Protein AF-A0A967GRT3-F1 (afdb_monomer_lite)

Sequence (386 aa):
FMWHQGENDMFNESYMANYGANLANFLARWRRDLKSPDLKFYIGELCTKTIWGMDLRPRMYAISKGQKAVTEADPLAEYIPTAHVGVEIGGGVGLHYHYGTLGQLEHGVNYADAYLRTIGKLPESPRPLVKWPYQKGGKVKLFIIAGHRNMEGERAFVQELERLDADLLADDGNIAYKYSLGGGYKVSDGWEPLGPAGYYDSFGPELSFGRALEASLGGGIALAKFTHSGSQIIDWTPEGSMARSRHLYPQFIAFIKEAMADLQGRGQEVELAGIFYHVGENDMSFSPYRKAAPERLQSIIAQSRIDLGRPALEWYVSQQPPTDDKRVNAIDVTAELVKVAAADENLIHLKAFDLPKQEKELVIDTAGIIRLGELLARGYLQHAAA

pLDDT: mean 94.65, std 7.14, range [41.5, 98.94]

Foldseek 3Di:
DEDEDDVVLLVDPVSLQCVLVVVLVVVVCCCVVVVPVLQAYEYEQFALQFVCVVVSVVSSLSNVVSLVVNQVVDVRYHYQYLNQADADFDDPPPSDRHRDPRRVVVVVVSVVQVVCVVVVNRDDDAQDLPDQQDDFQAAAAEEEQEEACQSLFVFAALVVCCVVPVVLQDFASLEWEWEQEQLNNDGHPGTGTDHADHPHNGHFLSSLLVVLQCVVVVGRYYYYYYYHHSAALLLCAPVRDPSVSSNCNVVSLVSVVVNQVSCVVSRYNYDHLAYEYEHAQNLLVAAVSLQCVLVSVVRNVCVSCVSVVNNLHAYEYEYEPRDDDPNHVVRPSVVSNVVSQVVRVRYHYQYLHPFPDDPGGSYDHNRRRSVVSNSSNVSSVVSVVD

Secondary structure (DSSP, 8-state):
-EE---TTGGGSHHHHHHHHHHHHHHHHHHHHHTT-TT--EEEEPPP-SSHHHHHSHHHHHHHHHHHHHHHHH-TTEEEE--TTS-----SSS--SS---HHHHHHHHHHHHHHHHHHTT-PPP------S--SPTT-EEEEEEEEESHHHHTTB-BHHHHHHH-GGGGS-EEEEEEEEEETTTTEE-SS-EEES---SSSB--THHHHHHHHHHHH-S-EEEEEEE-TT--GGGGSTT--S-GGG--HHHHHHHHHHHHHHHHHTT-EEEEEEEEEEPPHHHHHSHHHHHHHHHHHHHHHHHHHHHTT-TT--EEEEEPPPP--TTTTT--HHHHHHHHHHT-TTEEEEE--S----SSSS--BHHHHHHHHHHHHHHHHHHTT-

Radius of gyration: 21.25 Å; chains: 1; bounding box: 57×44×68 Å

Structure (mmCIF, N/CA/C/O backbone):
data_AF-A0A967GRT3-F1
#
_entry.id   AF-A0A967GRT3-F1
#
loop_
_atom_site.group_PDB
_atom_site.id
_atom_site.type_symbol
_atom_site.label_atom_id
_atom_site.label_alt_id
_atom_site.label_comp_id
_atom_site.label_asym_id
_atom_site.label_entity_id
_atom_site.label_seq_id
_atom_site.pdbx_PDB_ins_code
_atom_site.Cartn_x
_atom_site.Cartn_y
_atom_site.Cartn_z
_atom_site.occupancy
_atom_site.B_iso_or_equiv
_atom_site.auth_seq_id
_atom_site.auth_comp_id
_atom_site.auth_asym_id
_atom_site.auth_atom_id
_atom_site.pdbx_PDB_model_num
ATOM 1 N N . PHE A 1 1 ? 5.706 -9.639 -26.451 1.00 93.94 1 PHE A N 1
ATOM 2 C CA . PHE A 1 1 ? 7.044 -9.934 -25.910 1.00 93.94 1 PHE A CA 1
ATOM 3 C C . PHE A 1 1 ? 7.113 -9.410 -24.486 1.00 93.94 1 PHE A C 1
ATOM 5 O O . PHE A 1 1 ? 6.572 -8.342 -24.232 1.00 93.94 1 PHE A O 1
ATOM 12 N N . MET A 1 2 ? 7.704 -10.165 -23.565 1.00 95.56 2 MET A N 1
ATOM 13 C CA . MET A 1 2 ? 7.755 -9.839 -22.136 1.00 95.56 2 MET A CA 1
ATOM 14 C C . MET A 1 2 ? 9.218 -9.596 -21.771 1.00 95.56 2 MET A C 1
ATOM 16 O O . MET A 1 2 ? 10.066 -10.420 -22.112 1.00 95.56 2 MET A O 1
ATOM 20 N N . TRP A 1 3 ? 9.525 -8.459 -21.150 1.00 95.06 3 TRP A N 1
ATOM 21 C CA . TRP A 1 3 ? 10.896 -8.055 -20.853 1.00 95.06 3 TRP A CA 1
ATOM 22 C C . TRP A 1 3 ? 11.030 -7.534 -19.426 1.00 95.06 3 TRP A C 1
ATOM 24 O O . TRP A 1 3 ? 10.436 -6.518 -19.068 1.00 95.06 3 TRP A O 1
ATOM 34 N N . HIS A 1 4 ? 11.886 -8.193 -18.647 1.00 92.06 4 HIS A N 1
ATOM 35 C CA . HIS A 1 4 ? 12.286 -7.763 -17.311 1.00 92.06 4 HIS A CA 1
ATOM 36 C C . HIS A 1 4 ? 13.808 -7.733 -17.227 1.00 92.06 4 HIS A C 1
ATOM 38 O O . HIS A 1 4 ? 14.448 -8.783 -17.220 1.00 92.06 4 HIS A O 1
ATOM 44 N N . GLN A 1 5 ? 14.391 -6.537 -17.194 1.00 87.06 5 GLN A N 1
ATOM 45 C CA . GLN A 1 5 ? 15.830 -6.345 -17.026 1.00 87.06 5 GLN A CA 1
ATOM 46 C C . GLN A 1 5 ? 16.119 -4.890 -16.654 1.00 87.06 5 GLN A C 1
ATOM 48 O O . GLN A 1 5 ? 15.386 -3.989 -17.055 1.00 87.06 5 GLN A O 1
ATOM 53 N N . GLY A 1 6 ? 17.216 -4.652 -15.946 1.00 86.81 6 GLY A N 1
ATOM 54 C CA . GLY A 1 6 ? 17.810 -3.323 -15.755 1.00 86.81 6 GLY A CA 1
ATOM 55 C C . GLY A 1 6 ? 18.701 -3.230 -14.519 1.00 86.81 6 GLY A C 1
ATOM 56 O O . GLY A 1 6 ? 19.408 -2.243 -14.323 1.00 86.81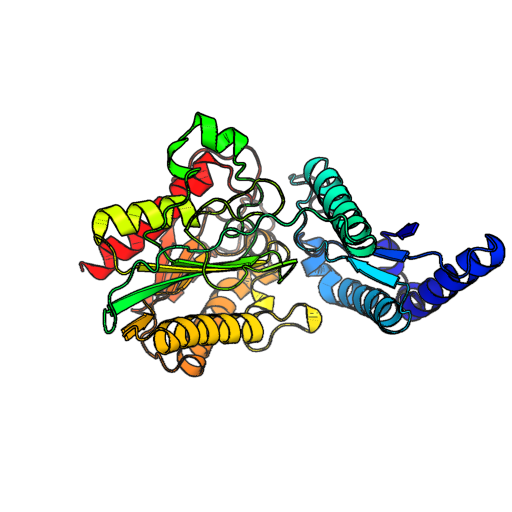 6 GLY A O 1
ATOM 57 N N . GLU A 1 7 ? 18.698 -4.279 -13.697 1.00 87.62 7 GLU A N 1
ATOM 58 C CA . GLU A 1 7 ? 19.418 -4.361 -12.435 1.00 87.62 7 GLU A CA 1
ATOM 59 C C . GLU A 1 7 ? 20.935 -4.200 -12.604 1.00 87.62 7 GLU A C 1
ATOM 61 O O . GLU A 1 7 ? 21.565 -3.432 -11.884 1.00 87.62 7 GLU A O 1
ATOM 66 N N . ASN A 1 8 ? 21.539 -4.864 -13.589 1.00 88.56 8 ASN A N 1
ATOM 67 C CA . ASN A 1 8 ? 22.988 -4.762 -13.791 1.00 88.56 8 ASN A CA 1
ATOM 68 C C . ASN A 1 8 ? 23.408 -3.452 -14.473 1.00 88.56 8 ASN A C 1
ATOM 70 O O . ASN A 1 8 ? 24.468 -2.905 -14.160 1.00 88.56 8 ASN A O 1
ATOM 74 N N . ASP A 1 9 ? 22.568 -2.912 -15.357 1.00 92.88 9 ASP A N 1
ATOM 75 C CA . ASP A 1 9 ? 22.852 -1.675 -16.094 1.00 92.88 9 ASP A CA 1
ATOM 76 C C . ASP A 1 9 ? 23.024 -0.483 -15.149 1.00 92.88 9 ASP A C 1
ATOM 78 O O . ASP A 1 9 ? 23.799 0.429 -15.427 1.00 92.88 9 ASP A O 1
ATOM 82 N N . MET A 1 10 ? 22.376 -0.517 -13.982 1.00 92.12 10 MET A N 1
ATOM 83 C CA . MET A 1 10 ? 22.461 0.550 -12.987 1.00 92.12 10 MET A CA 1
ATOM 84 C C . MET A 1 10 ? 23.863 0.719 -12.371 1.00 92.12 10 MET A C 1
ATOM 86 O O . MET A 1 10 ? 24.153 1.749 -11.752 1.00 92.12 10 MET A O 1
ATOM 90 N N . PHE A 1 11 ? 24.740 -0.283 -12.496 1.00 92.75 11 PHE A N 1
ATOM 91 C CA . PHE A 1 11 ? 26.100 -0.221 -11.955 1.00 92.75 11 PHE A CA 1
ATOM 92 C C . PHE A 1 11 ? 27.092 0.481 -12.878 1.00 92.75 11 PHE A C 1
ATOM 94 O O . PHE A 1 11 ? 28.114 0.968 -12.394 1.00 92.75 11 PHE A O 1
ATOM 101 N N . ASN A 1 12 ? 26.780 0.596 -14.168 1.00 96.31 12 ASN A N 1
ATOM 102 C CA . ASN A 1 12 ? 27.598 1.317 -15.131 1.00 96.31 12 ASN A CA 1
ATOM 103 C C . ASN A 1 12 ? 26.918 2.641 -15.497 1.00 96.31 12 ASN A C 1
ATOM 105 O O . ASN A 1 12 ? 25.797 2.653 -15.995 1.00 96.31 12 ASN A O 1
ATOM 109 N N . GLU A 1 13 ? 27.603 3.765 -15.280 1.00 95.00 13 GLU A N 1
ATOM 110 C CA . GLU A 1 13 ? 27.031 5.098 -15.517 1.00 95.00 13 GLU A CA 1
ATOM 111 C C . GLU A 1 13 ? 26.559 5.294 -16.961 1.00 95.00 13 GLU A C 1
ATOM 113 O O . GLU A 1 13 ? 25.485 5.849 -17.190 1.00 95.00 13 GLU A O 1
ATOM 118 N N . SER A 1 14 ? 27.322 4.785 -17.933 1.00 96.75 14 SER A N 1
ATOM 119 C CA . SER A 1 14 ? 26.956 4.857 -19.346 1.00 96.75 14 SER A CA 1
ATOM 120 C C . SER A 1 14 ? 25.735 3.991 -19.652 1.00 96.75 14 SER A C 1
ATOM 122 O O . SER A 1 14 ? 24.840 4.438 -20.366 1.00 96.75 14 SER A O 1
ATOM 124 N N . TYR A 1 15 ? 25.653 2.776 -19.102 1.00 96.69 15 TYR A N 1
ATOM 125 C CA . TYR A 1 15 ? 24.511 1.888 -19.352 1.00 96.69 15 TYR A CA 1
ATOM 126 C C . TYR A 1 15 ? 23.239 2.444 -18.714 1.00 96.69 15 TYR A C 1
ATOM 128 O O . TYR A 1 15 ? 22.224 2.568 -19.392 1.00 96.69 15 TYR A O 1
ATOM 136 N N . MET A 1 16 ? 23.317 2.897 -17.461 1.00 96.56 16 MET A N 1
ATOM 137 C CA . MET A 1 16 ? 22.204 3.535 -16.760 1.00 96.56 16 MET A CA 1
ATOM 138 C C . MET A 1 16 ? 21.703 4.792 -17.484 1.00 96.56 16 MET A C 1
ATOM 140 O O . MET A 1 16 ? 20.495 4.961 -17.648 1.00 96.56 16 MET A O 1
ATOM 144 N N . ALA A 1 17 ? 22.609 5.664 -17.942 1.00 96.25 17 ALA A N 1
ATOM 145 C CA . ALA A 1 17 ? 22.241 6.882 -18.667 1.00 96.25 17 ALA A CA 1
ATOM 146 C C . ALA A 1 17 ? 21.581 6.585 -20.025 1.00 96.25 17 ALA A C 1
ATOM 148 O O . ALA A 1 17 ? 20.686 7.316 -20.445 1.00 96.25 17 ALA A O 1
ATOM 149 N N . ASN A 1 18 ? 21.994 5.505 -20.695 1.00 97.31 18 ASN A N 1
ATOM 150 C CA . ASN A 1 18 ? 21.492 5.123 -22.016 1.00 97.31 18 ASN A CA 1
ATOM 151 C C . ASN A 1 18 ? 20.366 4.078 -21.984 1.00 97.31 18 ASN A C 1
ATOM 153 O O . ASN A 1 18 ? 19.855 3.723 -23.046 1.00 97.31 18 ASN A O 1
ATOM 157 N N . TYR A 1 19 ? 19.954 3.592 -20.808 1.00 97.81 19 TYR A N 1
ATOM 158 C CA . TYR A 1 19 ? 19.035 2.456 -20.677 1.00 97.81 19 TYR A CA 1
ATOM 159 C C . TYR A 1 19 ? 17.743 2.640 -21.492 1.00 97.81 19 TYR A C 1
ATOM 161 O O . TYR A 1 19 ? 17.404 1.789 -22.310 1.00 97.81 19 TYR A O 1
ATOM 169 N N . GLY A 1 20 ? 17.056 3.781 -21.346 1.00 97.62 20 GLY A N 1
ATOM 170 C CA . GLY A 1 20 ? 15.812 4.049 -22.082 1.00 97.62 20 GLY A CA 1
ATOM 171 C C . GLY A 1 20 ? 16.010 4.100 -23.602 1.00 97.62 20 GLY A C 1
ATOM 172 O O . GLY A 1 20 ? 15.247 3.496 -24.351 1.00 97.62 20 GLY A O 1
ATOM 173 N N . ALA A 1 21 ? 17.079 4.749 -24.074 1.00 98.12 21 ALA A N 1
ATOM 174 C CA . ALA A 1 21 ? 17.396 4.808 -25.503 1.00 98.12 21 ALA A CA 1
ATOM 175 C C . ALA A 1 21 ? 17.721 3.415 -26.073 1.00 98.12 21 ALA A C 1
ATOM 177 O O . ALA A 1 21 ? 17.278 3.060 -27.168 1.00 98.12 21 ALA A O 1
ATOM 178 N N . ASN A 1 22 ? 18.457 2.598 -25.317 1.00 98.00 22 ASN A N 1
ATOM 179 C CA . ASN A 1 22 ? 18.777 1.225 -25.695 1.00 98.00 22 ASN A CA 1
ATOM 180 C C . ASN A 1 22 ? 17.529 0.336 -25.718 1.00 98.00 22 ASN A C 1
ATOM 182 O O . ASN A 1 22 ? 17.357 -0.435 -26.662 1.00 98.00 22 ASN A O 1
ATOM 186 N N . LEU A 1 23 ? 16.631 0.486 -24.742 1.00 98.31 23 LEU A N 1
ATOM 187 C CA . LEU A 1 23 ? 15.368 -0.244 -24.692 1.00 98.31 23 LEU A CA 1
ATOM 188 C C . LEU A 1 23 ? 14.447 0.129 -25.869 1.00 98.31 23 LEU A C 1
ATOM 190 O O . LEU A 1 23 ? 13.923 -0.763 -26.533 1.00 98.31 23 LEU A O 1
ATOM 194 N N . ALA A 1 24 ? 14.319 1.414 -26.217 1.00 98.50 24 ALA A N 1
ATOM 195 C CA . ALA A 1 24 ? 13.567 1.839 -27.404 1.00 98.50 24 ALA A CA 1
ATOM 196 C C . ALA A 1 24 ? 14.135 1.231 -28.701 1.00 98.50 24 ALA A C 1
ATOM 198 O O . ALA A 1 24 ? 13.399 0.702 -29.538 1.00 98.50 24 ALA A O 1
ATOM 199 N N . ASN A 1 25 ? 15.465 1.253 -28.850 1.00 98.31 25 ASN A N 1
ATOM 200 C CA . ASN A 1 25 ? 16.146 0.632 -29.985 1.00 98.31 25 ASN A CA 1
ATOM 201 C C . ASN A 1 25 ? 15.910 -0.882 -30.040 1.00 98.31 25 ASN A C 1
ATOM 203 O O . ASN A 1 25 ? 15.751 -1.439 -31.127 1.00 98.31 25 ASN A O 1
ATOM 207 N N . PHE A 1 26 ? 15.888 -1.549 -28.886 1.00 97.81 26 PHE A N 1
ATOM 208 C CA . PHE A 1 26 ? 15.601 -2.974 -28.774 1.00 97.81 26 PHE A CA 1
ATOM 209 C C . PHE A 1 26 ? 14.186 -3.299 -29.280 1.00 97.81 26 PHE A C 1
ATOM 211 O O . PHE A 1 26 ? 14.055 -4.121 -30.189 1.00 97.81 26 PHE A O 1
ATOM 218 N N . LEU A 1 27 ? 13.157 -2.587 -28.806 1.00 98.31 27 LEU A N 1
ATOM 219 C CA . LEU A 1 27 ? 11.767 -2.726 -29.272 1.00 98.31 27 LEU A CA 1
ATOM 220 C C . LEU A 1 27 ? 11.649 -2.566 -30.796 1.00 98.31 27 LEU A C 1
ATOM 222 O O . LEU A 1 27 ? 11.112 -3.438 -31.489 1.00 98.31 27 LEU A O 1
ATOM 226 N N . ALA A 1 28 ? 12.206 -1.479 -31.336 1.00 98.44 28 ALA A N 1
ATOM 227 C CA . ALA A 1 28 ? 12.153 -1.179 -32.765 1.00 98.44 28 ALA A CA 1
ATOM 228 C C . ALA A 1 28 ? 12.866 -2.241 -33.619 1.00 98.44 28 ALA A C 1
ATOM 230 O O . ALA A 1 28 ? 12.351 -2.660 -34.661 1.00 98.44 28 ALA A O 1
ATOM 231 N N . ARG A 1 29 ? 14.043 -2.709 -33.178 1.00 98.25 29 ARG A N 1
ATOM 232 C CA . ARG A 1 29 ? 14.808 -3.745 -33.888 1.00 98.25 29 ARG A CA 1
ATOM 233 C C . ARG A 1 29 ? 14.074 -5.073 -33.911 1.00 98.25 29 ARG A C 1
ATOM 235 O O . ARG A 1 29 ? 14.011 -5.684 -34.969 1.00 98.25 29 ARG A O 1
ATOM 242 N N . TRP A 1 30 ? 13.465 -5.482 -32.803 1.00 98.12 30 TRP A N 1
ATOM 243 C CA . TRP A 1 30 ? 12.685 -6.718 -32.753 1.00 98.12 30 TRP A CA 1
ATOM 244 C C . TRP A 1 30 ? 11.511 -6.699 -33.728 1.00 98.12 30 TRP A C 1
ATOM 246 O O . TRP A 1 30 ? 11.347 -7.641 -34.498 1.00 98.12 30 TRP A O 1
ATOM 256 N N . ARG A 1 31 ? 10.738 -5.608 -33.770 1.00 98.50 31 ARG A N 1
ATOM 257 C CA . ARG A 1 31 ? 9.636 -5.461 -34.736 1.00 98.50 31 ARG A CA 1
ATOM 258 C C . ARG A 1 31 ? 10.121 -5.541 -36.180 1.00 98.50 31 ARG A C 1
ATOM 260 O O . ARG A 1 31 ? 9.520 -6.246 -36.989 1.00 98.50 31 ARG A O 1
ATOM 267 N N . ARG A 1 32 ? 11.218 -4.849 -36.500 1.00 98.44 32 ARG A N 1
ATOM 268 C CA . ARG A 1 32 ? 11.815 -4.847 -37.843 1.00 98.44 32 ARG A CA 1
ATOM 269 C C . ARG A 1 32 ? 12.341 -6.230 -38.231 1.00 98.44 32 ARG A C 1
ATOM 271 O O . ARG A 1 32 ? 11.976 -6.746 -39.284 1.00 98.44 32 ARG A O 1
ATOM 278 N N . ASP A 1 33 ? 13.192 -6.816 -37.394 1.00 98.38 33 ASP A N 1
ATOM 279 C CA . ASP A 1 33 ? 13.949 -8.029 -37.716 1.00 98.38 33 ASP A CA 1
ATOM 280 C C . ASP A 1 33 ? 13.041 -9.271 -37.716 1.00 98.38 33 ASP A C 1
ATOM 282 O O . ASP A 1 33 ? 13.203 -10.149 -38.562 1.00 98.38 33 ASP A O 1
ATOM 286 N N . LEU A 1 34 ? 12.018 -9.300 -36.851 1.00 98.12 34 LEU A N 1
ATOM 287 C CA . LEU A 1 34 ? 10.978 -10.339 -36.835 1.00 98.12 34 LEU A CA 1
ATOM 288 C C . LEU A 1 34 ? 9.810 -10.050 -37.793 1.00 98.12 34 LEU A C 1
ATOM 290 O O . LEU A 1 34 ? 8.830 -10.794 -37.791 1.00 98.12 34 LEU A O 1
ATOM 294 N N . LYS A 1 35 ? 9.868 -8.966 -38.584 1.00 98.19 35 LYS A N 1
ATOM 295 C CA . LYS A 1 35 ? 8.789 -8.522 -39.493 1.00 98.19 35 LYS A CA 1
ATOM 296 C C . LYS A 1 35 ? 7.410 -8.471 -38.816 1.00 98.19 35 LYS A C 1
ATOM 298 O O . LYS A 1 35 ? 6.401 -8.842 -39.409 1.00 98.19 35 LYS A O 1
ATOM 303 N N . SER A 1 36 ? 7.382 -8.033 -37.561 1.00 98.12 36 SER A N 1
ATOM 304 C CA . SER A 1 36 ? 6.204 -8.015 -36.693 1.00 98.12 36 SER A CA 1
ATOM 305 C C . SER A 1 36 ? 5.950 -6.583 -36.200 1.00 98.12 36 SER A C 1
ATOM 307 O O . SER A 1 36 ? 6.271 -6.281 -35.051 1.00 98.12 36 SER A O 1
ATOM 309 N N . PRO A 1 37 ? 5.434 -5.674 -37.054 1.00 97.56 37 PRO A N 1
ATOM 310 C CA . PRO A 1 37 ? 5.284 -4.254 -36.715 1.00 97.56 37 PRO A CA 1
ATOM 311 C C . PRO A 1 37 ? 4.349 -4.016 -35.523 1.00 97.56 37 PRO A C 1
ATOM 313 O O . PRO A 1 37 ? 4.594 -3.105 -34.740 1.00 97.56 37 PRO A O 1
ATOM 316 N N . ASP A 1 38 ? 3.358 -4.887 -35.329 1.00 97.38 38 ASP A N 1
ATOM 317 C CA . ASP A 1 38 ? 2.375 -4.783 -34.247 1.00 97.38 38 ASP A CA 1
ATOM 318 C C . ASP A 1 38 ? 2.773 -5.577 -32.988 1.00 97.38 38 ASP A C 1
ATOM 320 O O . ASP A 1 38 ? 1.956 -5.786 -32.088 1.00 97.38 38 ASP A O 1
ATOM 324 N N . LEU A 1 39 ? 4.025 -6.060 -32.906 1.00 97.56 39 LEU A N 1
ATOM 325 C CA . LEU A 1 39 ? 4.496 -6.798 -31.734 1.00 97.56 39 LEU A CA 1
ATOM 326 C C . LEU A 1 39 ? 4.425 -5.901 -30.496 1.00 97.56 39 LEU A C 1
ATOM 328 O O . LEU A 1 39 ? 5.151 -4.906 -30.381 1.00 97.56 39 LEU A O 1
ATOM 332 N N . LYS A 1 40 ? 3.576 -6.306 -29.552 1.00 97.62 40 LYS A N 1
ATOM 333 C CA . LYS A 1 40 ? 3.446 -5.651 -28.256 1.00 97.62 40 LYS A CA 1
ATOM 334 C C . LYS A 1 40 ? 4.574 -6.023 -27.308 1.00 97.62 40 LYS A C 1
ATOM 336 O O . LYS A 1 40 ? 5.051 -7.164 -27.319 1.00 97.62 40 LYS A O 1
ATOM 341 N N . PHE A 1 41 ? 4.963 -5.075 -26.469 1.00 98.31 41 PHE A N 1
ATOM 342 C CA . PHE A 1 41 ? 5.973 -5.238 -25.432 1.00 98.31 41 PHE A CA 1
ATOM 343 C C . PHE A 1 41 ? 5.374 -4.961 -24.060 1.00 98.31 41 PHE A C 1
ATOM 345 O O . PHE A 1 41 ? 4.645 -3.999 -23.878 1.00 98.31 41 PHE A O 1
ATOM 352 N N . TYR A 1 42 ? 5.716 -5.803 -23.098 1.00 98.06 42 TYR A N 1
ATOM 353 C CA . TYR A 1 42 ? 5.355 -5.641 -21.698 1.00 98.06 42 TYR A CA 1
ATOM 354 C C . TYR A 1 42 ? 6.666 -5.515 -20.924 1.00 98.06 42 TYR A C 1
ATOM 356 O O . TYR A 1 42 ? 7.511 -6.409 -21.026 1.00 98.06 42 TYR A O 1
ATOM 364 N N . ILE A 1 43 ? 6.878 -4.383 -20.251 1.00 97.88 43 ILE A N 1
ATOM 365 C CA . ILE A 1 43 ? 8.144 -4.009 -19.611 1.00 97.88 43 ILE A CA 1
ATOM 366 C C . ILE A 1 43 ? 7.958 -3.992 -18.096 1.00 97.88 43 ILE A C 1
ATOM 368 O O . ILE A 1 43 ? 7.277 -3.116 -17.571 1.00 97.88 43 ILE A O 1
ATOM 372 N N . GLY A 1 44 ? 8.573 -4.942 -17.398 1.00 95.31 44 GLY A N 1
ATOM 373 C CA . GLY A 1 44 ? 8.459 -5.078 -15.946 1.00 95.31 44 GLY A CA 1
ATOM 374 C C . GLY A 1 44 ? 9.259 -4.042 -15.174 1.00 95.31 44 GLY A C 1
ATOM 375 O O . GLY A 1 44 ? 10.422 -3.767 -15.478 1.00 95.31 44 GLY A O 1
ATOM 376 N N . GLU A 1 45 ? 8.641 -3.503 -14.133 1.00 93.62 45 GLU A N 1
ATOM 377 C CA . GLU A 1 45 ? 9.287 -2.656 -13.143 1.00 93.62 45 GLU A CA 1
ATOM 378 C C . GLU A 1 45 ? 10.335 -3.421 -12.321 1.00 93.62 45 GLU A C 1
ATOM 380 O O . GLU A 1 45 ? 10.107 -4.533 -11.842 1.00 93.62 45 GLU A O 1
ATOM 385 N N . LEU A 1 46 ? 11.484 -2.796 -12.067 1.00 90.38 46 LEU A N 1
ATOM 386 C CA . LEU A 1 46 ? 12.489 -3.395 -11.189 1.00 90.38 46 LEU A CA 1
ATOM 387 C C . LEU A 1 46 ? 12.010 -3.484 -9.732 1.00 90.38 46 LEU A C 1
ATOM 389 O O . LEU A 1 46 ? 11.431 -2.539 -9.197 1.00 90.38 46 LEU A O 1
ATOM 393 N N . CYS A 1 47 ? 12.356 -4.575 -9.050 1.00 87.62 47 CYS A N 1
ATOM 394 C CA . CYS A 1 47 ? 11.983 -4.803 -7.656 1.00 87.62 47 CYS A CA 1
ATOM 395 C C . CYS A 1 47 ? 12.536 -3.730 -6.699 1.00 87.62 47 CYS A C 1
ATOM 397 O O . CYS A 1 47 ? 13.745 -3.582 -6.541 1.00 87.62 47 CYS A O 1
ATOM 399 N N . THR A 1 48 ? 11.658 -3.025 -5.982 1.00 86.69 48 THR A N 1
ATOM 400 C CA . THR A 1 48 ? 12.039 -1.947 -5.046 1.00 86.69 48 THR A CA 1
ATOM 401 C C . THR A 1 48 ? 11.952 -2.345 -3.576 1.00 86.69 48 THR A C 1
ATOM 403 O O . THR A 1 48 ? 12.244 -1.531 -2.700 1.00 86.69 48 THR A O 1
ATOM 406 N N . LYS A 1 49 ? 11.512 -3.576 -3.313 1.00 86.25 49 LYS A N 1
ATOM 407 C CA . LYS A 1 49 ? 11.023 -4.032 -2.013 1.00 86.25 49 LYS A CA 1
ATOM 408 C C . LYS A 1 49 ? 12.130 -4.396 -1.023 1.00 86.25 49 LYS A C 1
ATOM 410 O O . LYS A 1 49 ? 11.855 -4.430 0.163 1.00 86.25 49 LYS A O 1
ATOM 415 N N . THR A 1 50 ? 13.357 -4.678 -1.453 1.00 86.06 50 THR A N 1
ATOM 416 C CA . THR A 1 50 ? 14.440 -5.123 -0.551 1.00 86.06 50 THR A CA 1
ATOM 417 C C . THR A 1 50 ? 15.324 -3.969 -0.077 1.00 86.06 50 THR A C 1
ATOM 419 O O . THR A 1 50 ? 15.247 -2.859 -0.607 1.00 86.06 50 THR A O 1
ATOM 422 N N . ILE A 1 51 ? 16.248 -4.239 0.857 1.00 86.81 51 ILE A N 1
ATOM 423 C CA . ILE A 1 51 ? 17.312 -3.285 1.232 1.00 86.81 51 ILE A CA 1
ATOM 424 C C . ILE A 1 51 ? 18.064 -2.784 0.000 1.00 86.81 51 ILE A C 1
ATOM 426 O O . ILE A 1 51 ? 18.416 -1.612 -0.074 1.00 86.81 51 ILE A O 1
ATOM 430 N N . TRP A 1 52 ? 18.251 -3.632 -1.008 1.00 86.19 52 TRP A N 1
ATOM 431 C CA . TRP A 1 52 ? 18.869 -3.222 -2.262 1.00 86.19 52 TRP A CA 1
ATOM 432 C C . TRP A 1 52 ? 18.079 -2.114 -2.977 1.00 86.19 52 TRP A C 1
ATOM 434 O O . TRP A 1 52 ? 18.666 -1.154 -3.470 1.00 86.19 52 TRP A O 1
ATOM 444 N N . GLY A 1 53 ? 16.744 -2.177 -2.936 1.00 87.94 53 GLY A N 1
ATOM 445 C CA . GLY A 1 53 ? 15.864 -1.116 -3.427 1.00 87.94 53 GLY A CA 1
ATOM 446 C C . GLY A 1 53 ? 15.913 0.183 -2.621 1.00 87.94 53 GLY A C 1
ATOM 447 O O . GLY A 1 53 ? 15.567 1.246 -3.152 1.00 87.94 53 GLY A O 1
ATOM 448 N N . MET A 1 54 ? 16.375 0.111 -1.370 1.00 90.81 54 MET A N 1
ATOM 449 C CA . MET A 1 54 ? 16.591 1.249 -0.475 1.00 90.81 54 MET A CA 1
ATOM 450 C C . MET A 1 54 ? 17.977 1.878 -0.668 1.00 90.81 54 MET A C 1
ATOM 452 O O . MET A 1 54 ? 18.079 3.105 -0.709 1.00 90.81 54 MET A O 1
ATOM 456 N N . ASP A 1 55 ? 19.013 1.046 -0.787 1.00 90.56 55 ASP A N 1
ATOM 457 C CA . ASP A 1 55 ? 20.425 1.426 -0.920 1.00 90.56 55 ASP A CA 1
ATOM 458 C C . ASP A 1 55 ? 20.734 1.955 -2.330 1.00 90.56 55 ASP A C 1
ATOM 460 O O . ASP A 1 55 ? 21.322 3.020 -2.507 1.00 90.56 55 ASP A O 1
ATOM 464 N N . LEU A 1 56 ? 20.208 1.291 -3.364 1.00 92.31 56 LEU A N 1
ATOM 465 C CA . LEU A 1 56 ? 20.352 1.713 -4.761 1.00 92.31 56 LEU A CA 1
ATOM 466 C C . LEU A 1 56 ? 19.171 2.540 -5.270 1.00 92.31 56 LEU A C 1
ATOM 468 O O . LEU A 1 56 ? 19.007 2.706 -6.483 1.00 92.31 56 LEU A O 1
ATOM 472 N N . ARG A 1 57 ? 18.360 3.102 -4.364 1.00 93.69 57 ARG A N 1
ATOM 473 C CA . ARG A 1 57 ? 17.146 3.869 -4.693 1.00 93.69 57 ARG A CA 1
ATOM 474 C C . ARG A 1 57 ? 17.350 4.871 -5.846 1.00 93.69 57 ARG A C 1
ATOM 476 O O . ARG A 1 57 ? 16.533 4.840 -6.768 1.00 93.69 57 ARG A O 1
ATOM 483 N N . PRO A 1 58 ? 18.422 5.697 -5.890 1.00 95.00 58 PRO A N 1
ATOM 484 C CA . PRO A 1 58 ? 18.634 6.630 -7.000 1.00 95.00 58 PRO A CA 1
ATOM 485 C C . PRO A 1 58 ? 18.896 5.965 -8.351 1.00 95.00 58 PRO A C 1
ATOM 487 O O . PRO A 1 58 ? 18.401 6.429 -9.379 1.00 95.00 58 PRO A O 1
ATOM 490 N N . ARG A 1 59 ? 19.657 4.868 -8.352 1.00 95.12 59 ARG A N 1
ATOM 491 C CA . ARG A 1 59 ? 20.039 4.140 -9.566 1.00 95.12 59 ARG A CA 1
ATOM 492 C C . ARG A 1 59 ? 18.854 3.362 -10.130 1.00 95.12 59 ARG A C 1
ATOM 494 O O . ARG A 1 59 ? 18.545 3.482 -11.311 1.00 95.12 59 ARG A O 1
ATOM 501 N N . MET A 1 60 ? 18.111 2.668 -9.268 1.00 93.38 60 MET A N 1
ATOM 502 C CA . MET A 1 60 ? 16.859 2.013 -9.651 1.00 93.38 60 MET A CA 1
ATOM 503 C C . MET A 1 60 ? 15.834 3.005 -10.195 1.00 93.38 60 MET A C 1
ATOM 505 O O . MET A 1 60 ? 15.150 2.721 -11.176 1.00 93.38 60 MET A O 1
ATOM 509 N N . TYR A 1 61 ? 15.742 4.191 -9.586 1.00 95.50 61 TYR A N 1
ATOM 510 C CA . TYR A 1 61 ? 14.867 5.239 -10.090 1.00 95.50 61 TYR A CA 1
ATOM 511 C C . TYR A 1 61 ? 15.290 5.710 -11.487 1.00 95.50 61 TYR A C 1
ATOM 513 O O . TYR A 1 61 ? 14.433 5.857 -12.358 1.00 95.50 61 TYR A O 1
ATOM 521 N N . ALA A 1 62 ? 16.591 5.883 -11.740 1.00 96.19 62 ALA A N 1
ATOM 522 C CA . ALA A 1 62 ? 17.095 6.233 -13.066 1.00 96.19 62 ALA A CA 1
ATOM 523 C C . ALA A 1 62 ? 16.694 5.204 -14.137 1.00 96.19 62 ALA A C 1
ATOM 525 O O . ALA A 1 62 ? 16.195 5.607 -15.188 1.00 96.19 62 ALA A O 1
ATOM 526 N N . ILE A 1 63 ? 16.811 3.904 -13.843 1.00 96.50 63 ILE A N 1
ATOM 527 C CA . ILE A 1 63 ? 16.348 2.843 -14.751 1.00 96.50 63 ILE A CA 1
ATOM 528 C C . ILE A 1 63 ? 14.829 2.908 -14.955 1.00 96.50 63 ILE A C 1
ATOM 530 O O . ILE A 1 63 ? 14.367 2.893 -16.096 1.00 96.50 63 ILE A O 1
ATOM 534 N N . SER A 1 64 ? 14.049 3.076 -13.879 1.00 95.81 64 SER A N 1
ATOM 535 C CA . SER A 1 64 ? 12.583 3.162 -13.974 1.00 95.81 64 SER A CA 1
ATOM 536 C C . SER A 1 64 ? 12.115 4.312 -14.871 1.00 95.81 64 SER A C 1
ATOM 538 O O . SER A 1 64 ? 11.153 4.152 -15.617 1.00 95.81 64 SER A O 1
ATOM 540 N N . LYS A 1 65 ?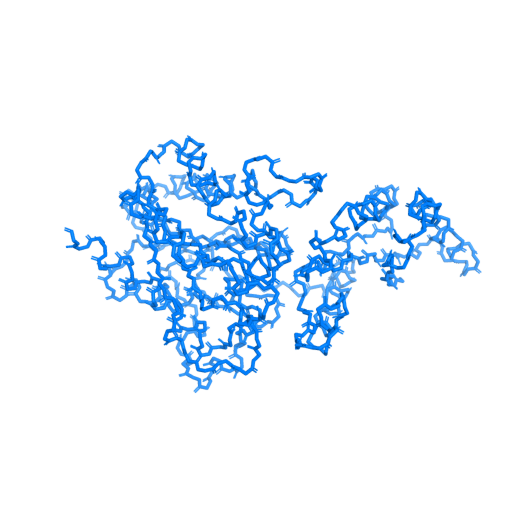 12.827 5.451 -14.874 1.00 97.06 65 LYS A N 1
ATOM 541 C CA . LYS A 1 65 ? 12.536 6.564 -15.790 1.00 97.06 65 LYS A CA 1
ATOM 542 C C . LYS A 1 65 ? 12.735 6.159 -17.247 1.00 97.06 65 LYS A C 1
ATOM 544 O O . LYS A 1 65 ? 11.941 6.556 -18.086 1.00 97.06 65 LYS A O 1
ATOM 549 N N . GLY A 1 66 ? 13.768 5.370 -17.5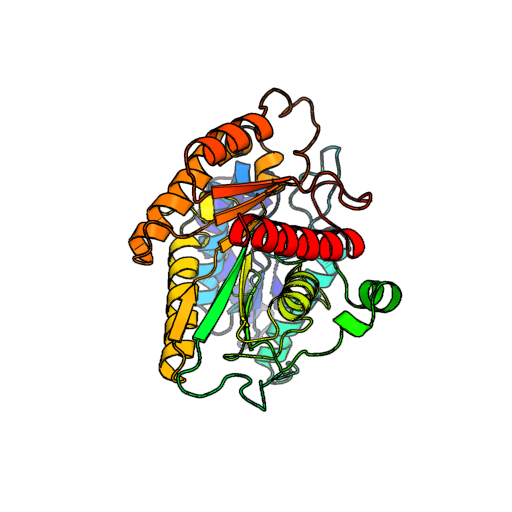47 1.00 97.31 66 GLY A N 1
ATOM 550 C CA . GLY A 1 66 ? 13.989 4.832 -18.887 1.00 97.31 66 GLY A CA 1
ATOM 551 C C . GLY A 1 66 ? 12.886 3.860 -19.312 1.00 97.31 66 GLY A C 1
ATOM 552 O O . GLY A 1 66 ? 12.370 3.987 -20.416 1.00 97.31 66 GLY A O 1
ATOM 553 N N . GLN A 1 67 ? 12.476 2.942 -18.429 1.00 97.81 67 GLN A N 1
ATOM 554 C CA . GLN A 1 67 ? 11.367 2.011 -18.689 1.00 97.81 67 GLN A CA 1
ATOM 555 C C . GLN A 1 67 ? 10.048 2.754 -18.968 1.00 97.81 67 GLN A C 1
ATOM 557 O O . GLN A 1 67 ? 9.360 2.461 -19.947 1.00 97.81 67 GLN A O 1
ATOM 562 N N . LYS A 1 68 ? 9.723 3.754 -18.138 1.00 97.25 68 LYS A N 1
ATOM 563 C CA . LYS A 1 68 ? 8.517 4.582 -18.286 1.00 97.25 68 LYS A CA 1
ATOM 564 C C . LYS A 1 68 ? 8.561 5.440 -19.544 1.00 97.25 68 LYS A C 1
ATOM 566 O O . LYS A 1 68 ? 7.644 5.366 -20.342 1.00 97.25 68 LYS A O 1
ATOM 571 N N . ALA A 1 69 ? 9.667 6.136 -19.809 1.00 97.88 69 ALA A N 1
ATOM 572 C CA . ALA A 1 69 ? 9.793 6.964 -21.009 1.00 97.88 69 ALA A CA 1
ATOM 573 C C . ALA A 1 69 ? 9.584 6.168 -22.310 1.00 97.88 69 ALA A C 1
ATOM 575 O O . ALA A 1 69 ? 8.974 6.672 -23.249 1.00 97.88 69 ALA A O 1
ATOM 576 N N . VAL A 1 70 ? 10.066 4.921 -22.377 1.00 98.19 70 VAL A N 1
ATOM 577 C CA . VAL A 1 70 ? 9.850 4.059 -23.551 1.00 98.19 70 VAL A CA 1
ATOM 578 C C . VAL A 1 70 ? 8.390 3.631 -23.680 1.00 98.19 70 VAL A C 1
ATOM 580 O O . VAL A 1 70 ? 7.843 3.676 -24.776 1.00 98.19 70 VAL A O 1
ATOM 583 N N . THR A 1 71 ? 7.762 3.224 -22.578 1.00 98.06 71 THR A N 1
ATOM 584 C CA . THR A 1 71 ? 6.368 2.743 -22.571 1.00 98.06 71 THR A CA 1
ATOM 585 C C . THR A 1 71 ? 5.344 3.869 -22.729 1.00 98.06 71 THR A C 1
ATOM 587 O O . THR A 1 71 ? 4.283 3.653 -23.295 1.00 98.06 71 THR A O 1
ATOM 590 N N . GLU A 1 72 ? 5.674 5.093 -22.319 1.00 97.81 72 GLU A N 1
ATOM 591 C CA . GLU A 1 72 ? 4.872 6.293 -22.579 1.00 97.81 72 GLU A CA 1
ATOM 592 C C . GLU A 1 72 ? 4.955 6.737 -24.050 1.00 97.81 72 GLU A C 1
ATOM 594 O O . GLU A 1 72 ? 3.981 7.247 -24.601 1.00 97.81 72 GLU A O 1
ATOM 599 N N . ALA A 1 73 ? 6.113 6.557 -24.696 1.00 98.31 73 ALA A N 1
ATOM 600 C CA . ALA A 1 73 ? 6.333 6.980 -26.079 1.00 98.31 73 ALA A CA 1
ATOM 601 C C . ALA A 1 73 ? 5.839 5.967 -27.129 1.00 98.31 73 ALA A C 1
ATOM 603 O O . ALA A 1 73 ? 5.545 6.354 -28.261 1.00 98.31 73 ALA A O 1
ATOM 604 N N . ASP A 1 74 ? 5.781 4.679 -26.788 1.00 98.19 74 ASP A N 1
ATOM 605 C CA . ASP A 1 74 ? 5.402 3.599 -27.698 1.00 98.19 74 ASP A CA 1
ATOM 606 C C . ASP A 1 74 ? 4.012 3.034 -27.345 1.00 98.19 74 ASP A C 1
ATOM 608 O O . ASP A 1 74 ? 3.885 2.320 -26.352 1.00 98.19 74 ASP A O 1
ATOM 612 N N . PRO A 1 75 ? 2.971 3.254 -28.174 1.00 97.06 75 PRO A N 1
ATOM 613 C CA . PRO A 1 75 ? 1.603 2.809 -27.881 1.00 97.06 75 PRO A CA 1
ATOM 614 C C . PRO A 1 75 ? 1.424 1.281 -27.897 1.00 97.06 75 PRO A C 1
ATOM 616 O O . PRO A 1 75 ? 0.362 0.769 -27.539 1.00 97.06 75 PRO A O 1
ATOM 619 N N . LEU A 1 76 ? 2.432 0.537 -28.354 1.00 97.75 76 LEU A N 1
ATOM 620 C CA . LEU A 1 76 ? 2.468 -0.921 -28.327 1.00 97.75 76 LEU A CA 1
ATOM 621 C C . LEU A 1 76 ? 3.371 -1.449 -27.200 1.00 97.75 76 LEU A C 1
ATOM 623 O O . LEU A 1 76 ? 3.662 -2.647 -27.179 1.00 97.75 76 LEU A O 1
ATOM 627 N N . ALA A 1 77 ? 3.825 -0.595 -26.282 1.00 98.12 77 ALA A N 1
ATOM 628 C CA . ALA A 1 77 ? 4.566 -0.979 -25.090 1.00 98.12 77 ALA A CA 1
ATOM 629 C C . ALA A 1 77 ? 3.787 -0.610 -23.816 1.00 98.12 77 ALA A C 1
ATOM 631 O O . ALA A 1 77 ? 3.239 0.478 -23.705 1.00 98.12 77 ALA A O 1
ATOM 632 N N . GLU A 1 78 ? 3.751 -1.512 -22.840 1.00 97.56 78 GLU A N 1
ATOM 633 C CA . GLU A 1 78 ? 3.070 -1.311 -21.557 1.00 97.56 78 GLU A CA 1
ATOM 634 C C . GLU A 1 78 ? 4.065 -1.475 -20.405 1.00 97.56 78 GLU A C 1
ATOM 636 O O . GLU A 1 78 ? 4.878 -2.404 -20.402 1.00 97.56 78 GLU A O 1
ATOM 641 N N . TYR A 1 79 ? 4.006 -0.573 -19.424 1.00 97.06 79 TYR A N 1
ATOM 642 C CA . TYR A 1 79 ? 4.757 -0.688 -18.177 1.00 97.06 79 TYR A CA 1
ATOM 643 C C . TYR A 1 79 ? 4.003 -1.582 -17.196 1.00 97.06 79 TYR A C 1
ATOM 645 O O . TYR A 1 79 ? 2.866 -1.278 -16.839 1.00 97.06 79 TYR A O 1
ATOM 653 N N . ILE A 1 80 ? 4.633 -2.663 -16.744 1.00 96.38 80 ILE A N 1
ATOM 654 C CA . ILE A 1 80 ? 4.021 -3.619 -15.822 1.00 96.38 80 ILE A CA 1
ATOM 655 C C . ILE A 1 80 ? 4.526 -3.333 -14.408 1.00 96.38 80 ILE A C 1
ATOM 657 O O . ILE A 1 80 ? 5.700 -3.600 -14.129 1.00 96.38 80 ILE A O 1
ATOM 661 N N . PRO A 1 81 ? 3.681 -2.801 -13.506 1.00 93.81 81 PRO A N 1
ATOM 662 C CA . PRO A 1 81 ? 4.068 -2.601 -12.119 1.00 93.81 81 PRO A CA 1
ATOM 663 C C . PRO A 1 81 ? 4.310 -3.957 -11.448 1.00 93.81 81 PRO A C 1
ATOM 665 O O . PRO A 1 81 ? 3.461 -4.849 -11.442 1.00 93.81 81 PRO A O 1
ATOM 668 N N . THR A 1 82 ? 5.493 -4.101 -10.867 1.00 92.88 82 THR A N 1
ATOM 669 C CA . THR A 1 82 ? 5.968 -5.333 -10.215 1.00 92.88 82 THR A CA 1
ATOM 670 C C . THR A 1 82 ? 6.731 -5.030 -8.928 1.00 92.88 82 THR A C 1
ATOM 672 O O . THR A 1 82 ? 7.250 -5.942 -8.288 1.00 92.88 82 THR A O 1
ATOM 675 N N . ALA A 1 83 ? 6.771 -3.769 -8.476 1.00 91.19 83 ALA A N 1
ATOM 676 C CA . ALA A 1 83 ? 7.356 -3.408 -7.184 1.00 91.19 83 ALA A CA 1
ATOM 677 C C . ALA A 1 83 ? 6.623 -4.033 -5.981 1.00 91.19 83 ALA A C 1
ATOM 679 O O . ALA A 1 83 ? 7.220 -4.220 -4.921 1.00 91.19 83 ALA A O 1
ATOM 680 N N . HIS A 1 84 ? 5.336 -4.359 -6.124 1.00 91.31 84 HIS A N 1
ATOM 681 C CA . HIS A 1 84 ? 4.531 -4.976 -5.068 1.00 91.31 84 HIS A CA 1
ATOM 682 C C . HIS A 1 84 ? 4.704 -6.504 -4.970 1.00 91.31 84 HIS A C 1
ATOM 684 O O . HIS A 1 84 ? 4.297 -7.083 -3.966 1.00 91.31 84 HIS A O 1
ATOM 690 N N . VAL A 1 85 ? 5.336 -7.144 -5.960 1.00 92.56 85 VAL A N 1
ATOM 691 C CA . VAL A 1 85 ? 5.582 -8.595 -6.013 1.00 92.56 85 VAL A CA 1
ATOM 692 C C . VAL A 1 85 ? 6.477 -9.042 -4.851 1.00 92.56 85 VAL A C 1
ATOM 694 O O . VAL A 1 85 ? 7.375 -8.318 -4.407 1.00 92.56 85 VAL A O 1
ATOM 697 N N . GLY A 1 86 ? 6.193 -10.209 -4.285 1.00 89.88 86 GLY A N 1
ATOM 698 C CA . GLY A 1 86 ? 6.947 -10.866 -3.230 1.00 89.88 86 GLY A CA 1
ATOM 699 C C . GLY A 1 86 ? 8.382 -11.160 -3.654 1.00 89.88 86 GLY A C 1
ATOM 700 O O . GLY A 1 86 ? 8.692 -11.381 -4.818 1.00 89.88 86 GLY A O 1
ATOM 701 N N . VAL A 1 87 ? 9.296 -11.163 -2.695 1.00 87.12 87 VAL A N 1
ATOM 702 C CA . VAL A 1 87 ? 10.725 -11.413 -2.939 1.00 87.12 87 VAL A CA 1
ATOM 703 C C . VAL A 1 87 ? 11.185 -12.640 -2.178 1.00 87.12 87 VAL A C 1
ATOM 705 O O . VAL A 1 87 ? 10.489 -13.133 -1.284 1.00 87.12 87 VAL A O 1
ATOM 708 N N . GLU A 1 88 ? 12.362 -13.145 -2.534 1.00 84.12 88 GLU A N 1
ATOM 709 C CA . GLU A 1 88 ? 13.041 -14.091 -1.661 1.00 84.12 88 GLU A CA 1
ATOM 710 C C . GLU A 1 88 ? 13.383 -13.417 -0.322 1.00 84.12 88 GLU A C 1
ATOM 712 O O . GLU A 1 88 ? 13.751 -12.244 -0.270 1.00 84.12 88 GLU A O 1
ATOM 717 N N . ILE A 1 89 ? 13.197 -14.154 0.772 1.00 78.38 89 ILE A N 1
ATOM 718 C CA . ILE A 1 89 ? 13.402 -13.671 2.138 1.00 78.38 89 ILE A CA 1
ATOM 719 C C . ILE A 1 89 ? 14.389 -14.624 2.812 1.00 78.38 89 ILE A C 1
ATOM 721 O O . ILE A 1 89 ? 14.085 -15.812 2.941 1.00 78.38 89 ILE A O 1
ATOM 725 N N . GLY A 1 90 ? 15.549 -14.122 3.247 1.00 65.56 90 GLY A N 1
ATOM 726 C CA . GLY A 1 90 ? 16.551 -14.926 3.951 1.00 65.56 90 GLY A CA 1
ATOM 727 C C . GLY A 1 90 ? 17.745 -14.131 4.499 1.00 65.56 90 GLY A C 1
ATOM 728 O O . GLY A 1 90 ? 18.009 -13.001 4.091 1.00 65.56 90 GLY A O 1
ATOM 729 N N . GLY A 1 91 ? 18.481 -14.748 5.433 1.00 56.78 91 GLY A N 1
ATOM 730 C CA . GLY A 1 91 ? 19.463 -14.081 6.307 1.00 56.78 91 GLY A CA 1
ATOM 731 C C . GLY A 1 91 ? 20.942 -14.100 5.880 1.00 56.78 91 GLY A C 1
ATOM 732 O O . GLY A 1 91 ? 21.795 -13.636 6.634 1.00 56.78 91 GLY A O 1
ATOM 733 N N . GLY A 1 92 ? 21.307 -14.612 4.701 1.00 50.19 92 GLY A N 1
ATOM 734 C CA . GLY A 1 92 ? 22.714 -14.699 4.273 1.00 50.19 92 GLY A CA 1
ATOM 735 C C . GLY A 1 92 ? 22.889 -14.243 2.837 1.00 50.19 92 GLY A C 1
ATOM 736 O O . GLY A 1 92 ? 22.414 -14.938 1.952 1.00 50.19 92 GLY A O 1
ATOM 737 N N . VAL A 1 93 ? 23.531 -13.082 2.621 1.00 45.09 93 VAL A N 1
ATOM 738 C CA . VAL A 1 93 ? 23.669 -12.329 1.346 1.00 45.09 93 VAL A CA 1
ATOM 739 C C . VAL A 1 93 ? 22.345 -12.007 0.612 1.00 45.09 93 VAL A C 1
ATOM 741 O O . VAL A 1 93 ? 22.199 -10.906 0.103 1.00 45.09 93 VAL A O 1
ATOM 744 N N . GLY A 1 94 ? 21.317 -12.851 0.700 1.00 41.50 94 GLY A N 1
ATOM 745 C CA . GLY A 1 94 ? 19.961 -12.773 0.152 1.00 41.50 94 GLY A CA 1
ATOM 746 C C . GLY A 1 94 ? 18.997 -11.764 0.785 1.00 41.50 94 GLY A C 1
ATOM 747 O O . GLY A 1 94 ? 17.815 -12.049 0.922 1.00 41.50 94 GLY A O 1
ATOM 748 N N . LEU A 1 95 ? 19.464 -10.542 1.041 1.00 53.38 95 LEU A N 1
ATOM 749 C CA . LEU A 1 95 ? 18.613 -9.341 0.935 1.00 53.38 95 LEU A CA 1
ATOM 750 C C . LEU A 1 95 ? 18.668 -8.792 -0.507 1.00 53.38 95 LEU A C 1
ATOM 752 O O . LEU A 1 95 ? 18.580 -7.587 -0.755 1.00 53.38 95 LEU A O 1
ATOM 756 N N . HIS A 1 96 ? 18.911 -9.696 -1.457 1.00 61.12 96 HIS A N 1
ATOM 757 C CA . HIS A 1 96 ? 19.105 -9.421 -2.868 1.00 61.12 96 HIS A CA 1
ATOM 758 C C . HIS A 1 96 ? 17.756 -9.284 -3.580 1.00 61.12 96 HIS A C 1
ATOM 760 O O . HIS A 1 96 ? 16.742 -9.834 -3.175 1.00 61.12 96 HIS A O 1
ATOM 766 N N . TYR A 1 97 ? 17.760 -8.512 -4.656 1.00 65.12 97 TYR A N 1
ATOM 767 C CA . TYR A 1 97 ? 16.621 -8.084 -5.475 1.00 65.12 97 TYR A CA 1
ATOM 768 C C . TYR A 1 97 ? 15.935 -9.202 -6.279 1.00 65.12 97 TYR A C 1
ATOM 770 O O . TYR A 1 97 ? 15.080 -8.911 -7.114 1.00 65.12 97 TYR A O 1
ATOM 778 N N . HIS A 1 98 ? 16.316 -10.463 -6.070 1.00 77.62 98 HIS A N 1
ATOM 779 C CA . HIS A 1 98 ? 15.777 -11.582 -6.827 1.00 77.62 98 HIS A CA 1
ATOM 780 C C . HIS A 1 98 ? 14.407 -12.015 -6.303 1.00 77.62 98 HIS A C 1
ATOM 782 O O . HIS A 1 98 ? 14.139 -12.078 -5.100 1.00 77.62 98 HIS A O 1
ATOM 788 N N . TYR A 1 99 ? 13.539 -12.356 -7.248 1.00 83.38 99 TYR A N 1
ATOM 789 C CA . TYR A 1 99 ? 12.278 -13.013 -6.960 1.00 83.38 99 TYR A CA 1
ATOM 790 C C . TYR A 1 99 ? 12.541 -14.491 -6.650 1.00 83.38 99 TYR A C 1
ATOM 792 O O . TYR A 1 99 ? 13.062 -15.218 -7.501 1.00 83.38 99 TYR A O 1
ATOM 800 N N . GLY A 1 100 ? 12.170 -14.931 -5.444 1.00 85.69 100 GLY A N 1
ATOM 801 C CA . GLY A 1 100 ? 12.046 -16.356 -5.117 1.00 85.69 100 GLY A CA 1
ATOM 802 C C . GLY A 1 100 ? 10.796 -16.962 -5.765 1.00 85.69 100 GLY A C 1
ATOM 803 O O . GLY A 1 100 ? 10.080 -16.271 -6.485 1.00 85.69 100 GLY A O 1
ATOM 804 N N . THR A 1 101 ? 10.483 -18.232 -5.484 1.00 90.19 101 THR A N 1
ATOM 805 C CA . THR A 1 101 ? 9.363 -18.950 -6.133 1.00 90.19 101 THR A CA 1
ATOM 806 C C . THR A 1 101 ? 8.045 -18.178 -6.115 1.00 90.19 101 THR A C 1
ATOM 808 O O . THR A 1 101 ? 7.422 -18.039 -7.160 1.00 90.19 101 THR A O 1
ATOM 811 N N . LEU A 1 102 ? 7.646 -17.638 -4.956 1.00 90.50 102 LEU A N 1
ATOM 812 C CA . LEU A 1 102 ? 6.422 -16.840 -4.838 1.00 90.50 102 LEU A CA 1
ATOM 813 C C . LEU A 1 102 ? 6.455 -15.638 -5.791 1.00 90.50 102 LEU A C 1
ATOM 815 O O . LEU A 1 102 ? 5.579 -15.495 -6.634 1.00 90.50 102 LEU A O 1
ATOM 819 N N . GLY A 1 103 ? 7.522 -14.839 -5.721 1.00 91.81 103 GLY A N 1
ATOM 820 C CA . GLY A 1 103 ? 7.685 -13.667 -6.573 1.00 91.81 103 GLY A CA 1
ATOM 821 C C . GLY A 1 103 ? 7.705 -13.989 -8.065 1.00 91.81 103 GLY A C 1
ATOM 822 O O . GLY A 1 103 ? 7.154 -13.237 -8.852 1.00 91.81 103 GLY A O 1
ATOM 823 N N . GLN A 1 104 ? 8.303 -15.111 -8.475 1.00 91.81 104 GLN A N 1
ATOM 824 C CA . GLN A 1 104 ? 8.319 -15.532 -9.882 1.00 91.81 104 GLN A CA 1
ATOM 825 C C . GLN A 1 104 ? 6.915 -15.889 -10.390 1.00 91.81 104 GLN A C 1
ATOM 827 O O . GLN A 1 104 ? 6.571 -15.560 -11.524 1.00 91.81 104 GLN A O 1
ATOM 832 N N . LEU A 1 105 ? 6.100 -16.548 -9.557 1.00 94.94 105 LEU A N 1
ATOM 833 C CA . LEU A 1 105 ? 4.715 -16.885 -9.899 1.00 94.94 105 LEU A CA 1
ATOM 834 C C . LEU A 1 105 ? 3.861 -15.622 -10.032 1.00 94.94 105 LEU A C 1
ATOM 836 O O . LEU A 1 105 ? 3.190 -15.440 -11.044 1.00 94.94 105 LEU A O 1
ATOM 840 N N . GLU A 1 106 ? 3.946 -14.732 -9.049 1.00 95.12 106 GLU A N 1
ATOM 841 C CA . GLU A 1 106 ? 3.261 -13.437 -9.035 1.00 95.12 106 GLU A CA 1
ATOM 842 C C . GLU A 1 106 ? 3.682 -12.548 -10.213 1.00 95.12 106 GLU A C 1
ATOM 844 O O . GLU A 1 106 ? 2.847 -11.977 -10.909 1.00 95.12 106 GLU A O 1
ATOM 849 N N . HIS A 1 107 ? 4.982 -12.495 -10.514 1.00 93.12 107 HIS A N 1
ATOM 850 C CA . HIS A 1 107 ? 5.501 -11.801 -11.691 1.00 93.12 107 HIS A CA 1
ATOM 851 C C . HIS A 1 107 ? 4.869 -12.357 -12.972 1.00 93.12 107 HIS A C 1
ATOM 853 O O . HIS A 1 107 ? 4.345 -11.591 -13.776 1.00 93.12 107 HIS A O 1
ATOM 859 N N . GLY A 1 108 ? 4.804 -13.684 -13.122 1.00 95.19 108 GLY A N 1
ATOM 860 C CA . GLY A 1 108 ? 4.102 -14.335 -14.230 1.00 95.19 108 GLY A CA 1
ATOM 861 C C . GLY A 1 108 ? 2.624 -13.940 -14.340 1.00 95.19 108 GLY A C 1
ATOM 862 O O . GLY A 1 108 ? 2.163 -13.656 -15.448 1.00 95.19 108 GLY A O 1
ATOM 863 N N . VAL A 1 109 ? 1.905 -13.866 -13.213 1.00 95.56 109 VAL A N 1
ATOM 864 C CA . VAL A 1 109 ? 0.507 -13.398 -13.154 1.00 95.56 109 VAL A CA 1
ATOM 865 C C . VAL A 1 109 ? 0.393 -11.963 -13.671 1.00 95.56 109 VAL A C 1
ATOM 867 O O . VAL A 1 109 ? -0.412 -11.717 -14.562 1.00 95.56 109 VAL A O 1
ATOM 870 N N . ASN A 1 110 ? 1.252 -11.035 -13.240 1.00 95.69 110 ASN A N 1
ATOM 871 C CA . ASN A 1 110 ? 1.165 -9.630 -13.665 1.00 95.69 110 ASN A CA 1
ATOM 872 C C . ASN A 1 110 ? 1.324 -9.453 -15.179 1.00 95.69 110 ASN A C 1
ATOM 874 O O . ASN A 1 110 ? 0.613 -8.659 -15.802 1.00 95.69 110 ASN A O 1
ATOM 878 N N . TYR A 1 111 ? 2.249 -10.200 -15.786 1.00 96.62 111 TYR A N 1
ATOM 879 C CA . TYR A 1 111 ? 2.425 -10.198 -17.238 1.00 96.62 111 TYR A CA 1
ATOM 880 C C . TYR A 1 111 ? 1.266 -10.874 -17.968 1.00 96.62 111 TYR A C 1
ATOM 882 O O . TYR A 1 111 ? 0.862 -10.402 -19.036 1.00 96.62 111 TYR A O 1
ATOM 890 N N . ALA A 1 112 ? 0.740 -11.971 -17.417 1.00 95.81 112 ALA A N 1
ATOM 891 C CA . ALA A 1 112 ? -0.431 -12.636 -17.966 1.00 95.81 112 ALA A CA 1
ATOM 892 C C . ALA A 1 112 ? -1.640 -11.695 -17.942 1.00 95.81 112 ALA A C 1
ATOM 894 O O . ALA A 1 112 ? -2.292 -11.539 -18.970 1.00 95.81 112 ALA A O 1
ATOM 895 N N . ASP A 1 113 ? -1.872 -10.993 -16.836 1.00 94.62 113 ASP A N 1
ATOM 896 C CA . ASP A 1 113 ? -2.975 -10.052 -16.681 1.00 94.62 113 ASP A CA 1
ATOM 897 C C . ASP A 1 113 ? -2.886 -8.890 -17.667 1.00 94.62 113 ASP A C 1
ATOM 899 O O . ASP A 1 113 ? -3.870 -8.560 -18.330 1.00 94.62 113 ASP A O 1
ATOM 903 N N . ALA A 1 114 ? -1.700 -8.297 -17.830 1.00 95.06 114 ALA A N 1
ATOM 904 C CA . ALA A 1 114 ? -1.486 -7.234 -18.810 1.00 95.06 114 ALA A CA 1
ATOM 905 C C . ALA A 1 114 ? -1.761 -7.709 -20.247 1.00 95.06 114 ALA A C 1
ATOM 907 O O . ALA A 1 114 ? -2.438 -7.036 -21.037 1.00 95.06 114 ALA A O 1
ATOM 908 N N . TYR A 1 115 ? -1.300 -8.916 -20.585 1.00 96.31 115 TYR A N 1
ATOM 909 C CA . TYR A 1 115 ? -1.571 -9.520 -21.885 1.00 96.31 115 TYR A CA 1
ATOM 910 C C . TYR A 1 115 ? -3.058 -9.847 -22.081 1.00 96.31 115 TYR A C 1
ATOM 912 O O . TYR A 1 115 ? -3.631 -9.518 -23.120 1.00 96.31 115 TYR A O 1
ATOM 920 N N . LEU A 1 116 ? -3.708 -10.452 -21.087 1.00 96.25 116 LEU A N 1
ATOM 921 C CA . LEU A 1 116 ? -5.127 -10.798 -21.131 1.00 96.25 116 LEU A CA 1
ATOM 922 C C . LEU A 1 116 ? -6.000 -9.545 -21.237 1.00 96.25 116 LEU A C 1
ATOM 924 O O . LEU A 1 116 ? -6.923 -9.522 -22.052 1.00 96.25 116 LEU A O 1
ATOM 928 N N . ARG A 1 117 ? -5.670 -8.474 -20.504 1.00 94.38 117 ARG A N 1
ATOM 929 C CA . ARG A 1 117 ? -6.346 -7.170 -20.597 1.00 94.38 117 ARG A CA 1
ATOM 930 C C . ARG A 1 117 ? -6.245 -6.617 -22.006 1.00 94.38 117 ARG A C 1
ATOM 932 O O . ARG A 1 117 ? -7.244 -6.216 -22.596 1.00 94.38 117 ARG A O 1
ATOM 939 N N . THR A 1 118 ? -5.044 -6.676 -22.574 1.00 94.00 118 THR A N 1
ATOM 940 C CA . THR A 1 118 ? -4.771 -6.211 -23.932 1.00 94.00 118 THR A CA 1
ATOM 941 C C . THR A 1 118 ? -5.663 -6.878 -24.985 1.00 94.00 118 THR A C 1
ATOM 943 O O . THR A 1 118 ? -6.046 -6.230 -25.960 1.00 94.00 118 THR A O 1
ATOM 946 N N . ILE A 1 119 ? -5.971 -8.166 -24.823 1.00 95.25 119 ILE A N 1
ATOM 947 C CA . ILE A 1 119 ? -6.791 -8.925 -25.777 1.00 95.25 119 ILE A CA 1
ATOM 948 C C . ILE A 1 119 ? -8.266 -9.026 -25.359 1.00 95.25 119 ILE A C 1
ATOM 950 O O . ILE A 1 119 ? -9.008 -9.802 -25.961 1.00 95.25 119 ILE A O 1
ATOM 954 N N . GLY A 1 120 ? -8.689 -8.280 -24.331 1.00 95.75 120 GLY A N 1
ATOM 955 C CA . GLY A 1 120 ? -10.066 -8.281 -23.830 1.00 95.75 120 GLY A CA 1
ATOM 956 C C . GLY A 1 120 ? -10.498 -9.610 -23.202 1.00 95.75 120 GLY A C 1
ATOM 957 O O . GLY A 1 120 ? -11.659 -9.992 -23.318 1.00 95.75 120 GLY A O 1
ATOM 958 N N . LYS A 1 121 ? -9.561 -10.352 -22.598 1.00 96.69 121 LYS A N 1
ATOM 959 C CA . LYS A 1 121 ? -9.801 -11.654 -21.949 1.00 96.69 121 LYS A CA 1
ATOM 960 C C . LYS A 1 121 ? -9.392 -11.700 -20.478 1.00 96.69 121 LYS A C 1
ATOM 962 O O . LYS A 1 121 ? -9.364 -12.788 -19.909 1.00 96.69 121 LYS A O 1
ATOM 967 N N . LEU A 1 122 ? -9.037 -10.565 -19.874 1.00 94.06 122 LEU A N 1
ATOM 968 C CA . LEU A 1 122 ? -8.812 -10.519 -18.431 1.00 94.06 122 LEU A CA 1
ATOM 969 C C . LEU A 1 122 ? -10.155 -10.769 -17.730 1.00 94.06 122 LEU A C 1
ATOM 971 O O . LEU A 1 122 ? -11.108 -10.050 -18.033 1.00 94.06 122 LEU A O 1
ATOM 975 N N . PRO A 1 123 ? -10.268 -11.776 -16.849 1.00 87.31 123 PRO A N 1
ATOM 976 C CA . PRO A 1 123 ? -11.491 -11.988 -16.093 1.00 87.31 123 PRO A CA 1
ATOM 977 C C . PRO A 1 123 ? -11.758 -10.796 -15.171 1.00 87.31 123 PRO A C 1
ATOM 979 O O . PRO A 1 123 ? -10.908 -10.430 -14.362 1.00 87.31 123 PRO A O 1
ATOM 982 N N . GLU A 1 124 ? -12.948 -10.215 -15.269 1.00 83.44 124 GLU A N 1
ATOM 983 C CA . GLU A 1 124 ? -13.449 -9.268 -14.276 1.00 83.44 124 GLU A CA 1
ATOM 984 C C . GLU A 1 124 ? -14.311 -10.032 -13.270 1.00 83.44 124 GLU A C 1
ATOM 986 O O . GLU A 1 124 ? -15.196 -10.799 -13.652 1.00 83.44 124 GLU A O 1
ATOM 991 N N . SER A 1 125 ? -14.050 -9.827 -11.981 1.00 82.75 125 SER A N 1
ATOM 992 C CA . SER A 1 125 ? -14.871 -10.366 -10.894 1.00 82.75 125 SER A CA 1
ATOM 993 C C . SER A 1 125 ? -15.371 -9.200 -10.044 1.00 82.75 125 SER A C 1
ATOM 995 O O . SER A 1 125 ? -14.788 -8.908 -8.996 1.00 82.75 125 SER A O 1
ATOM 997 N N . PRO A 1 126 ? -16.380 -8.451 -10.528 1.00 85.62 126 PRO A N 1
ATOM 998 C CA . PRO A 1 126 ? -16.915 -7.324 -9.784 1.00 85.62 126 PRO A CA 1
ATOM 999 C C . PRO A 1 126 ? -17.549 -7.827 -8.485 1.00 85.62 126 PRO A C 1
ATOM 1001 O O . PRO A 1 126 ? -18.320 -8.789 -8.487 1.00 85.62 126 PRO A O 1
ATOM 1004 N N . ARG A 1 127 ? -17.260 -7.142 -7.378 1.00 92.31 127 ARG A N 1
ATOM 1005 C CA . ARG A 1 127 ? -17.840 -7.414 -6.055 1.00 92.31 127 ARG A CA 1
ATOM 1006 C C . ARG A 1 127 ? -18.670 -6.214 -5.598 1.00 92.31 127 ARG A C 1
ATOM 1008 O O . ARG A 1 127 ? -18.307 -5.539 -4.642 1.00 92.31 127 ARG A O 1
ATOM 1015 N N . PRO A 1 128 ? -19.765 -5.869 -6.300 1.00 91.00 128 PRO A N 1
ATOM 1016 C CA . PRO A 1 128 ? -20.509 -4.663 -5.980 1.00 91.00 128 PRO A CA 1
ATOM 1017 C C . PRO A 1 128 ? -21.177 -4.796 -4.612 1.00 91.00 128 PRO A C 1
ATOM 1019 O O . PR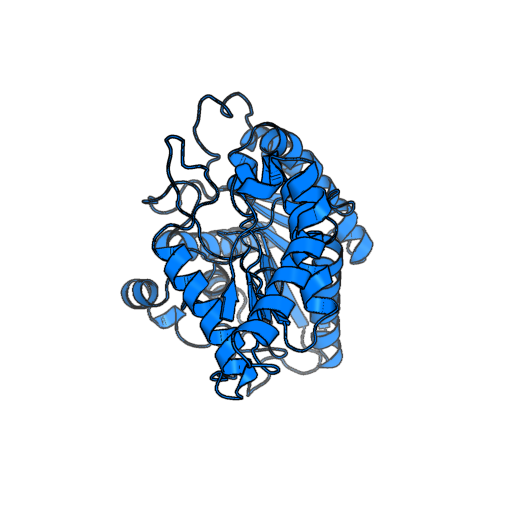O A 1 128 ? -21.794 -5.817 -4.297 1.00 91.00 128 PRO A O 1
ATOM 1022 N N . LEU A 1 129 ? -21.148 -3.724 -3.823 1.00 94.50 129 LEU A N 1
ATOM 1023 C CA . LEU A 1 129 ? -21.956 -3.634 -2.613 1.00 94.50 129 LEU A CA 1
ATOM 1024 C C . LEU A 1 129 ? -23.434 -3.419 -2.985 1.00 94.50 129 LEU A C 1
ATOM 1026 O O . LEU A 1 129 ? -23.915 -2.290 -3.084 1.00 94.50 129 LEU A O 1
ATOM 1030 N N . VAL A 1 130 ? -24.152 -4.522 -3.233 1.00 90.75 130 VAL A N 1
ATOM 1031 C CA . VAL A 1 130 ? -25.524 -4.524 -3.785 1.00 90.75 130 VAL A CA 1
ATOM 1032 C C . VAL A 1 130 ? -26.512 -3.762 -2.900 1.00 90.75 130 VAL A C 1
ATOM 1034 O O . VAL A 1 130 ? -27.361 -3.021 -3.396 1.00 90.75 130 VAL A O 1
ATOM 1037 N N . LYS A 1 131 ? -26.413 -3.941 -1.581 1.00 94.00 131 LYS A N 1
ATOM 1038 C CA . LYS A 1 131 ? -27.243 -3.246 -0.599 1.00 94.00 131 LYS A CA 1
ATOM 1039 C C . LYS A 1 131 ? -26.361 -2.296 0.192 1.00 94.00 131 LYS A C 1
ATOM 1041 O O . LYS A 1 131 ? -25.463 -2.741 0.894 1.00 94.00 131 LYS A O 1
ATOM 1046 N N . TRP A 1 132 ? -26.656 -1.000 0.118 1.00 96.19 132 TRP A N 1
ATOM 1047 C CA . TRP A 1 132 ? -25.984 -0.017 0.961 1.00 96.19 132 TRP A CA 1
ATOM 1048 C C . TRP A 1 132 ? -26.337 -0.268 2.440 1.00 96.19 132 TRP A C 1
ATOM 1050 O O . TRP A 1 132 ? -27.530 -0.270 2.767 1.00 96.19 132 TRP A O 1
ATOM 1060 N N . PRO A 1 133 ? -25.351 -0.500 3.326 1.00 96.19 133 PRO A N 1
ATOM 1061 C CA . PRO A 1 133 ? -25.625 -0.952 4.691 1.00 96.19 133 PRO A CA 1
ATOM 1062 C C . PRO A 1 133 ? -26.032 0.175 5.646 1.00 96.19 133 PRO A C 1
ATOM 1064 O O . PRO A 1 133 ? -26.565 -0.092 6.721 1.00 96.19 133 PRO A O 1
ATOM 1067 N N . TYR A 1 134 ? -25.829 1.439 5.264 1.00 97.38 134 TYR A N 1
ATOM 1068 C CA . TYR A 1 134 ? -26.041 2.574 6.160 1.00 97.38 134 TYR A CA 1
ATOM 1069 C C . TYR A 1 134 ? -27.351 3.310 5.884 1.00 97.38 134 TYR A C 1
ATOM 1071 O O . TYR A 1 134 ? -27.746 3.539 4.737 1.00 97.38 134 TYR A O 1
ATOM 1079 N N . GLN A 1 135 ? -28.009 3.745 6.957 1.00 94.69 135 GLN A N 1
ATOM 1080 C CA . GLN A 1 135 ? -29.189 4.601 6.867 1.00 94.69 135 GLN A CA 1
ATOM 1081 C C . GLN A 1 135 ? -28.811 5.986 6.330 1.00 94.69 135 GLN A C 1
ATOM 1083 O O . GLN A 1 135 ? -27.723 6.499 6.584 1.00 94.69 135 GLN A O 1
ATOM 1088 N N . LYS A 1 136 ? -29.710 6.629 5.582 1.00 94.50 136 LYS A N 1
ATOM 1089 C CA . LYS A 1 136 ? -29.482 8.000 5.105 1.00 94.50 136 LYS A CA 1
ATOM 1090 C C . LYS A 1 136 ? -29.410 8.962 6.297 1.00 94.50 136 LYS A C 1
ATOM 1092 O O . LYS A 1 136 ? -30.299 8.947 7.142 1.00 94.50 136 LYS A O 1
ATOM 1097 N N . GLY A 1 137 ? -28.383 9.807 6.340 1.00 94.94 137 GLY A N 1
ATOM 1098 C CA . GLY A 1 137 ? -28.087 10.682 7.477 1.00 94.94 137 GLY A CA 1
ATOM 1099 C C . GLY A 1 137 ? -27.490 9.949 8.682 1.00 94.94 137 GLY A C 1
ATOM 1100 O O . GLY A 1 137 ? -27.301 10.570 9.721 1.00 94.94 137 GLY A O 1
ATOM 1101 N N . GLY A 1 138 ? -27.219 8.645 8.566 1.00 96.44 138 GLY A N 1
ATOM 1102 C CA . GLY A 1 138 ? -26.559 7.868 9.604 1.00 96.44 138 GLY A CA 1
ATOM 1103 C C . GLY A 1 138 ? -25.095 8.266 9.761 1.00 96.44 138 GLY A C 1
ATOM 1104 O O . GLY A 1 138 ? -24.447 8.720 8.814 1.00 96.44 138 GLY A O 1
ATOM 1105 N N . LYS A 1 139 ? -24.576 8.078 10.973 1.00 97.88 139 LYS A N 1
ATOM 1106 C CA . LYS A 1 139 ? -23.158 8.257 11.263 1.00 97.88 139 LYS A CA 1
ATOM 1107 C C . LYS A 1 139 ? -22.378 7.014 10.839 1.00 97.88 139 LYS A C 1
ATOM 1109 O O . LYS A 1 139 ? -22.775 5.900 11.174 1.00 97.88 139 LYS A O 1
ATOM 1114 N N . VAL A 1 140 ? -21.268 7.216 10.135 1.00 98.56 140 VAL A N 1
ATOM 1115 C CA . VAL A 1 140 ? -20.343 6.162 9.705 1.00 98.56 140 VAL A CA 1
ATOM 1116 C C . VAL A 1 140 ? -18.940 6.474 10.210 1.00 98.56 140 VAL A C 1
ATOM 1118 O O . VAL A 1 140 ? -18.399 7.548 9.941 1.00 98.56 140 VAL A O 1
ATOM 1121 N N . LYS A 1 141 ? -18.341 5.514 10.915 1.00 98.75 141 LYS A N 1
ATOM 1122 C CA . LYS A 1 141 ? -16.930 5.515 11.297 1.00 98.75 141 LYS A CA 1
ATOM 1123 C C . LYS A 1 141 ? -16.095 4.934 10.162 1.00 98.75 141 LYS A C 1
ATOM 1125 O O . LYS A 1 141 ? -16.196 3.749 9.856 1.00 98.75 141 LYS A O 1
ATOM 1130 N N . LEU A 1 142 ? -15.277 5.771 9.537 1.00 98.88 142 LEU A N 1
ATOM 1131 C CA . LEU A 1 142 ? -14.316 5.378 8.516 1.00 98.88 142 LEU A CA 1
ATOM 1132 C C . LEU A 1 142 ? -12.966 5.069 9.167 1.00 98.88 142 LEU A C 1
ATOM 1134 O O . LEU A 1 142 ? -12.351 5.950 9.769 1.00 98.88 142 LEU A O 1
ATOM 1138 N N . PHE A 1 143 ? -12.487 3.841 8.992 1.00 98.94 143 PHE A N 1
ATOM 1139 C CA . PHE A 1 143 ? -11.169 3.400 9.438 1.00 98.94 143 PHE A CA 1
ATOM 1140 C C . PHE A 1 143 ? -10.242 3.248 8.234 1.00 98.94 143 PHE A C 1
ATOM 1142 O O . PHE A 1 143 ? -10.591 2.592 7.248 1.00 98.94 143 PHE A O 1
ATOM 1149 N N . ILE A 1 144 ? -9.053 3.843 8.316 1.00 98.94 144 ILE A N 1
ATOM 1150 C CA . ILE A 1 144 ? -8.050 3.754 7.252 1.00 98.94 144 ILE A CA 1
ATOM 1151 C C . ILE A 1 144 ? -7.021 2.694 7.617 1.00 98.94 144 ILE A C 1
ATOM 1153 O O . ILE A 1 144 ? -6.438 2.751 8.693 1.00 98.94 144 ILE A O 1
ATOM 1157 N N . ILE A 1 145 ? -6.760 1.761 6.710 1.00 98.69 145 ILE A N 1
ATOM 1158 C CA . ILE A 1 145 ? -5.765 0.700 6.873 1.00 98.69 145 ILE A CA 1
ATOM 1159 C C . ILE A 1 145 ? -4.633 0.967 5.882 1.00 98.69 145 ILE A C 1
ATOM 1161 O O . ILE A 1 145 ? -4.864 0.976 4.677 1.00 98.69 145 ILE A O 1
ATOM 1165 N N . ALA A 1 146 ? -3.414 1.210 6.357 1.00 98.31 146 ALA A N 1
ATOM 1166 C CA . ALA A 1 146 ? -2.315 1.636 5.500 1.00 98.31 146 ALA A CA 1
ATOM 1167 C C . ALA A 1 146 ? -0.969 0.995 5.840 1.00 98.31 146 ALA A C 1
ATOM 1169 O O . ALA A 1 146 ? -0.697 0.607 6.976 1.00 98.31 146 ALA A O 1
ATOM 1170 N N . GLY A 1 147 ? -0.102 0.884 4.837 1.00 95.56 147 GLY A N 1
ATOM 1171 C CA . GLY A 1 147 ? 1.277 0.450 5.036 1.00 95.56 147 GLY A CA 1
ATOM 1172 C C . GLY A 1 147 ? 1.814 -0.455 3.936 1.00 95.56 147 GLY A C 1
ATOM 1173 O O . GLY A 1 147 ? 1.473 -0.330 2.758 1.00 95.56 147 GLY A O 1
ATOM 1174 N N . HIS A 1 148 ? 2.714 -1.341 4.354 1.00 93.69 148 HIS A N 1
ATOM 1175 C CA . HIS A 1 148 ? 3.637 -2.060 3.483 1.00 93.69 148 HIS A CA 1
ATOM 1176 C C . HIS A 1 148 ? 3.208 -3.518 3.271 1.00 93.69 148 HIS A C 1
ATOM 1178 O O . HIS A 1 148 ? 2.059 -3.786 2.928 1.00 93.69 148 HIS A O 1
ATOM 1184 N N . ARG A 1 149 ? 4.134 -4.468 3.453 1.00 93.12 149 ARG A N 1
ATOM 1185 C CA . ARG A 1 149 ? 3.982 -5.877 3.079 1.00 93.12 149 ARG A CA 1
ATOM 1186 C C . ARG A 1 149 ? 2.981 -6.601 3.962 1.00 93.12 149 ARG A C 1
ATOM 1188 O O . ARG A 1 149 ? 2.082 -7.260 3.443 1.00 93.12 149 ARG A O 1
ATOM 1195 N N . ASN A 1 150 ? 3.109 -6.442 5.277 1.00 95.56 150 ASN A N 1
ATOM 1196 C CA . ASN A 1 150 ? 2.218 -7.093 6.230 1.00 95.56 150 ASN A CA 1
ATOM 1197 C C . ASN A 1 150 ? 0.823 -6.473 6.229 1.00 95.56 150 ASN A C 1
ATOM 1199 O O . ASN A 1 150 ? -0.160 -7.186 6.388 1.00 95.56 150 ASN A O 1
ATOM 1203 N N . MET A 1 151 ? 0.713 -5.161 5.994 1.00 97.25 151 MET A N 1
ATOM 1204 C CA . MET A 1 151 ? -0.604 -4.539 5.867 1.00 97.25 151 MET A CA 1
ATOM 1205 C C . MET A 1 151 ? -1.304 -4.949 4.569 1.00 97.25 151 MET A C 1
ATOM 1207 O O . MET A 1 151 ? -2.518 -5.117 4.542 1.00 97.25 151 MET A O 1
ATOM 1211 N N . GLU A 1 152 ? -0.552 -5.124 3.482 1.00 96.12 152 GLU A N 1
ATOM 1212 C CA . GLU A 1 152 ? -1.110 -5.630 2.231 1.00 96.12 152 GLU A CA 1
ATOM 1213 C C . GLU A 1 152 ? -1.551 -7.089 2.359 1.00 96.12 152 GLU A C 1
ATOM 1215 O O . GLU A 1 152 ? -2.621 -7.427 1.854 1.00 96.12 152 GLU A O 1
ATOM 1220 N N . GLY A 1 153 ? -0.783 -7.895 3.101 1.00 95.88 153 GLY A N 1
ATOM 1221 C CA . GLY A 1 153 ? -1.050 -9.315 3.309 1.00 95.88 153 GLY A CA 1
ATOM 1222 C C . GLY A 1 153 ? -0.221 -10.231 2.415 1.00 95.88 153 GLY A C 1
ATOM 1223 O O . GLY A 1 153 ? -0.728 -11.235 1.931 1.00 95.88 153 GLY A O 1
ATOM 1224 N N . GLU A 1 154 ? 1.048 -9.889 2.154 1.00 93.50 154 GLU A N 1
ATOM 1225 C CA . GLU A 1 154 ? 1.884 -10.604 1.170 1.00 93.50 154 GLU A CA 1
ATOM 1226 C C . GLU A 1 154 ? 1.939 -12.129 1.385 1.00 93.50 154 GLU A C 1
ATOM 1228 O O . GLU A 1 154 ? 2.047 -12.878 0.419 1.00 93.50 154 GLU A O 1
ATOM 1233 N N . ARG A 1 155 ? 1.896 -12.595 2.640 1.00 93.88 155 ARG A N 1
ATOM 1234 C CA . ARG A 1 155 ? 1.989 -14.024 2.993 1.00 93.88 155 ARG A CA 1
ATOM 1235 C C . ARG A 1 155 ? 0.748 -14.567 3.698 1.00 93.88 155 ARG A C 1
ATOM 1237 O O . ARG A 1 155 ? 0.837 -15.588 4.373 1.00 93.88 155 ARG A O 1
ATOM 1244 N N . ALA A 1 156 ? -0.384 -13.892 3.549 1.00 96.81 156 ALA A N 1
ATOM 1245 C CA . ALA A 1 156 ? -1.656 -14.360 4.072 1.00 96.81 156 ALA A CA 1
ATOM 1246 C C . ALA A 1 156 ? -2.546 -14.799 2.911 1.00 96.81 156 ALA A C 1
ATOM 1248 O O . ALA A 1 156 ? -2.990 -13.974 2.114 1.00 96.81 156 ALA A O 1
ATOM 1249 N N . PHE A 1 157 ? -2.758 -16.111 2.803 1.00 97.62 157 PHE A N 1
ATOM 1250 C CA . PHE A 1 157 ? -3.365 -16.760 1.641 1.00 97.62 157 PHE A CA 1
ATOM 1251 C C . PHE A 1 157 ? -4.744 -17.328 1.976 1.00 97.62 157 PHE A C 1
ATOM 1253 O O . PHE A 1 157 ? -4.930 -17.962 3.019 1.00 97.62 157 PHE A O 1
ATOM 1260 N N . VAL A 1 158 ? -5.717 -17.157 1.080 1.00 97.88 158 VAL A N 1
ATOM 1261 C CA . VAL A 1 158 ? -7.100 -17.624 1.301 1.00 97.88 158 VAL A CA 1
ATOM 1262 C C . VAL A 1 158 ? -7.191 -19.142 1.499 1.00 97.88 158 VAL A C 1
ATOM 1264 O O . VAL A 1 158 ? -8.043 -19.612 2.245 1.00 97.88 158 VAL A O 1
ATOM 1267 N N . GLN A 1 159 ? -6.283 -19.919 0.899 1.00 97.25 159 GLN A N 1
ATOM 1268 C CA . GLN A 1 159 ? -6.245 -21.382 1.025 1.00 97.25 159 GLN A CA 1
ATOM 1269 C C . GLN A 1 159 ? -5.821 -21.837 2.431 1.00 97.25 159 GLN A C 1
ATOM 1271 O O . GLN A 1 159 ? -6.174 -22.930 2.877 1.00 97.25 159 GLN A O 1
ATOM 1276 N N . GLU A 1 160 ? -5.033 -21.021 3.132 1.00 97.69 160 GLU A N 1
ATOM 1277 C CA . GLU A 1 160 ? -4.703 -21.246 4.539 1.00 97.69 160 GLU A CA 1
ATOM 1278 C C . GLU A 1 160 ? -5.817 -20.718 5.443 1.00 97.69 160 GLU A C 1
ATOM 1280 O O . GLU A 1 160 ? -6.174 -21.381 6.419 1.00 97.69 160 GLU A O 1
ATOM 1285 N N . LEU A 1 161 ? -6.409 -19.573 5.083 1.00 97.75 161 LEU A N 1
ATOM 1286 C CA . LEU A 1 161 ? -7.547 -18.991 5.792 1.00 97.75 161 LEU A CA 1
ATOM 1287 C C . LEU A 1 161 ? -8.730 -19.960 5.853 1.00 97.75 161 LEU A C 1
ATOM 1289 O O . LEU A 1 161 ? -9.293 -20.134 6.924 1.00 97.75 161 LEU A O 1
ATOM 1293 N N . GLU A 1 162 ? -9.037 -20.672 4.764 1.00 97.44 162 GLU A N 1
ATOM 1294 C CA . GLU A 1 162 ? -10.097 -21.693 4.715 1.00 97.44 162 GLU A CA 1
ATOM 1295 C C . GLU A 1 162 ? -9.972 -22.743 5.832 1.00 97.44 162 GLU A C 1
ATOM 1297 O O . GLU A 1 162 ? -10.968 -23.228 6.365 1.00 97.44 162 GLU A O 1
ATOM 1302 N N . ARG A 1 163 ? -8.740 -23.089 6.218 1.00 97.50 163 ARG A N 1
ATOM 1303 C CA . ARG A 1 163 ? -8.466 -24.100 7.250 1.00 97.50 163 ARG A CA 1
ATOM 1304 C C . ARG A 1 163 ? -8.455 -23.520 8.659 1.00 97.50 163 ARG A C 1
ATOM 1306 O O . ARG A 1 163 ? -8.688 -24.259 9.612 1.00 97.50 163 ARG A O 1
ATOM 1313 N N . LEU A 1 164 ? -8.107 -22.242 8.788 1.00 97.12 164 LEU A N 1
ATOM 1314 C CA . LEU A 1 164 ? -7.977 -21.554 10.070 1.00 97.12 164 LEU A CA 1
ATOM 1315 C C . LEU A 1 164 ? -9.309 -20.952 10.525 1.00 97.12 164 LEU A C 1
ATOM 1317 O O . LEU A 1 164 ? -9.662 -21.079 11.694 1.00 97.12 164 LEU A O 1
ATOM 1321 N N . ASP A 1 165 ? -10.017 -20.291 9.611 1.00 97.06 165 ASP A N 1
ATOM 1322 C CA . ASP A 1 165 ? -11.232 -19.524 9.872 1.00 97.06 165 ASP A CA 1
ATOM 1323 C C . ASP A 1 165 ? -11.981 -19.239 8.554 1.00 97.06 165 ASP A C 1
ATOM 1325 O O . ASP A 1 165 ? -11.841 -18.177 7.941 1.00 97.06 165 ASP A O 1
ATOM 1329 N N . ALA A 1 166 ? -12.760 -20.219 8.087 1.00 96.81 166 ALA A N 1
ATOM 1330 C CA . ALA A 1 166 ? -13.469 -20.136 6.809 1.00 96.81 166 ALA A CA 1
ATOM 1331 C C . ALA A 1 166 ? -14.516 -19.009 6.754 1.00 96.81 166 ALA A C 1
ATOM 1333 O O . ALA A 1 166 ? -14.832 -18.530 5.667 1.00 96.81 166 ALA A O 1
ATOM 1334 N N . ASP A 1 167 ? -15.027 -18.552 7.900 1.00 96.88 167 ASP A N 1
ATOM 1335 C CA . ASP A 1 167 ? -16.040 -17.493 7.951 1.00 96.88 167 ASP A CA 1
ATOM 1336 C C . ASP A 1 167 ? -15.481 -16.150 7.457 1.00 96.88 167 ASP A C 1
ATOM 1338 O O . ASP A 1 167 ? -16.214 -15.346 6.887 1.00 96.88 167 ASP A O 1
ATOM 1342 N N . LEU A 1 168 ? -14.169 -15.918 7.604 1.00 97.38 168 LEU A N 1
ATOM 1343 C CA . LEU A 1 168 ? -13.497 -14.722 7.082 1.00 97.38 168 LEU A CA 1
ATOM 1344 C C . LEU A 1 168 ? -13.379 -14.697 5.549 1.00 97.38 168 LEU A C 1
ATOM 1346 O O . LEU A 1 168 ? -13.014 -13.661 4.995 1.00 97.38 168 LEU A O 1
ATOM 1350 N N . LEU A 1 169 ? -13.663 -15.802 4.852 1.00 96.94 169 LEU A N 1
ATOM 1351 C CA . LEU A 1 169 ? -13.698 -15.827 3.384 1.00 96.94 169 LEU A CA 1
ATOM 1352 C C . LEU A 1 169 ? -14.989 -15.235 2.816 1.00 96.94 169 LEU A C 1
ATOM 1354 O O . LEU A 1 169 ? -15.018 -14.869 1.641 1.00 96.94 169 LEU A O 1
ATOM 1358 N N . ALA A 1 170 ? -16.055 -15.184 3.616 1.00 95.94 170 ALA A N 1
ATOM 1359 C CA . ALA A 1 170 ? -17.344 -14.689 3.172 1.00 95.94 170 ALA A CA 1
ATOM 1360 C C . ALA A 1 170 ? -17.359 -13.156 3.113 1.00 95.94 170 ALA A C 1
ATOM 1362 O O . ALA A 1 170 ? -16.861 -12.478 4.010 1.00 95.94 170 ALA A O 1
ATOM 1363 N N . ASP A 1 171 ? -17.990 -12.622 2.068 1.00 96.44 171 ASP A N 1
ATOM 1364 C CA . ASP A 1 171 ? -18.241 -11.189 1.946 1.00 96.44 171 ASP A CA 1
ATOM 1365 C C . ASP A 1 171 ? -19.193 -10.708 3.054 1.00 96.44 171 ASP A C 1
ATOM 1367 O O . ASP A 1 171 ? -20.328 -11.180 3.167 1.00 96.44 171 ASP A O 1
ATOM 1371 N N . ASP A 1 172 ? -18.761 -9.713 3.826 1.00 96.81 172 ASP A N 1
ATOM 1372 C CA . ASP A 1 172 ? -19.592 -8.994 4.787 1.00 96.81 172 ASP A CA 1
ATOM 1373 C C . ASP A 1 172 ? -20.162 -7.721 4.151 1.00 96.81 172 ASP A C 1
ATOM 1375 O O . ASP A 1 172 ? -19.515 -6.674 4.042 1.00 96.81 172 ASP A O 1
ATOM 1379 N N . GLY A 1 173 ? -21.423 -7.816 3.730 1.00 97.00 173 GLY A N 1
ATOM 1380 C CA . GLY A 1 173 ? -22.173 -6.705 3.148 1.00 97.00 173 GLY A CA 1
ATOM 1381 C C . GLY A 1 173 ? -22.565 -5.597 4.131 1.00 97.00 173 GLY A C 1
ATOM 1382 O O . GLY A 1 173 ? -23.139 -4.603 3.690 1.00 97.00 173 GLY A O 1
ATOM 1383 N N . ASN A 1 174 ? -22.293 -5.734 5.434 1.00 97.19 174 ASN A N 1
ATOM 1384 C CA . ASN A 1 174 ? -22.555 -4.676 6.418 1.00 97.19 174 ASN A CA 1
ATOM 1385 C C . ASN A 1 174 ? -21.436 -3.627 6.468 1.00 97.19 174 ASN A C 1
ATOM 1387 O O . ASN A 1 174 ? -21.651 -2.515 6.957 1.00 97.19 174 ASN A O 1
ATOM 1391 N N . ILE A 1 175 ? -20.266 -3.953 5.914 1.00 98.44 175 ILE A N 1
ATOM 1392 C CA . ILE A 1 175 ? -19.077 -3.105 5.933 1.00 98.44 175 ILE A CA 1
ATOM 1393 C C . ILE A 1 175 ? -18.743 -2.696 4.500 1.00 98.44 175 ILE A C 1
ATOM 1395 O O . ILE A 1 175 ? -18.307 -3.514 3.691 1.00 98.44 175 ILE A O 1
ATOM 1399 N N . ALA A 1 176 ? -18.910 -1.411 4.183 1.00 98.50 176 ALA A N 1
ATOM 1400 C CA . ALA A 1 176 ? -18.409 -0.861 2.933 1.00 98.50 176 ALA A CA 1
ATOM 1401 C C . ALA A 1 176 ? -16.876 -0.820 2.967 1.00 98.50 176 ALA A C 1
ATOM 1403 O O . ALA A 1 176 ? -16.274 -0.225 3.866 1.00 98.50 176 ALA A O 1
ATOM 1404 N N . TYR A 1 177 ? -16.258 -1.428 1.962 1.00 98.69 177 TYR A N 1
ATOM 1405 C CA . TYR A 1 177 ? -14.820 -1.566 1.824 1.00 98.69 177 TYR A CA 1
ATOM 1406 C C . TYR A 1 177 ? -14.331 -0.951 0.509 1.00 98.69 177 TYR A C 1
ATOM 1408 O O . TYR A 1 177 ? -14.842 -1.254 -0.566 1.00 98.69 177 TYR A O 1
ATOM 1416 N N . LYS A 1 178 ? -13.342 -0.062 0.597 1.00 98.38 178 LYS A N 1
ATOM 1417 C CA . LYS A 1 178 ? -12.676 0.570 -0.551 1.00 98.38 178 LYS A CA 1
ATOM 1418 C C . LYS A 1 178 ? -11.177 0.324 -0.451 1.00 98.38 178 LYS A C 1
ATOM 1420 O O . LYS A 1 178 ? -10.632 0.364 0.651 1.00 98.38 178 LYS A O 1
ATOM 1425 N N . TYR A 1 179 ? -10.480 0.092 -1.558 1.00 98.50 179 TYR A N 1
ATOM 1426 C CA . TYR A 1 179 ? -9.044 -0.177 -1.487 1.00 98.50 179 TYR A CA 1
ATOM 1427 C C . TYR A 1 179 ? -8.236 0.301 -2.692 1.00 98.50 179 TYR A C 1
ATOM 1429 O O . TYR A 1 179 ? -8.727 0.372 -3.814 1.00 98.50 179 TYR A O 1
ATOM 1437 N N . SER A 1 180 ? -6.961 0.592 -2.437 1.00 98.25 180 SER A N 1
ATOM 1438 C CA . SER A 1 180 ? -5.891 0.748 -3.423 1.00 98.25 180 SER A CA 1
ATOM 1439 C C . SER A 1 180 ? -4.671 -0.037 -2.940 1.00 98.25 180 SER A C 1
ATOM 1441 O O . SER A 1 180 ? -4.082 0.285 -1.907 1.00 98.25 180 SER A O 1
ATOM 1443 N N . LEU A 1 181 ? -4.331 -1.110 -3.651 1.00 97.62 181 LEU A N 1
ATOM 1444 C CA . LEU A 1 181 ? -3.316 -2.091 -3.267 1.00 97.62 181 LEU A CA 1
ATOM 1445 C C . LEU A 1 181 ? -2.147 -2.074 -4.252 1.00 97.62 181 LEU A C 1
ATOM 1447 O O . LEU A 1 181 ? -2.310 -1.768 -5.436 1.00 97.62 181 LEU A O 1
ATOM 1451 N N . GLY A 1 182 ? -0.958 -2.437 -3.778 1.00 95.25 182 GLY A N 1
ATOM 1452 C CA . GLY A 1 182 ? 0.239 -2.572 -4.599 1.00 95.25 182 GLY A CA 1
ATOM 1453 C C . GLY A 1 182 ? 0.685 -1.268 -5.264 1.00 95.25 182 GLY A C 1
ATOM 1454 O O . GLY A 1 182 ? 1.275 -1.322 -6.341 1.00 95.25 182 GLY A O 1
ATOM 1455 N N . GLY A 1 183 ? 0.385 -0.110 -4.661 1.00 93.88 183 GLY A N 1
ATOM 1456 C CA . GLY A 1 183 ? 0.662 1.198 -5.266 1.00 93.88 183 GLY A CA 1
ATOM 1457 C C . GLY A 1 183 ? -0.269 1.539 -6.433 1.00 93.88 183 GLY A C 1
ATOM 1458 O O . GLY A 1 183 ? 0.164 2.166 -7.396 1.00 93.88 183 GLY A O 1
ATOM 1459 N N . GLY A 1 184 ? -1.528 1.093 -6.364 1.00 94.75 184 GLY A N 1
ATOM 1460 C CA . GLY A 1 184 ? -2.524 1.279 -7.423 1.00 94.75 184 GLY A CA 1
ATOM 1461 C C . GLY A 1 184 ? -2.545 0.161 -8.466 1.00 94.75 184 GLY A C 1
ATOM 1462 O O . GLY A 1 184 ? -3.186 0.312 -9.501 1.00 94.75 184 GLY A O 1
ATOM 1463 N N . TYR A 1 185 ? -1.869 -0.964 -8.209 1.00 94.19 185 TYR A N 1
ATOM 1464 C CA . TYR A 1 185 ? -1.921 -2.139 -9.081 1.00 94.19 185 TYR A CA 1
ATOM 1465 C C . TYR A 1 185 ? -3.329 -2.745 -9.144 1.00 94.19 185 TYR A C 1
ATOM 1467 O O . TYR A 1 185 ? -3.802 -3.101 -10.222 1.00 94.19 185 TYR A O 1
ATOM 1475 N N . LYS A 1 186 ? -4.013 -2.810 -7.997 1.00 94.25 186 LYS A N 1
ATOM 1476 C CA . LYS A 1 186 ? -5.424 -3.194 -7.906 1.00 94.25 186 LYS A CA 1
ATOM 1477 C C . LYS A 1 186 ? -6.167 -2.164 -7.067 1.00 94.25 186 LYS A C 1
ATOM 1479 O O . LYS A 1 186 ? -5.781 -1.894 -5.932 1.00 94.25 186 LYS A O 1
ATOM 1484 N N . VAL A 1 187 ? -7.226 -1.597 -7.628 1.00 95.62 187 VAL A N 1
ATOM 1485 C CA . VAL A 1 187 ? -8.071 -0.583 -6.990 1.00 95.62 187 VAL A CA 1
ATOM 1486 C C . VAL A 1 187 ? -9.511 -1.077 -7.044 1.00 95.62 187 VAL A C 1
ATOM 1488 O O . VAL A 1 187 ? -9.907 -1.656 -8.055 1.00 95.62 187 VAL A O 1
ATOM 1491 N N . SER A 1 188 ? -10.265 -0.894 -5.962 1.00 95.81 188 SER A N 1
ATOM 1492 C CA . SER A 1 188 ? -11.678 -1.272 -5.916 1.00 95.81 188 SER A CA 1
ATOM 1493 C C . SER A 1 188 ? -12.519 -0.407 -6.852 1.00 95.81 188 SER A C 1
ATOM 1495 O O . SER A 1 188 ? -12.251 0.788 -7.020 1.00 95.81 188 SER A O 1
ATOM 1497 N N . ASP A 1 189 ? -13.584 -0.982 -7.409 1.00 92.31 189 ASP A N 1
ATOM 1498 C CA . ASP A 1 189 ? -14.580 -0.205 -8.149 1.00 92.31 189 ASP A CA 1
ATOM 1499 C C . ASP A 1 189 ? -15.611 0.382 -7.174 1.00 92.31 189 ASP A C 1
ATOM 1501 O O . ASP A 1 189 ? -16.632 -0.219 -6.834 1.00 92.31 189 ASP A O 1
ATOM 1505 N N . GLY A 1 190 ? -15.298 1.566 -6.643 1.00 95.00 190 GLY A N 1
ATOM 1506 C CA . GLY A 1 190 ? -16.112 2.204 -5.613 1.00 95.00 190 GLY A CA 1
ATOM 1507 C C . GLY A 1 190 ? -16.049 1.457 -4.276 1.00 95.00 190 GLY A C 1
ATOM 1508 O O . GLY A 1 190 ? -14.960 1.173 -3.774 1.00 95.00 190 GLY A O 1
ATOM 1509 N N . TRP A 1 191 ? -17.223 1.214 -3.681 1.00 97.62 191 TRP A N 1
ATOM 1510 C CA . TRP A 1 191 ? -17.382 0.501 -2.409 1.00 97.62 191 TRP A CA 1
ATOM 1511 C C . TRP A 1 191 ? -17.863 -0.931 -2.664 1.00 97.62 191 TRP A C 1
ATOM 1513 O O . TRP A 1 191 ? -18.933 -1.135 -3.242 1.00 97.62 191 TRP A O 1
ATOM 1523 N N . GLU A 1 192 ? -17.090 -1.895 -2.179 1.00 97.50 192 GLU A N 1
ATOM 1524 C CA . GLU A 1 192 ? -17.333 -3.341 -2.223 1.00 97.50 192 GLU A CA 1
ATOM 1525 C C . GLU A 1 192 ? -17.732 -3.838 -0.814 1.00 97.50 192 GLU A C 1
ATOM 1527 O O . GLU A 1 192 ? -17.539 -3.102 0.159 1.00 97.50 192 GLU A O 1
ATOM 1532 N N . PRO A 1 193 ? -18.321 -5.036 -0.640 1.00 97.81 193 PRO A N 1
ATOM 1533 C CA . PRO A 1 193 ? -18.417 -5.645 0.684 1.00 97.81 193 PRO A CA 1
ATOM 1534 C C . PRO A 1 193 ? -17.020 -6.011 1.204 1.00 97.81 193 PRO A C 1
ATOM 1536 O O . PRO A 1 193 ? -16.109 -6.330 0.430 1.00 97.81 193 PRO A O 1
ATOM 1539 N N . LEU A 1 194 ? -16.833 -5.986 2.524 1.00 98.44 194 LEU A N 1
ATOM 1540 C CA . LEU A 1 194 ? -15.578 -6.446 3.112 1.00 98.44 194 LEU A CA 1
ATOM 1541 C C . LEU A 1 194 ? -15.391 -7.939 2.823 1.00 98.44 194 LEU A C 1
ATOM 1543 O O . LEU A 1 194 ? -16.248 -8.747 3.144 1.00 98.44 194 LEU A O 1
ATOM 1547 N N . GLY A 1 195 ? -14.253 -8.302 2.245 1.00 97.44 195 GLY A N 1
ATOM 1548 C CA . GLY A 1 195 ? -13.874 -9.684 1.951 1.00 97.44 195 GLY A CA 1
ATOM 1549 C C . GLY A 1 195 ? -12.516 -9.722 1.242 1.00 97.44 195 GLY A C 1
ATOM 1550 O O . GLY A 1 195 ? -11.974 -8.650 0.932 1.00 97.44 195 GLY A O 1
ATOM 1551 N N . PRO A 1 196 ? -11.936 -10.909 0.984 1.00 96.62 196 PRO A N 1
ATOM 1552 C CA . PRO A 1 196 ? -10.591 -11.042 0.420 1.00 96.62 196 PRO A CA 1
ATOM 1553 C C . PRO A 1 196 ? -10.401 -10.235 -0.874 1.00 96.62 196 PRO A C 1
ATOM 1555 O O . PRO A 1 196 ? -11.103 -10.442 -1.862 1.00 96.62 196 PRO A O 1
ATOM 1558 N N . ALA A 1 197 ? -9.460 -9.287 -0.874 1.00 94.00 197 ALA A N 1
ATOM 1559 C CA . ALA A 1 197 ? -9.280 -8.331 -1.975 1.00 94.00 197 ALA A CA 1
ATOM 1560 C C . ALA A 1 197 ? -7.889 -8.352 -2.626 1.00 94.00 197 ALA A C 1
ATOM 1562 O O . ALA A 1 197 ? -7.675 -7.646 -3.616 1.00 94.00 197 ALA A O 1
ATOM 1563 N N . GLY A 1 198 ? -6.951 -9.166 -2.132 1.00 92.81 198 GLY A N 1
ATOM 1564 C CA . GLY A 1 198 ? -5.626 -9.301 -2.734 1.00 92.81 198 GLY A CA 1
ATOM 1565 C C . GLY A 1 198 ? -5.682 -9.759 -4.193 1.00 92.81 198 GLY A C 1
ATOM 1566 O O . GLY A 1 198 ? -6.689 -10.271 -4.685 1.00 92.81 198 GLY A O 1
ATOM 1567 N N . TYR A 1 199 ? -4.603 -9.512 -4.926 1.00 90.06 199 TYR A N 1
ATOM 1568 C CA . TYR A 1 199 ? -4.469 -9.878 -6.343 1.00 90.06 199 TYR A CA 1
ATOM 1569 C C . TYR A 1 199 ? -3.863 -11.275 -6.558 1.00 90.06 199 TYR A C 1
ATOM 1571 O O . TYR A 1 199 ? -3.882 -11.763 -7.681 1.00 90.06 199 TYR A O 1
ATOM 1579 N N . TYR A 1 200 ? -3.374 -11.936 -5.502 1.00 94.19 200 TYR A N 1
ATOM 1580 C CA . TYR A 1 200 ? -2.799 -13.290 -5.562 1.00 94.19 200 TYR A CA 1
ATOM 1581 C C . TYR A 1 200 ? -3.502 -14.250 -4.600 1.00 94.19 200 TYR A C 1
ATOM 1583 O O . TYR A 1 200 ? -2.840 -14.992 -3.877 1.00 94.19 200 TYR A O 1
ATOM 1591 N N . ASP A 1 201 ? -4.835 -14.179 -4.525 1.00 94.50 201 ASP A N 1
ATOM 1592 C CA . ASP A 1 201 ? -5.612 -14.932 -3.532 1.00 94.50 201 ASP A CA 1
ATOM 1593 C C . ASP A 1 201 ? -5.102 -14.689 -2.099 1.00 94.50 201 ASP A C 1
ATOM 1595 O O . ASP A 1 201 ? -5.001 -15.589 -1.262 1.00 94.50 201 ASP A O 1
ATOM 1599 N N . SER A 1 202 ? -4.743 -13.433 -1.839 1.00 96.81 202 SER A N 1
ATOM 1600 C CA . SER A 1 202 ? -4.204 -12.962 -0.572 1.00 96.81 202 SER A CA 1
ATOM 1601 C C . SER A 1 202 ? -5.140 -11.972 0.115 1.00 96.81 202 SER A C 1
ATOM 1603 O O . SER A 1 202 ? -6.092 -11.451 -0.478 1.00 96.81 202 SER A O 1
ATOM 1605 N N . PHE A 1 203 ? -4.886 -11.712 1.391 1.00 98.12 203 PHE A N 1
ATOM 1606 C CA . PHE A 1 203 ? -5.665 -10.778 2.198 1.00 98.12 203 PHE A CA 1
ATOM 1607 C C . PHE A 1 203 ? -4.797 -10.174 3.298 1.00 98.12 203 PHE A C 1
ATOM 1609 O O . PHE A 1 203 ? -3.843 -10.798 3.748 1.00 98.12 203 PHE A O 1
ATOM 1616 N N . GLY A 1 204 ? -5.118 -8.964 3.749 1.00 98.25 204 GLY A N 1
ATOM 1617 C CA . GLY A 1 204 ? -4.434 -8.352 4.888 1.00 98.25 204 GLY A CA 1
ATOM 1618 C C . GLY A 1 204 ? -5.255 -8.423 6.180 1.00 98.25 204 GLY A C 1
ATOM 1619 O O . GLY A 1 204 ? -6.257 -9.137 6.268 1.00 98.25 204 GLY A O 1
ATOM 1620 N N . PRO A 1 205 ? -4.870 -7.651 7.207 1.00 98.62 205 PRO A N 1
ATOM 1621 C CA . PRO A 1 205 ? -5.553 -7.670 8.495 1.00 98.62 205 PRO A CA 1
ATOM 1622 C C . PRO A 1 205 ? -6.967 -7.068 8.444 1.00 98.62 205 PRO A C 1
ATOM 1624 O O . PRO A 1 205 ? -7.667 -7.124 9.450 1.00 98.62 205 PRO A O 1
ATOM 1627 N N . GLU A 1 206 ? -7.411 -6.509 7.310 1.00 98.69 206 GLU A N 1
ATOM 1628 C CA . GLU A 1 206 ? -8.738 -5.905 7.148 1.00 98.69 206 GLU A CA 1
ATOM 1629 C C . GLU A 1 206 ? -9.885 -6.844 7.523 1.00 98.69 206 GLU A C 1
ATOM 1631 O O . GLU A 1 206 ? -10.876 -6.376 8.078 1.00 98.69 206 GLU A O 1
ATOM 1636 N N . LEU A 1 207 ? -9.749 -8.151 7.268 1.00 98.75 207 LEU A N 1
ATOM 1637 C CA . LEU A 1 207 ? -10.838 -9.109 7.466 1.00 98.75 207 LEU A CA 1
ATOM 1638 C C . LEU A 1 207 ? -11.114 -9.320 8.957 1.00 98.75 207 LEU A C 1
ATOM 1640 O O . LEU A 1 207 ? -12.224 -9.087 9.437 1.00 98.75 207 LEU A O 1
ATOM 1644 N N . SER A 1 208 ? -10.087 -9.701 9.721 1.00 98.81 208 SER A N 1
ATOM 1645 C CA . SER A 1 208 ? -10.231 -9.906 11.164 1.00 98.81 208 SER A CA 1
ATOM 1646 C C . SER A 1 208 ? -10.406 -8.589 11.923 1.00 98.81 208 SER A C 1
ATOM 1648 O O . SER A 1 208 ? -11.115 -8.569 12.930 1.00 98.81 208 SER A O 1
ATOM 1650 N N . PHE A 1 209 ? -9.832 -7.486 11.426 1.00 98.88 209 PHE A N 1
ATOM 1651 C CA . PHE A 1 209 ? -10.067 -6.143 11.956 1.00 98.88 209 PHE A CA 1
ATOM 1652 C C . PHE A 1 209 ? -11.538 -5.735 11.824 1.00 98.88 209 PHE A C 1
ATOM 1654 O O . PHE A 1 209 ? -12.169 -5.400 12.826 1.00 98.88 209 PHE A O 1
ATOM 1661 N N . GLY A 1 210 ? -12.099 -5.818 10.613 1.00 98.56 210 GLY A N 1
ATOM 1662 C CA . GLY A 1 210 ? -13.494 -5.475 10.343 1.00 98.56 210 GLY A CA 1
ATOM 1663 C C . GLY A 1 210 ? -14.467 -6.332 11.142 1.00 98.56 210 GLY A C 1
ATOM 1664 O O . GLY A 1 210 ? -15.329 -5.785 11.823 1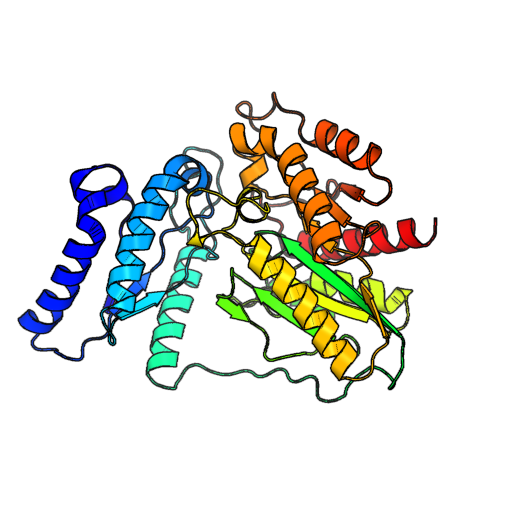.00 98.56 210 GLY A O 1
ATOM 1665 N N . ARG A 1 211 ? -14.261 -7.657 11.171 1.00 98.38 211 ARG A N 1
ATOM 1666 C CA . ARG A 1 211 ? -15.088 -8.575 11.972 1.00 98.38 211 ARG A CA 1
ATOM 1667 C C . ARG A 1 211 ? -15.072 -8.226 13.463 1.00 98.38 211 ARG A C 1
ATOM 1669 O O . ARG A 1 211 ? -16.118 -8.225 14.107 1.00 98.38 211 ARG A O 1
ATOM 1676 N N . ALA A 1 212 ? -13.895 -7.943 14.026 1.00 98.44 212 ALA A N 1
ATOM 1677 C CA . ALA A 1 212 ? -13.769 -7.608 15.444 1.00 98.44 212 ALA A CA 1
ATOM 1678 C C . ALA A 1 212 ? -14.433 -6.262 15.790 1.00 98.44 212 ALA A C 1
ATOM 1680 O O . ALA A 1 212 ? -15.052 -6.137 16.853 1.00 98.44 212 ALA A O 1
ATOM 1681 N N . LEU A 1 213 ? -14.336 -5.269 14.898 1.00 98.50 213 LEU A N 1
ATOM 1682 C CA . LEU A 1 213 ? -15.037 -3.996 15.053 1.00 98.50 213 LEU A CA 1
ATOM 1683 C C . LEU A 1 213 ? -16.551 -4.165 14.944 1.00 98.50 213 LEU A C 1
ATOM 1685 O O . LEU A 1 213 ? -17.260 -3.660 15.808 1.00 98.50 213 LEU A O 1
ATOM 1689 N N . GLU A 1 214 ? -17.044 -4.897 13.946 1.00 97.25 214 GLU A N 1
ATOM 1690 C CA . GLU A 1 214 ? -18.481 -5.108 13.745 1.00 97.25 214 GLU A CA 1
ATOM 1691 C C . GLU A 1 214 ? -19.116 -5.808 14.946 1.00 97.25 214 GLU A C 1
ATOM 1693 O O . GLU A 1 214 ? -20.124 -5.343 15.477 1.00 97.25 214 GLU A O 1
ATOM 1698 N N . ALA A 1 215 ? -18.462 -6.854 15.461 1.00 97.19 215 ALA A N 1
ATOM 1699 C CA . ALA A 1 215 ? -18.910 -7.563 16.657 1.00 97.19 215 ALA A CA 1
ATOM 1700 C C . ALA A 1 215 ? -18.994 -6.665 17.907 1.00 97.19 215 ALA A C 1
ATOM 1702 O O . ALA A 1 215 ? -19.787 -6.941 18.806 1.00 97.19 215 ALA A O 1
ATOM 1703 N N . SER A 1 216 ? -18.181 -5.605 17.977 1.00 97.12 216 SER A N 1
ATOM 1704 C CA . SER A 1 216 ? -18.100 -4.723 19.150 1.00 97.12 216 SER A CA 1
ATOM 1705 C C . SER A 1 216 ? -18.936 -3.447 19.014 1.00 97.12 216 SER A C 1
ATOM 1707 O O . SER A 1 216 ? -19.441 -2.939 20.013 1.00 97.12 216 SER A O 1
ATOM 1709 N N . LEU A 1 217 ? -19.062 -2.907 17.799 1.00 96.00 217 LEU A N 1
ATOM 1710 C CA . LEU A 1 217 ? -19.722 -1.628 17.517 1.00 96.00 217 LEU A CA 1
ATOM 1711 C C . LEU A 1 217 ? -21.148 -1.793 16.972 1.00 96.00 217 LEU A C 1
ATOM 1713 O O . LEU A 1 217 ? -21.943 -0.864 17.098 1.00 96.00 217 LEU A O 1
ATOM 1717 N N . GLY A 1 218 ? -21.487 -2.959 16.411 1.00 91.38 218 GLY A N 1
ATOM 1718 C CA . GLY A 1 218 ? -22.832 -3.272 15.919 1.00 91.38 218 GLY A CA 1
ATOM 1719 C C . GLY A 1 218 ? -23.244 -2.512 14.654 1.00 91.38 218 GLY A C 1
ATOM 1720 O O . GLY A 1 218 ? -24.430 -2.216 14.491 1.00 91.38 218 GLY A O 1
ATOM 1721 N N . GLY A 1 219 ? -22.285 -2.164 13.792 1.00 92.56 219 GLY A N 1
ATOM 1722 C CA . GLY A 1 219 ? -22.527 -1.508 12.508 1.00 92.56 219 GLY A CA 1
ATOM 1723 C C . GLY A 1 219 ? -22.042 -0.061 12.418 1.00 92.56 219 GLY A C 1
ATOM 1724 O O . GLY A 1 219 ? -21.426 0.500 13.325 1.00 92.56 219 GLY A O 1
ATOM 1725 N N . GLY A 1 220 ? -22.328 0.561 11.269 1.00 96.12 220 GLY A N 1
ATOM 1726 C CA . GLY A 1 220 ? -21.930 1.945 10.990 1.00 96.12 220 GLY A CA 1
ATOM 1727 C C . GLY A 1 220 ? -20.422 2.111 10.800 1.00 96.12 220 GLY A C 1
ATOM 1728 O O . GLY A 1 220 ? -19.886 3.183 11.071 1.00 96.12 220 GLY A O 1
ATOM 1729 N N . ILE A 1 221 ? -19.732 1.062 10.348 1.00 98.19 221 ILE A N 1
ATOM 1730 C CA . ILE A 1 221 ? -18.295 1.079 10.071 1.00 98.19 221 ILE A CA 1
ATOM 1731 C C . ILE A 1 221 ? -18.031 0.956 8.574 1.00 98.19 221 ILE A C 1
ATOM 1733 O O . ILE A 1 221 ? -18.704 0.193 7.884 1.00 98.19 221 ILE A O 1
ATOM 1737 N N . ALA A 1 222 ? -17.040 1.689 8.078 1.00 98.81 222 ALA A N 1
ATOM 1738 C CA . ALA A 1 222 ? -16.494 1.567 6.731 1.00 98.81 222 ALA A CA 1
ATOM 1739 C C . ALA A 1 222 ? -14.973 1.415 6.813 1.00 98.81 222 ALA A C 1
ATOM 1741 O O . ALA A 1 222 ? -14.329 2.043 7.658 1.00 98.81 222 ALA A O 1
ATOM 1742 N N . LEU A 1 223 ? -14.391 0.614 5.922 1.00 98.88 223 LEU A N 1
ATOM 1743 C CA . LEU A 1 223 ? -12.946 0.408 5.842 1.00 98.88 223 LEU A CA 1
ATOM 1744 C C . LEU A 1 223 ? -12.409 0.955 4.521 1.00 98.88 223 LEU A C 1
ATOM 1746 O O . LEU A 1 223 ? -12.972 0.697 3.458 1.00 98.88 223 LEU A O 1
ATOM 1750 N N . ALA A 1 224 ? -11.288 1.669 4.572 1.00 98.88 224 ALA A N 1
ATOM 1751 C CA . ALA A 1 224 ? -10.557 2.057 3.374 1.00 98.88 224 ALA A CA 1
ATOM 1752 C C . ALA A 1 224 ? -9.081 1.655 3.487 1.00 98.88 224 ALA A C 1
ATOM 1754 O O . ALA A 1 224 ? -8.369 2.143 4.364 1.00 98.88 224 ALA A O 1
ATOM 1755 N N . LYS A 1 225 ? -8.612 0.759 2.611 1.00 98.88 225 LYS A N 1
ATOM 1756 C CA . LYS A 1 225 ? -7.244 0.220 2.642 1.00 98.88 225 LYS A CA 1
ATOM 1757 C C . LYS A 1 225 ? -6.366 0.833 1.554 1.00 98.88 225 LYS A C 1
ATOM 1759 O O . LYS A 1 225 ? -6.699 0.763 0.379 1.00 98.88 225 LYS A O 1
ATOM 1764 N N . PHE A 1 226 ? -5.221 1.389 1.927 1.00 98.75 226 PHE A N 1
ATOM 1765 C CA . PHE A 1 226 ? -4.242 1.947 0.997 1.00 98.75 226 PHE A CA 1
ATOM 1766 C C . PHE A 1 226 ? -2.863 1.354 1.284 1.00 98.75 226 PHE A C 1
ATOM 1768 O O . PHE A 1 226 ? -2.229 1.700 2.282 1.00 98.75 226 PHE A O 1
ATOM 1775 N N . THR A 1 227 ? -2.384 0.450 0.433 1.00 97.75 227 THR A N 1
ATOM 1776 C CA . THR A 1 227 ? -1.115 -0.254 0.658 1.00 97.75 227 THR A CA 1
ATOM 1777 C C . THR A 1 227 ? -0.214 -0.247 -0.561 1.00 97.75 227 THR A C 1
ATOM 1779 O O . THR A 1 227 ? -0.644 -0.181 -1.715 1.00 97.75 227 THR A O 1
ATOM 1782 N N . HIS A 1 228 ? 1.084 -0.341 -0.289 1.00 95.81 228 HIS A N 1
ATOM 1783 C CA . HIS A 1 228 ? 2.056 -0.693 -1.304 1.00 95.81 228 HIS A CA 1
ATOM 1784 C C . HIS A 1 228 ? 3.190 -1.496 -0.672 1.00 95.81 228 HIS A C 1
ATOM 1786 O O . HIS A 1 228 ? 4.088 -0.946 -0.032 1.00 95.81 228 HIS A O 1
ATOM 1792 N N . SER A 1 229 ? 3.201 -2.804 -0.915 1.00 92.19 229 SER A N 1
ATOM 1793 C CA . SER A 1 229 ? 4.189 -3.720 -0.329 1.00 92.19 229 SER A CA 1
ATOM 1794 C C . SER A 1 229 ? 5.649 -3.446 -0.741 1.00 92.19 229 SER A C 1
ATOM 1796 O O . SER A 1 229 ? 6.572 -3.756 0.004 1.00 92.19 229 SER A O 1
ATOM 1798 N N . GLY A 1 230 ? 5.897 -2.801 -1.887 1.00 90.50 230 GLY A N 1
ATOM 1799 C CA . GLY A 1 230 ? 7.240 -2.384 -2.325 1.00 90.50 230 GLY A CA 1
ATOM 1800 C C . GLY A 1 230 ? 7.729 -1.032 -1.791 1.00 90.50 230 GLY A C 1
ATOM 1801 O O . GLY A 1 230 ? 8.866 -0.644 -2.085 1.00 90.50 230 GLY A O 1
ATOM 1802 N N . SER A 1 231 ? 6.885 -0.310 -1.050 1.00 94.06 231 SER A N 1
ATOM 1803 C CA . SER A 1 231 ? 7.205 1.014 -0.508 1.00 94.06 231 SER A CA 1
ATOM 1804 C C . SER A 1 231 ? 8.046 0.938 0.767 1.00 94.06 231 SER A C 1
ATOM 1806 O O . SER A 1 231 ? 8.239 -0.131 1.342 1.00 94.06 231 SER A O 1
ATOM 1808 N N . GLN A 1 232 ? 8.578 2.082 1.186 1.00 94.50 232 GLN A N 1
ATOM 1809 C CA . GLN A 1 232 ? 9.352 2.271 2.418 1.00 94.50 232 GLN A CA 1
ATOM 1810 C C . GLN A 1 232 ? 8.835 3.519 3.129 1.00 94.50 232 GLN A C 1
ATOM 1812 O O . GLN A 1 232 ? 8.321 4.407 2.454 1.00 94.50 232 GLN A O 1
ATOM 1817 N N . ILE A 1 233 ? 9.055 3.688 4.435 1.00 96.19 233 ILE A N 1
ATOM 1818 C CA . ILE A 1 233 ? 8.472 4.816 5.191 1.00 96.19 233 ILE A CA 1
ATOM 1819 C C . ILE A 1 233 ? 8.755 6.209 4.586 1.00 96.19 233 ILE A C 1
ATOM 1821 O O . ILE A 1 233 ? 7.934 7.109 4.704 1.00 96.19 233 ILE A O 1
ATOM 1825 N N . ILE A 1 234 ? 9.884 6.398 3.888 1.00 96.56 234 ILE A N 1
ATOM 1826 C CA . ILE A 1 234 ? 10.207 7.660 3.189 1.00 96.56 234 ILE A CA 1
ATOM 1827 C C . ILE A 1 234 ? 9.244 7.990 2.035 1.00 96.56 234 ILE A C 1
ATOM 1829 O O . ILE A 1 234 ? 9.066 9.150 1.689 1.00 96.56 234 ILE A O 1
ATOM 1833 N N . ASP A 1 235 ? 8.629 6.986 1.418 1.00 96.88 235 ASP A N 1
ATOM 1834 C CA . ASP A 1 235 ? 7.651 7.166 0.341 1.00 96.88 235 ASP A CA 1
ATOM 1835 C C . ASP A 1 235 ? 6.336 7.750 0.867 1.00 96.88 235 ASP A C 1
ATOM 1837 O O . ASP A 1 235 ? 5.592 8.396 0.127 1.00 96.88 235 ASP A O 1
ATOM 1841 N N . TRP A 1 236 ? 6.083 7.548 2.159 1.00 97.75 236 TRP A N 1
ATOM 1842 C CA . TRP A 1 236 ? 4.909 8.020 2.870 1.00 97.75 236 TRP A CA 1
ATOM 1843 C C . TRP A 1 236 ? 5.107 9.395 3.492 1.00 97.75 236 TRP A C 1
ATOM 1845 O O . TRP A 1 236 ? 4.126 9.942 3.974 1.00 97.75 236 TRP A O 1
ATOM 1855 N N . THR A 1 237 ? 6.313 9.978 3.485 1.00 98.50 237 THR A N 1
ATOM 1856 C CA . THR A 1 237 ? 6.515 11.330 4.031 1.00 98.50 237 THR A CA 1
ATOM 1857 C C . THR A 1 237 ? 6.009 12.411 3.070 1.00 98.50 237 THR A C 1
ATOM 1859 O O . THR A 1 237 ? 6.004 12.203 1.849 1.00 98.50 237 THR A O 1
ATOM 1862 N N . PRO A 1 238 ? 5.633 13.596 3.581 1.00 98.50 238 PRO A N 1
ATOM 1863 C CA . PRO A 1 238 ? 5.208 14.724 2.753 1.00 98.50 238 PRO A CA 1
ATOM 1864 C C . PRO A 1 238 ? 6.213 15.103 1.665 1.00 98.50 238 PRO A C 1
ATOM 1866 O O . PRO A 1 238 ? 5.832 15.371 0.528 1.00 98.50 238 PRO A O 1
ATOM 1869 N N . GLU A 1 239 ? 7.507 15.060 1.977 1.00 97.69 239 GLU A N 1
ATOM 1870 C CA . GLU A 1 239 ? 8.587 15.424 1.055 1.00 97.69 239 GLU A CA 1
ATOM 1871 C C . GLU A 1 239 ? 8.888 14.326 0.021 1.00 97.69 239 GLU A C 1
ATOM 1873 O O . GLU A 1 239 ? 9.421 14.604 -1.065 1.00 97.69 239 GLU A O 1
ATOM 1878 N N . GLY A 1 240 ? 8.576 13.075 0.371 1.00 96.94 240 GLY A N 1
ATOM 1879 C CA . GLY A 1 240 ? 8.970 11.890 -0.371 1.00 96.94 240 GLY A CA 1
ATOM 1880 C C . GLY A 1 240 ? 10.490 11.721 -0.457 1.00 96.94 240 GLY A C 1
ATOM 1881 O O . GLY A 1 240 ? 11.270 12.194 0.370 1.00 96.94 240 GLY A O 1
ATOM 1882 N N . SER A 1 241 ? 10.936 11.047 -1.518 1.00 96.25 241 SER A N 1
ATOM 1883 C CA . SER A 1 241 ? 12.359 10.875 -1.830 1.00 96.25 241 SER A CA 1
ATOM 1884 C C . SER A 1 241 ? 12.709 11.453 -3.203 1.00 96.25 241 SER A C 1
ATOM 1886 O O . SER A 1 241 ? 11.851 11.949 -3.936 1.00 96.25 241 SER A O 1
ATOM 1888 N N . MET A 1 242 ? 13.982 11.344 -3.601 1.00 96.19 242 MET A N 1
ATOM 1889 C CA . MET A 1 242 ? 14.405 11.696 -4.964 1.00 96.19 242 MET A CA 1
ATOM 1890 C C . MET A 1 242 ? 13.685 10.865 -6.045 1.00 96.19 242 MET A C 1
ATOM 1892 O O . MET A 1 242 ? 13.541 11.322 -7.181 1.00 96.19 242 MET A O 1
ATOM 1896 N N . ALA A 1 243 ? 13.196 9.670 -5.689 1.00 95.75 243 ALA A N 1
ATOM 1897 C CA . ALA A 1 243 ? 12.428 8.798 -6.564 1.00 95.75 243 ALA A CA 1
ATOM 1898 C C . ALA A 1 243 ? 10.956 9.232 -6.584 1.00 95.75 243 ALA A C 1
ATOM 1900 O O . ALA A 1 243 ? 10.111 8.628 -5.928 1.00 95.75 243 ALA A O 1
ATOM 1901 N N . ARG A 1 244 ? 10.648 10.300 -7.330 1.00 94.88 244 ARG A N 1
ATOM 1902 C CA . ARG A 1 244 ? 9.322 10.951 -7.329 1.00 94.88 244 ARG A CA 1
ATOM 1903 C C . ARG A 1 244 ? 8.171 10.016 -7.685 1.00 94.88 244 ARG A C 1
ATOM 1905 O O . ARG A 1 244 ? 7.097 10.147 -7.116 1.00 94.88 244 ARG A O 1
ATOM 1912 N N . SER A 1 245 ? 8.402 9.029 -8.548 1.00 92.12 245 SER A N 1
ATOM 1913 C CA . SER A 1 245 ? 7.368 8.051 -8.898 1.00 92.12 245 SER A CA 1
ATOM 1914 C C . SER A 1 245 ? 7.027 7.059 -7.783 1.00 92.12 245 SER A C 1
ATOM 1916 O O . SER A 1 245 ? 6.136 6.245 -7.976 1.00 92.12 245 SER A O 1
ATOM 1918 N N . ARG A 1 246 ? 7.761 7.069 -6.663 1.00 93.31 246 ARG A N 1
ATOM 1919 C CA . ARG A 1 246 ? 7.470 6.265 -5.469 1.00 93.31 246 ARG A CA 1
ATOM 1920 C C . ARG A 1 246 ? 6.818 7.098 -4.365 1.00 93.31 246 ARG A C 1
ATOM 1922 O O . ARG A 1 246 ? 6.629 6.593 -3.274 1.00 93.31 246 ARG A O 1
ATOM 1929 N N . HIS A 1 247 ? 6.513 8.375 -4.604 1.00 97.06 247 HIS A N 1
ATOM 1930 C CA . HIS A 1 247 ? 5.925 9.247 -3.588 1.00 97.06 247 HIS A CA 1
ATOM 1931 C C . HIS A 1 247 ? 4.438 8.929 -3.398 1.00 97.06 247 HIS A C 1
ATOM 1933 O O . HIS A 1 247 ? 3.617 9.192 -4.278 1.00 97.06 247 HIS A O 1
ATOM 1939 N N . LEU A 1 248 ? 4.106 8.344 -2.248 1.00 97.69 248 LEU A N 1
ATOM 1940 C CA . LEU A 1 248 ? 2.768 7.851 -1.925 1.00 97.69 248 LEU A CA 1
ATOM 1941 C C . LEU A 1 248 ? 1.953 8.827 -1.091 1.00 97.69 248 LEU A C 1
ATOM 1943 O O . LEU A 1 248 ? 0.734 8.827 -1.218 1.00 97.69 248 LEU A O 1
ATOM 1947 N N . TYR A 1 249 ? 2.590 9.676 -0.282 1.00 98.69 249 TYR A N 1
ATOM 1948 C CA . TYR A 1 249 ? 1.875 10.571 0.631 1.00 98.69 249 TYR A CA 1
ATOM 1949 C C . TYR A 1 249 ? 0.729 11.371 -0.021 1.00 98.69 249 TYR A C 1
ATOM 1951 O O . TYR A 1 249 ? -0.391 11.303 0.488 1.00 98.69 249 TYR A O 1
ATOM 1959 N N . PRO A 1 250 ? 0.919 12.061 -1.167 1.00 98.62 250 PRO A N 1
ATOM 1960 C CA . PRO A 1 250 ? -0.163 12.844 -1.760 1.00 98.62 250 PRO A CA 1
ATOM 1961 C C . PRO A 1 250 ? -1.322 11.958 -2.231 1.00 98.62 250 PRO A C 1
ATOM 1963 O O . PRO A 1 250 ? -2.483 12.330 -2.089 1.00 98.62 250 PRO A O 1
ATOM 1966 N N . GLN A 1 251 ? -1.005 10.767 -2.750 1.00 98.56 251 GLN A N 1
ATOM 1967 C CA . GLN A 1 251 ? -1.990 9.786 -3.208 1.00 98.56 251 GLN A CA 1
ATOM 1968 C C . GLN A 1 251 ? -2.771 9.197 -2.028 1.00 98.56 251 GLN A C 1
ATOM 1970 O O . GLN A 1 251 ? -3.985 9.045 -2.107 1.00 98.56 251 GLN A O 1
ATOM 1975 N N . PHE A 1 252 ? -2.092 8.932 -0.911 1.00 98.81 252 PHE A N 1
ATOM 1976 C CA . PHE A 1 252 ? -2.708 8.459 0.323 1.00 98.81 252 PHE A CA 1
ATOM 1977 C C . PHE A 1 252 ? -3.703 9.481 0.890 1.00 98.81 252 PHE A C 1
ATOM 1979 O O . PHE A 1 252 ? -4.846 9.139 1.185 1.00 98.81 252 PHE A O 1
ATOM 1986 N N . ILE A 1 253 ? -3.308 10.756 0.981 1.00 98.88 253 ILE A N 1
ATOM 1987 C CA . ILE A 1 253 ? -4.198 11.830 1.441 1.00 98.88 253 ILE A CA 1
ATOM 1988 C C . ILE A 1 253 ? -5.387 12.018 0.490 1.00 98.88 253 ILE A C 1
ATOM 1990 O O . ILE A 1 253 ? -6.515 12.189 0.958 1.00 98.88 253 ILE A O 1
ATOM 1994 N N . ALA A 1 254 ? -5.159 11.972 -0.827 1.00 98.88 254 ALA A N 1
ATOM 1995 C CA . ALA A 1 254 ? -6.231 12.047 -1.818 1.00 98.88 254 ALA A CA 1
ATOM 1996 C C . ALA A 1 254 ? -7.231 10.895 -1.648 1.00 98.88 254 ALA A C 1
ATOM 1998 O O . ALA A 1 254 ? -8.426 11.145 -1.529 1.00 98.88 254 ALA A O 1
ATOM 1999 N N . PHE A 1 255 ? -6.741 9.661 -1.507 1.00 98.88 255 PHE A N 1
ATOM 2000 C CA . PHE A 1 255 ? -7.569 8.477 -1.288 1.00 98.88 255 PHE A CA 1
ATOM 2001 C C . PHE A 1 255 ? -8.466 8.602 -0.045 1.00 98.88 255 PHE A C 1
ATOM 2003 O O . PHE A 1 255 ? -9.658 8.301 -0.116 1.00 98.88 255 PHE A O 1
ATOM 2010 N N . ILE A 1 256 ? -7.936 9.097 1.082 1.00 98.88 256 ILE A N 1
ATOM 2011 C CA . ILE A 1 256 ? -8.742 9.326 2.296 1.00 98.88 256 ILE A CA 1
ATOM 2012 C C . ILE A 1 256 ? -9.827 10.376 2.033 1.00 98.88 256 ILE A C 1
ATOM 2014 O O . ILE A 1 256 ? -10.990 10.163 2.381 1.00 98.88 256 ILE A O 1
ATOM 2018 N N . LYS A 1 257 ? -9.467 11.506 1.408 1.00 98.88 257 LYS A N 1
ATOM 2019 C CA . LYS A 1 257 ? -10.419 12.582 1.089 1.00 98.88 257 LYS A CA 1
ATOM 2020 C C . LYS A 1 257 ? -11.529 12.096 0.164 1.00 98.88 257 LYS A C 1
ATOM 2022 O O . LYS A 1 257 ? -12.689 12.410 0.406 1.00 98.88 257 LYS A O 1
ATOM 2027 N N . GLU A 1 258 ? -11.185 11.309 -0.848 1.00 98.75 258 GLU A N 1
ATOM 2028 C CA . GLU A 1 258 ? -12.139 10.701 -1.774 1.00 98.75 258 GLU A CA 1
ATOM 2029 C C . GLU A 1 258 ? -13.061 9.709 -1.064 1.00 98.75 258 GLU A C 1
ATOM 2031 O O . GLU A 1 258 ? -14.271 9.768 -1.248 1.00 98.75 258 GLU A O 1
ATOM 2036 N N . ALA A 1 259 ? -12.532 8.837 -0.201 1.00 98.81 259 ALA A N 1
ATOM 2037 C CA . ALA A 1 259 ? -13.354 7.918 0.585 1.00 98.81 259 ALA A CA 1
ATOM 2038 C C . ALA A 1 259 ? -14.351 8.672 1.488 1.00 98.81 259 ALA A C 1
ATOM 2040 O O . ALA A 1 259 ? -15.537 8.341 1.532 1.00 98.81 259 ALA A O 1
ATOM 2041 N N . MET A 1 260 ? -13.899 9.729 2.169 1.00 98.81 260 MET A N 1
ATOM 2042 C CA . MET A 1 260 ? -14.778 10.578 2.976 1.00 98.81 260 MET A CA 1
ATOM 2043 C C . MET A 1 260 ? -15.840 11.280 2.118 1.00 98.81 260 MET A C 1
ATOM 2045 O O . MET A 1 260 ? -17.018 11.261 2.475 1.00 98.81 260 MET A O 1
ATOM 2049 N N . ALA A 1 261 ? -15.439 11.868 0.988 1.00 98.69 261 ALA A N 1
ATOM 2050 C CA . ALA A 1 261 ? -16.337 12.574 0.081 1.00 98.69 261 ALA A CA 1
ATOM 2051 C C . ALA A 1 261 ? -17.387 11.638 -0.535 1.00 98.69 261 ALA A C 1
ATOM 2053 O O . ALA A 1 261 ? -18.556 12.010 -0.616 1.00 98.69 261 ALA A O 1
ATOM 2054 N N . ASP A 1 262 ? -17.012 10.410 -0.901 1.00 98.19 262 ASP A N 1
ATOM 2055 C CA . ASP A 1 262 ? -17.938 9.415 -1.446 1.00 98.19 262 ASP A CA 1
ATOM 2056 C C . ASP A 1 262 ? -19.005 9.009 -0.420 1.00 98.19 262 ASP A C 1
ATOM 2058 O O . ASP A 1 262 ? -20.190 8.916 -0.753 1.00 98.19 262 ASP A O 1
ATOM 2062 N N . LEU A 1 263 ? -18.614 8.788 0.841 1.00 98.56 263 LEU A N 1
ATOM 2063 C CA . LEU A 1 263 ? -19.556 8.489 1.926 1.00 98.56 263 LEU A CA 1
ATOM 2064 C C . LEU A 1 263 ? -20.494 9.678 2.198 1.00 98.56 263 LEU A C 1
ATOM 2066 O O . LEU A 1 263 ? -21.709 9.495 2.314 1.00 98.56 263 LEU A O 1
ATOM 2070 N N . GLN A 1 264 ? -19.959 10.902 2.231 1.00 98.50 264 GLN A N 1
ATOM 2071 C CA . GLN A 1 264 ? -20.747 12.131 2.391 1.00 98.50 264 GLN A CA 1
ATOM 2072 C C . GLN A 1 264 ? -21.719 12.348 1.225 1.00 98.50 264 GLN A C 1
ATOM 2074 O O . GLN A 1 264 ? -22.888 12.665 1.444 1.00 98.50 264 GLN A O 1
ATOM 2079 N N . GLY A 1 265 ? -21.275 12.118 -0.013 1.00 97.94 265 GLY A N 1
ATOM 2080 C CA . GLY A 1 265 ? -22.104 12.191 -1.218 1.00 97.94 265 GLY A CA 1
ATOM 2081 C C . GLY A 1 265 ? -23.246 11.172 -1.217 1.00 97.94 265 GLY A C 1
ATOM 2082 O O . GLY A 1 265 ? -24.315 11.430 -1.770 1.00 97.94 265 GLY A O 1
ATOM 2083 N N . ARG A 1 266 ? -23.070 10.047 -0.511 1.00 96.75 266 ARG A N 1
ATOM 2084 C CA . ARG A 1 266 ? -24.111 9.041 -0.227 1.00 96.75 266 ARG A CA 1
ATOM 2085 C C . ARG A 1 266 ? -24.973 9.385 0.997 1.00 96.75 266 ARG A C 1
ATOM 2087 O O . ARG A 1 266 ? -25.784 8.569 1.440 1.00 96.75 266 ARG A O 1
ATOM 2094 N N . GLY A 1 267 ? -24.832 10.595 1.533 1.00 97.50 267 GLY A N 1
ATOM 2095 C CA . GLY A 1 267 ? -25.649 11.138 2.613 1.00 97.50 267 GLY A CA 1
ATOM 2096 C C . GLY A 1 267 ? -25.282 10.633 4.004 1.00 97.50 267 GLY A C 1
ATOM 2097 O O . GLY A 1 267 ? -26.168 10.601 4.853 1.00 97.50 267 GLY A O 1
ATOM 2098 N N . GLN A 1 268 ? -24.040 10.201 4.232 1.00 98.44 268 GLN A N 1
ATOM 2099 C CA . GLN A 1 268 ? -23.559 9.775 5.551 1.00 98.44 268 GLN A CA 1
ATOM 2100 C C . GLN A 1 268 ? -22.885 10.928 6.302 1.00 98.44 268 GLN A C 1
ATOM 2102 O O . GLN A 1 268 ? -22.186 11.749 5.703 1.00 98.44 268 GLN A O 1
ATOM 2107 N N . GLU A 1 269 ? -23.044 10.960 7.623 1.00 98.12 269 GLU A N 1
ATOM 2108 C CA . GLU A 1 269 ? -22.191 11.759 8.503 1.00 98.12 269 GLU A CA 1
ATOM 2109 C C . GLU A 1 269 ? -20.907 10.967 8.779 1.00 98.12 269 GLU A C 1
ATOM 2111 O O . GLU A 1 269 ? -20.945 9.910 9.403 1.00 98.12 269 GLU A O 1
ATOM 2116 N N . VAL A 1 270 ? -19.764 11.448 8.286 1.00 98.38 270 VAL A N 1
ATOM 2117 C CA . VAL A 1 270 ? -18.508 10.680 8.320 1.00 98.38 270 VAL A CA 1
ATOM 2118 C C . VAL A 1 270 ? -17.612 11.119 9.473 1.00 98.38 270 VAL A C 1
ATOM 2120 O O . VAL A 1 270 ? -17.126 12.252 9.502 1.00 98.38 270 VAL A O 1
ATOM 2123 N N . GLU A 1 271 ? -17.325 10.183 10.374 1.00 98.19 271 GLU A N 1
ATOM 2124 C CA . GLU A 1 271 ? -16.254 10.267 11.366 1.00 98.19 271 GLU A CA 1
ATOM 2125 C C . GLU A 1 271 ? -15.028 9.522 10.829 1.00 98.19 271 GLU A C 1
ATOM 2127 O O . GLU A 1 271 ? -15.084 8.316 10.613 1.00 98.19 271 GLU A O 1
ATOM 2132 N N . LEU A 1 272 ? -13.908 10.218 10.623 1.00 98.69 272 LEU A N 1
ATOM 2133 C CA . LEU A 1 272 ? -12.630 9.553 10.368 1.00 98.69 272 LEU A CA 1
ATOM 2134 C C . LEU A 1 272 ? -12.095 9.031 11.709 1.00 98.69 272 LEU A C 1
ATOM 2136 O O . LEU A 1 272 ? -11.538 9.807 12.480 1.00 98.69 272 LEU A O 1
ATOM 2140 N N . ALA A 1 273 ? -12.321 7.747 11.986 1.00 98.44 273 ALA A N 1
ATOM 2141 C CA . ALA A 1 273 ? -12.124 7.139 13.302 1.00 98.44 273 ALA A CA 1
ATOM 2142 C C . ALA A 1 273 ? -10.652 6.857 13.637 1.00 98.44 273 ALA A C 1
ATOM 2144 O O . ALA A 1 273 ? -10.304 6.729 14.803 1.00 98.44 273 ALA A O 1
ATOM 2145 N N . GLY A 1 274 ? -9.785 6.752 12.630 1.00 98.56 274 GLY A N 1
ATOM 2146 C CA . GLY A 1 274 ? -8.348 6.604 12.838 1.00 98.56 274 GLY A CA 1
ATOM 2147 C C . GLY A 1 274 ? -7.615 6.084 11.609 1.00 98.56 274 GLY A C 1
ATOM 2148 O O . GLY A 1 274 ? -8.218 5.516 10.691 1.00 98.56 274 GLY A O 1
ATOM 2149 N N . ILE A 1 275 ? -6.296 6.278 11.606 1.00 98.94 275 ILE A N 1
ATOM 2150 C CA . ILE A 1 275 ? -5.383 5.696 10.618 1.00 98.94 275 ILE A CA 1
ATOM 2151 C C . ILE A 1 275 ? -4.569 4.586 11.278 1.00 98.94 275 ILE A C 1
ATOM 2153 O O . ILE A 1 275 ? -3.839 4.825 12.235 1.00 98.94 275 ILE A O 1
ATOM 2157 N N . PHE A 1 276 ? -4.669 3.376 10.739 1.00 98.88 276 PHE A N 1
ATOM 2158 C CA . PHE A 1 276 ? -3.972 2.184 11.205 1.00 98.88 276 PHE A CA 1
ATOM 2159 C C . PHE A 1 276 ? -2.801 1.917 10.276 1.00 98.88 276 PHE A C 1
ATOM 2161 O O . PHE A 1 276 ? -2.994 1.640 9.094 1.00 98.88 276 PHE A O 1
ATOM 2168 N N . TYR A 1 277 ? -1.585 2.004 10.806 1.00 98.62 277 TYR A N 1
ATOM 2169 C CA . TYR A 1 277 ? -0.360 1.876 10.028 1.00 98.62 277 TYR A CA 1
ATOM 2170 C C . TYR A 1 277 ? 0.557 0.808 10.614 1.00 98.62 277 TYR A C 1
ATOM 2172 O O . TYR A 1 277 ? 0.813 0.802 11.815 1.00 98.62 277 TYR A O 1
ATOM 2180 N N . HIS A 1 278 ? 1.070 -0.101 9.786 1.00 97.00 278 HIS A N 1
ATOM 2181 C CA . HIS A 1 278 ? 2.084 -1.069 10.215 1.00 97.00 278 HIS A CA 1
ATOM 2182 C C . HIS A 1 278 ? 3.476 -0.609 9.775 1.00 97.00 278 HIS A C 1
ATOM 2184 O O . HIS A 1 278 ? 3.723 -0.400 8.581 1.00 97.00 278 HIS A O 1
ATOM 2190 N N . VAL A 1 279 ? 4.381 -0.436 10.743 1.00 88.44 279 VAL A N 1
ATOM 2191 C CA . VAL A 1 279 ? 5.756 0.025 10.497 1.00 88.44 279 VAL A CA 1
ATOM 2192 C C . VAL A 1 279 ? 6.485 -0.949 9.566 1.00 88.44 279 VAL A C 1
ATOM 2194 O O . VAL A 1 279 ? 6.415 -2.160 9.745 1.00 88.44 279 VAL A O 1
ATOM 2197 N N . GLY A 1 280 ? 7.187 -0.401 8.567 1.00 79.06 280 GLY A N 1
ATOM 2198 C CA . GLY A 1 280 ? 7.811 -1.161 7.484 1.00 79.06 280 GLY A CA 1
ATOM 2199 C C . GLY A 1 280 ? 8.925 -2.097 7.945 1.00 79.06 280 GLY A C 1
ATOM 2200 O O . GLY A 1 280 ? 9.860 -1.710 8.644 1.00 79.06 280 GLY A O 1
ATOM 2201 N N . GLU A 1 281 ? 8.857 -3.340 7.490 1.00 83.25 281 GLU A N 1
ATOM 2202 C CA . GLU A 1 281 ? 9.725 -4.450 7.885 1.00 83.25 281 GLU A CA 1
ATOM 2203 C C . GLU A 1 281 ? 11.153 -4.264 7.330 1.00 83.25 281 GLU A C 1
ATOM 2205 O O . GLU A 1 281 ? 12.167 -4.539 7.982 1.00 83.25 281 GLU A O 1
ATOM 2210 N N . ASN A 1 282 ? 11.242 -3.712 6.120 1.00 86.88 282 ASN A N 1
ATOM 2211 C CA . ASN A 1 282 ? 12.497 -3.360 5.460 1.00 86.88 282 ASN A CA 1
ATOM 2212 C C . ASN A 1 282 ? 13.166 -2.133 6.086 1.00 86.88 282 ASN A C 1
ATOM 2214 O O . ASN A 1 282 ? 14.388 -2.119 6.241 1.00 86.88 282 ASN A O 1
ATOM 2218 N N . ASP A 1 283 ? 12.377 -1.137 6.506 1.00 90.94 283 ASP A N 1
ATOM 2219 C CA . ASP A 1 283 ? 12.884 0.023 7.242 1.00 90.94 283 ASP A CA 1
ATOM 2220 C C . ASP A 1 283 ? 13.562 -0.420 8.534 1.00 90.94 283 ASP A C 1
ATOM 2222 O O . ASP A 1 283 ? 14.620 0.096 8.891 1.00 90.94 283 ASP A O 1
ATOM 2226 N N . MET A 1 284 ? 13.007 -1.438 9.199 1.00 93.25 284 MET A N 1
ATOM 2227 C CA . MET A 1 284 ? 13.662 -2.042 10.350 1.00 93.25 284 MET A CA 1
ATOM 2228 C C . MET A 1 284 ? 14.939 -2.776 9.936 1.00 93.25 284 MET A C 1
ATOM 2230 O O . MET A 1 284 ? 15.858 -2.864 10.726 1.00 93.25 284 MET A O 1
ATOM 2234 N N . SER A 1 285 ? 15.100 -3.265 8.719 1.00 89.81 285 SER A N 1
ATOM 2235 C CA . SER A 1 285 ? 16.262 -4.090 8.360 1.00 89.81 285 SER A CA 1
ATOM 2236 C C . SER A 1 285 ? 17.494 -3.299 7.897 1.00 89.81 285 SER A C 1
ATOM 2238 O O . SER A 1 285 ? 18.565 -3.885 7.748 1.00 89.81 285 SER A O 1
ATOM 2240 N N . PHE A 1 286 ? 17.390 -1.977 7.703 1.00 91.81 286 PHE A N 1
ATOM 2241 C CA . PHE A 1 286 ? 18.481 -1.143 7.184 1.00 91.81 286 PHE A CA 1
ATOM 2242 C C . PHE A 1 286 ? 18.771 0.075 8.072 1.00 91.81 286 PHE A C 1
ATOM 2244 O O . PHE A 1 286 ? 17.922 0.947 8.245 1.00 91.81 286 PHE A O 1
ATOM 2251 N N . SER A 1 287 ? 19.995 0.176 8.606 1.00 94.44 287 SER A N 1
ATOM 2252 C CA . SER A 1 287 ? 20.349 1.116 9.686 1.00 94.44 287 SER A CA 1
ATOM 2253 C C . SER A 1 287 ? 19.966 2.585 9.426 1.00 94.44 287 SER A C 1
ATOM 2255 O O . SER A 1 287 ? 19.383 3.191 10.328 1.00 94.44 287 SER A O 1
ATOM 2257 N N . PRO A 1 288 ? 20.214 3.183 8.237 1.00 95.06 288 PRO A N 1
ATOM 2258 C CA . PRO A 1 288 ? 19.809 4.565 7.970 1.00 95.06 288 PRO A CA 1
ATOM 2259 C C . PRO A 1 288 ? 18.291 4.776 8.019 1.00 95.06 288 PRO A C 1
ATOM 2261 O O . PRO A 1 288 ? 17.833 5.826 8.460 1.00 95.06 288 PRO A O 1
ATOM 2264 N N . TYR A 1 289 ? 17.505 3.784 7.592 1.00 95.31 289 TYR A N 1
ATOM 2265 C CA . TYR A 1 289 ? 16.045 3.867 7.603 1.00 95.31 289 TYR A CA 1
ATOM 2266 C C . TYR A 1 289 ? 15.481 3.546 8.986 1.00 95.31 289 TYR A C 1
ATOM 2268 O O . TYR A 1 289 ? 14.633 4.299 9.456 1.00 95.31 289 TYR A O 1
ATOM 2276 N N . ARG A 1 290 ? 16.026 2.542 9.690 1.00 96.56 290 ARG A N 1
ATOM 2277 C CA . ARG A 1 290 ? 15.659 2.232 11.081 1.00 96.56 290 ARG A CA 1
ATOM 2278 C C . ARG A 1 290 ? 15.851 3.453 11.980 1.00 96.56 290 ARG A C 1
ATOM 2280 O O . ARG A 1 290 ? 14.970 3.779 12.766 1.00 96.56 290 ARG A O 1
ATOM 2287 N N . LYS A 1 291 ? 16.979 4.156 11.829 1.00 97.44 291 LYS A N 1
ATOM 2288 C CA . LYS A 1 291 ? 17.283 5.375 12.593 1.00 97.44 291 LYS A CA 1
ATOM 2289 C C . LYS A 1 291 ? 16.327 6.531 12.277 1.00 97.44 291 LYS A C 1
ATOM 2291 O O . LYS A 1 291 ? 15.973 7.274 13.180 1.00 97.44 291 LYS A O 1
ATOM 2296 N N . ALA A 1 292 ? 15.930 6.689 11.015 1.00 97.62 292 ALA A N 1
ATOM 2297 C CA . ALA A 1 292 ? 15.064 7.784 10.573 1.00 97.62 292 ALA A CA 1
ATOM 2298 C C . ALA A 1 292 ? 13.560 7.496 10.740 1.00 97.62 292 ALA A C 1
ATOM 2300 O O . ALA A 1 292 ? 12.746 8.399 10.563 1.00 97.62 292 ALA A O 1
ATOM 2301 N N . ALA A 1 293 ? 13.168 6.253 11.040 1.00 97.62 293 ALA A N 1
ATOM 2302 C CA . ALA A 1 293 ? 11.765 5.854 11.103 1.00 97.62 293 ALA A CA 1
ATOM 2303 C C . ALA A 1 293 ? 10.924 6.667 12.112 1.00 97.62 293 ALA A C 1
ATOM 2305 O O . ALA A 1 293 ? 9.838 7.090 11.713 1.00 97.62 293 ALA A O 1
ATOM 2306 N N . PRO A 1 294 ? 11.388 6.958 13.349 1.00 97.75 294 PRO A N 1
ATOM 2307 C CA . PRO A 1 294 ? 10.606 7.751 14.302 1.00 97.75 294 PRO A CA 1
ATOM 2308 C C . PRO A 1 294 ? 10.298 9.166 13.790 1.00 97.75 294 PRO A C 1
ATOM 2310 O O . PRO A 1 294 ? 9.141 9.574 13.773 1.00 97.75 294 PRO A O 1
ATOM 2313 N N . GLU A 1 295 ? 11.309 9.878 13.282 1.00 98.31 295 GLU A N 1
ATOM 2314 C CA . GLU A 1 295 ? 11.156 11.237 12.738 1.00 98.31 295 GLU A CA 1
ATOM 2315 C C . GLU A 1 295 ? 10.237 11.258 11.509 1.00 98.31 295 GLU A C 1
ATOM 2317 O O . GLU A 1 295 ? 9.349 12.103 11.389 1.00 98.31 295 GLU A O 1
ATOM 2322 N N . ARG A 1 296 ? 10.408 10.294 10.596 1.00 98.19 296 ARG A N 1
ATOM 2323 C CA . ARG A 1 296 ? 9.555 10.186 9.407 1.00 98.19 296 ARG A CA 1
ATOM 2324 C C . ARG A 1 296 ? 8.110 9.913 9.792 1.00 98.19 296 ARG A C 1
ATOM 2326 O O . ARG A 1 296 ? 7.228 10.565 9.252 1.00 98.19 296 ARG A O 1
ATOM 2333 N N . LEU A 1 297 ? 7.869 9.013 10.745 1.00 98.25 297 LEU A N 1
ATOM 2334 C CA . LEU A 1 297 ? 6.527 8.748 11.254 1.00 98.25 297 LEU A CA 1
ATOM 2335 C C . LEU A 1 297 ? 5.883 10.021 11.822 1.00 98.25 297 LEU A C 1
ATOM 2337 O O . LEU A 1 297 ? 4.751 10.331 11.464 1.00 98.25 297 LEU A O 1
ATOM 2341 N N . GLN A 1 298 ? 6.615 10.795 12.629 1.00 98.44 298 GLN A N 1
ATOM 2342 C CA . GLN A 1 298 ? 6.124 12.076 13.150 1.00 98.44 298 GLN A CA 1
ATOM 2343 C C . GLN A 1 298 ? 5.745 13.052 12.030 1.00 98.44 298 GLN A C 1
ATOM 2345 O O . GLN A 1 298 ? 4.682 13.665 12.102 1.00 98.44 298 GLN A O 1
ATOM 2350 N N . SER A 1 299 ? 6.567 13.163 10.980 1.00 98.62 299 SER A N 1
ATOM 2351 C CA . SER A 1 299 ? 6.277 14.027 9.824 1.00 98.62 299 SER A CA 1
ATOM 2352 C C . SER A 1 299 ? 4.989 13.613 9.097 1.00 98.62 299 SER A C 1
ATOM 2354 O O . SER A 1 299 ? 4.131 14.454 8.822 1.00 98.62 299 SER A O 1
ATOM 2356 N N . ILE A 1 300 ? 4.798 12.309 8.864 1.00 98.50 300 ILE A N 1
ATOM 2357 C CA . ILE A 1 300 ? 3.587 11.764 8.226 1.00 98.50 300 ILE A CA 1
ATOM 2358 C C . ILE A 1 300 ? 2.344 12.128 9.042 1.00 98.50 300 ILE A C 1
ATOM 2360 O O . ILE A 1 300 ? 1.372 12.663 8.502 1.00 98.50 300 ILE A O 1
ATOM 2364 N N . ILE A 1 301 ? 2.386 11.856 10.349 1.00 98.81 301 ILE A N 1
ATOM 2365 C CA . ILE A 1 301 ? 1.272 12.099 11.269 1.00 98.81 301 ILE A CA 1
ATOM 2366 C C . ILE A 1 301 ? 0.943 13.591 11.308 1.00 98.81 301 ILE A C 1
ATOM 2368 O O . ILE A 1 301 ? -0.199 13.972 11.039 1.00 98.81 301 ILE A O 1
ATOM 2372 N N . ALA A 1 302 ? 1.941 14.436 11.574 1.00 98.75 302 ALA A N 1
ATOM 2373 C CA . ALA A 1 302 ? 1.763 15.877 11.702 1.00 98.75 302 ALA A CA 1
ATOM 2374 C C . ALA A 1 302 ? 1.169 16.492 10.430 1.00 98.75 302 ALA A C 1
ATOM 2376 O O . ALA A 1 302 ? 0.163 17.200 10.501 1.00 98.75 302 ALA A O 1
ATOM 2377 N N . GLN A 1 303 ? 1.730 16.176 9.260 1.00 98.88 303 GLN A N 1
ATOM 2378 C CA . GLN A 1 303 ? 1.223 16.734 8.012 1.00 98.88 303 GLN A CA 1
ATOM 2379 C C . GLN A 1 303 ? -0.149 16.157 7.648 1.00 98.88 303 GLN A C 1
ATOM 2381 O O . GLN A 1 303 ? -1.010 16.900 7.190 1.00 98.88 303 GLN A O 1
ATOM 2386 N N . SER A 1 304 ? -0.410 14.863 7.893 1.00 98.81 304 SER A N 1
ATOM 2387 C CA . SER A 1 304 ? -1.723 14.266 7.579 1.00 98.81 304 SER A CA 1
ATOM 2388 C C . SER A 1 304 ? -2.858 14.933 8.356 1.00 98.81 304 SER A C 1
ATOM 2390 O O . SER A 1 304 ? -3.921 15.189 7.794 1.00 98.81 304 SER A O 1
ATOM 2392 N N . ARG A 1 305 ? -2.620 15.299 9.621 1.00 98.88 305 ARG A N 1
ATOM 2393 C CA . ARG A 1 305 ? -3.570 16.050 10.451 1.00 98.88 305 ARG A CA 1
ATOM 2394 C C . ARG A 1 305 ? -3.885 17.424 9.864 1.00 98.88 305 ARG A C 1
ATOM 2396 O O . ARG A 1 305 ? -5.047 17.834 9.873 1.00 98.88 305 ARG A O 1
ATOM 2403 N N . ILE A 1 306 ? -2.876 18.115 9.331 1.00 98.81 306 ILE A N 1
ATOM 2404 C CA . ILE A 1 306 ? -3.039 19.406 8.648 1.00 98.81 306 ILE A CA 1
ATOM 2405 C C . ILE A 1 306 ? -3.839 19.213 7.359 1.00 98.81 306 ILE A C 1
ATOM 2407 O O . ILE A 1 306 ? -4.887 19.834 7.181 1.00 98.81 306 ILE A O 1
ATOM 2411 N N . ASP A 1 307 ? -3.391 18.309 6.491 1.00 98.81 307 ASP A N 1
ATOM 2412 C CA . ASP A 1 307 ? -3.947 18.137 5.150 1.00 98.81 307 ASP A CA 1
ATOM 2413 C C . ASP A 1 307 ? -5.377 17.586 5.164 1.00 98.81 307 ASP A C 1
ATOM 2415 O O . ASP A 1 307 ? -6.152 17.869 4.244 1.00 98.81 307 ASP A O 1
ATOM 2419 N N . LEU A 1 308 ? -5.741 16.821 6.197 1.00 98.75 308 LEU A N 1
ATOM 2420 C CA . LEU A 1 308 ? -7.093 16.307 6.426 1.00 98.75 308 LEU A CA 1
ATOM 2421 C C . LEU A 1 308 ? -7.958 17.253 7.279 1.00 98.75 308 LEU A C 1
ATOM 2423 O O . LEU A 1 308 ? -9.153 17.001 7.431 1.00 98.75 308 LEU A O 1
ATOM 2427 N N . GLY A 1 309 ? -7.397 18.334 7.835 1.00 98.31 309 GLY A N 1
ATOM 2428 C CA . GLY A 1 309 ? -8.125 19.258 8.713 1.00 98.31 309 GLY A CA 1
ATOM 2429 C C . GLY A 1 309 ? -8.630 18.581 9.993 1.00 98.31 309 GLY A C 1
ATOM 2430 O O . GLY A 1 309 ? -9.781 18.770 10.403 1.00 98.31 309 GLY A O 1
ATOM 2431 N N . ARG A 1 310 ? -7.795 17.724 10.589 1.00 98.31 310 ARG A N 1
ATOM 2432 C CA . ARG A 1 310 ? -8.099 16.898 11.765 1.00 98.31 310 ARG A CA 1
ATOM 2433 C C . ARG A 1 310 ? -6.914 16.936 12.742 1.00 98.31 310 ARG A C 1
ATOM 2435 O O . ARG A 1 310 ? -6.130 15.994 12.769 1.00 98.31 310 ARG A O 1
ATOM 2442 N N . PRO A 1 311 ? -6.752 18.004 13.547 1.00 97.88 311 PRO A N 1
ATOM 2443 C CA . PRO A 1 311 ? -5.592 18.166 14.434 1.00 97.88 311 PRO A CA 1
ATOM 2444 C C . PRO A 1 311 ? -5.467 17.077 15.511 1.00 97.88 311 PRO A C 1
ATOM 2446 O O . PRO A 1 311 ? -4.356 16.789 15.936 1.00 97.88 311 PRO A O 1
ATOM 2449 N N . ALA A 1 312 ? -6.579 16.450 15.904 1.00 97.69 312 ALA A N 1
ATOM 2450 C CA . ALA A 1 312 ? -6.623 15.332 16.850 1.00 97.69 312 ALA A CA 1
ATOM 2451 C C . ALA A 1 312 ? -6.862 13.978 16.152 1.00 97.69 312 ALA A C 1
ATOM 2453 O O . ALA A 1 312 ? -7.448 13.077 16.737 1.00 97.69 312 ALA A O 1
ATOM 2454 N N . LEU A 1 313 ? -6.493 13.832 14.868 1.00 98.62 313 LEU A N 1
ATOM 2455 C CA . LEU A 1 313 ? -6.634 12.539 14.194 1.00 98.62 313 LEU A CA 1
ATOM 2456 C C . LEU A 1 313 ? -5.756 11.494 14.880 1.00 98.62 313 LEU A C 1
ATOM 2458 O O . LEU A 1 313 ? -4.527 11.644 14.926 1.00 98.62 313 LEU A O 1
ATOM 2462 N N . GLU A 1 314 ? -6.405 10.434 15.343 1.00 98.75 314 GLU A N 1
ATOM 2463 C CA . GLU A 1 314 ? -5.751 9.295 15.964 1.00 98.75 314 GLU A CA 1
ATOM 2464 C C . GLU A 1 314 ? -4.998 8.454 14.930 1.00 98.75 314 GLU A C 1
ATOM 2466 O O . GLU A 1 314 ? -5.521 8.095 13.867 1.00 98.75 314 GLU A O 1
ATOM 2471 N N . TRP A 1 315 ? -3.756 8.123 15.268 1.00 98.88 315 TRP A N 1
ATOM 2472 C CA . TRP A 1 315 ? -2.924 7.183 14.534 1.00 98.88 315 TRP A CA 1
ATOM 2473 C C . TRP A 1 315 ? -2.637 5.965 15.403 1.00 98.88 315 TRP A C 1
ATOM 2475 O O . TRP A 1 315 ? -2.082 6.079 16.491 1.00 98.88 315 TRP A O 1
ATOM 2485 N N . TYR A 1 316 ? -2.968 4.791 14.884 1.00 98.88 316 TYR A N 1
ATOM 2486 C CA . TYR A 1 316 ? -2.707 3.495 15.493 1.00 98.88 316 TYR A CA 1
ATOM 2487 C C . TYR A 1 316 ? -1.548 2.842 14.752 1.00 98.88 316 TYR A C 1
ATOM 2489 O O . TYR A 1 316 ? -1.709 2.261 13.676 1.00 98.88 316 TYR A O 1
ATOM 2497 N N . VAL A 1 317 ? -0.351 2.965 15.312 1.00 98.56 317 VAL A N 1
ATOM 2498 C CA . VAL A 1 317 ? 0.874 2.483 14.679 1.00 98.56 317 VAL A CA 1
ATOM 2499 C C . VAL A 1 317 ? 1.252 1.148 15.289 1.00 98.56 317 VAL A C 1
ATOM 2501 O O . VAL A 1 317 ? 1.632 1.075 16.454 1.00 98.56 317 VAL A O 1
ATOM 2504 N N . SER A 1 318 ? 1.149 0.085 14.498 1.00 98.19 318 SER A N 1
ATOM 2505 C CA . SER A 1 318 ? 1.561 -1.251 14.913 1.00 98.19 318 SER A CA 1
ATOM 2506 C C . SER A 1 318 ? 2.998 -1.569 14.510 1.00 98.19 318 SER A C 1
ATOM 2508 O O . SER A 1 318 ? 3.463 -1.175 13.439 1.00 98.19 318 SER A O 1
ATOM 2510 N N . GLN A 1 319 ? 3.697 -2.304 15.372 1.00 96.00 319 GLN A N 1
ATOM 2511 C CA . GLN A 1 319 ? 5.088 -2.703 15.174 1.00 96.00 319 GLN A CA 1
ATOM 2512 C C . GLN A 1 319 ? 5.273 -4.170 15.585 1.00 96.00 319 GLN A C 1
ATOM 2514 O O . GLN A 1 319 ? 5.007 -4.529 16.730 1.00 96.00 319 GLN A O 1
ATOM 2519 N N . GLN A 1 320 ? 5.762 -5.014 14.675 1.00 94.69 320 GLN A N 1
ATOM 2520 C CA . GLN A 1 320 ? 6.306 -6.336 15.020 1.00 94.69 320 GLN A CA 1
ATOM 2521 C C . GLN A 1 320 ? 7.729 -6.206 15.600 1.00 94.69 320 GLN A C 1
ATOM 2523 O O . GLN A 1 320 ? 8.348 -5.153 15.416 1.00 94.69 320 GLN A O 1
ATOM 2528 N N . PRO A 1 321 ? 8.301 -7.236 16.253 1.00 93.75 321 PRO A N 1
ATOM 2529 C CA . PRO A 1 321 ? 9.680 -7.165 16.728 1.00 93.75 321 PRO A CA 1
ATOM 2530 C C . PRO A 1 321 ? 10.623 -6.734 15.591 1.00 93.75 321 PRO A C 1
ATOM 2532 O O . PRO A 1 321 ? 10.543 -7.289 14.489 1.00 93.75 321 PRO A O 1
ATOM 2535 N N . PRO A 1 322 ? 11.477 -5.715 15.801 1.00 92.94 322 PRO A N 1
ATOM 2536 C CA . PRO A 1 322 ? 12.389 -5.272 14.758 1.00 92.94 322 PRO A CA 1
ATOM 2537 C C . PRO A 1 322 ? 13.377 -6.395 14.423 1.00 92.94 322 PRO A C 1
ATOM 2539 O O . PRO A 1 322 ? 13.708 -7.209 15.281 1.00 92.94 322 PRO A O 1
ATOM 2542 N N . THR A 1 323 ? 13.877 -6.416 13.185 1.00 90.94 323 THR A N 1
ATOM 2543 C CA . THR A 1 323 ? 14.857 -7.407 12.711 1.00 90.94 323 THR A CA 1
ATOM 2544 C C . THR A 1 323 ? 16.015 -7.567 13.695 1.00 90.94 323 THR A C 1
ATOM 2546 O O . THR A 1 323 ? 16.685 -6.580 14.020 1.00 90.94 323 THR A O 1
ATOM 2549 N N . ASP A 1 324 ? 16.259 -8.795 14.141 1.00 90.75 324 ASP A N 1
ATOM 2550 C CA . ASP A 1 324 ? 17.346 -9.121 15.061 1.00 90.75 324 ASP A CA 1
ATOM 2551 C C . ASP A 1 324 ? 18.625 -9.429 14.272 1.00 90.75 324 ASP A C 1
ATOM 2553 O O . ASP A 1 324 ? 18.854 -10.546 13.814 1.00 90.75 324 ASP A O 1
ATOM 2557 N N . ASP A 1 325 ? 19.455 -8.408 14.062 1.00 89.00 325 ASP A N 1
ATOM 2558 C CA . ASP A 1 325 ? 20.748 -8.553 13.396 1.00 89.00 325 ASP A CA 1
ATOM 2559 C C . ASP A 1 325 ? 21.759 -7.543 13.949 1.00 89.00 325 ASP A C 1
ATOM 2561 O O . ASP A 1 325 ? 21.483 -6.347 14.092 1.00 89.00 325 ASP A O 1
ATOM 2565 N N . LYS A 1 326 ? 22.990 -8.005 14.200 1.00 90.94 326 LYS A N 1
ATOM 2566 C CA . LYS A 1 326 ? 24.093 -7.191 14.741 1.00 90.94 326 LYS A CA 1
ATOM 2567 C C . LYS A 1 326 ? 24.329 -5.860 14.007 1.00 90.94 326 LYS A C 1
ATOM 2569 O O . LYS A 1 326 ? 24.828 -4.919 14.617 1.00 90.94 326 LYS A O 1
ATOM 2574 N N . ARG A 1 327 ? 23.988 -5.763 12.716 1.00 88.69 327 ARG A N 1
ATOM 2575 C CA . ARG A 1 327 ? 24.130 -4.555 11.877 1.00 88.69 327 ARG A CA 1
ATOM 2576 C C . ARG A 1 327 ? 23.159 -3.433 12.258 1.00 88.69 327 ARG A C 1
ATOM 2578 O O . ARG A 1 327 ? 23.408 -2.271 11.933 1.00 88.69 327 ARG A O 1
ATOM 2585 N N . VAL A 1 328 ? 22.054 -3.772 12.915 1.00 91.94 328 VAL A N 1
ATOM 2586 C CA . VAL A 1 328 ? 20.949 -2.852 13.219 1.00 91.94 328 VAL A CA 1
ATOM 2587 C C . VAL A 1 328 ? 20.543 -2.858 14.696 1.00 91.94 328 VAL A C 1
ATOM 2589 O O . VAL A 1 328 ? 19.909 -1.905 15.143 1.00 91.94 328 VAL A O 1
ATOM 2592 N N . ASN A 1 329 ? 20.955 -3.864 15.475 1.00 94.00 329 ASN A N 1
ATOM 2593 C CA . ASN A 1 329 ? 20.620 -4.012 16.900 1.00 94.00 329 ASN A CA 1
ATOM 2594 C C . ASN A 1 329 ? 21.162 -2.898 17.808 1.00 94.00 329 ASN A C 1
ATOM 2596 O O . ASN A 1 329 ? 20.666 -2.725 18.914 1.00 94.00 329 ASN A O 1
ATOM 2600 N N . ALA A 1 330 ? 22.135 -2.104 17.352 1.00 96.38 330 ALA A N 1
ATOM 2601 C CA . ALA A 1 330 ? 22.571 -0.906 18.074 1.00 96.38 330 ALA A CA 1
ATOM 2602 C C . ALA A 1 330 ? 21.517 0.227 18.075 1.00 96.38 330 ALA A C 1
ATOM 2604 O O . ALA A 1 330 ? 21.693 1.222 18.773 1.00 96.38 330 ALA A O 1
ATOM 2605 N N . ILE A 1 331 ? 20.449 0.105 17.277 1.00 96.75 331 ILE A N 1
ATOM 2606 C CA . ILE A 1 331 ? 19.361 1.081 17.178 1.00 96.75 331 ILE A CA 1
ATOM 2607 C C . ILE A 1 331 ? 18.112 0.477 17.826 1.00 96.75 331 ILE A C 1
ATOM 2609 O O . ILE A 1 331 ? 17.432 -0.352 17.215 1.00 96.75 331 ILE A O 1
ATOM 2613 N N . ASP A 1 332 ? 17.785 0.930 19.036 1.00 96.94 332 ASP A N 1
ATOM 2614 C CA . ASP A 1 332 ? 16.546 0.566 19.732 1.00 96.94 332 ASP A CA 1
ATOM 2615 C C . ASP A 1 332 ? 15.362 1.395 19.210 1.00 96.94 332 ASP A C 1
ATOM 2617 O O . ASP A 1 332 ? 14.858 2.322 19.843 1.00 96.94 332 ASP A O 1
ATOM 2621 N N . VAL A 1 333 ? 14.938 1.074 17.989 1.00 96.56 333 VAL A N 1
ATOM 2622 C CA . VAL A 1 333 ? 13.818 1.751 17.323 1.00 96.56 333 VAL A CA 1
ATOM 2623 C C . VAL A 1 333 ? 12.501 1.580 18.084 1.00 96.56 333 VAL A C 1
ATOM 2625 O O . VAL A 1 333 ? 11.657 2.470 18.048 1.00 96.56 333 VAL A O 1
ATOM 2628 N N . THR A 1 334 ? 12.329 0.475 18.814 1.00 97.25 334 THR A N 1
ATOM 2629 C CA . THR A 1 334 ? 11.143 0.240 19.644 1.00 97.25 334 THR A CA 1
ATOM 2630 C C . THR A 1 334 ? 11.056 1.272 20.764 1.00 97.25 334 THR A C 1
ATOM 2632 O O . THR A 1 334 ? 9.996 1.868 20.959 1.00 97.25 334 THR A O 1
ATOM 2635 N N . ALA A 1 335 ? 12.156 1.524 21.484 1.00 98.06 335 ALA A N 1
ATOM 2636 C CA . ALA A 1 335 ? 12.191 2.552 22.521 1.00 98.06 335 ALA A CA 1
ATOM 2637 C C . ALA A 1 335 ? 11.969 3.961 21.949 1.00 98.06 335 ALA A C 1
ATOM 2639 O O . ALA A 1 335 ? 11.247 4.754 22.553 1.00 98.06 335 ALA A O 1
ATOM 2640 N N . GLU A 1 336 ? 12.528 4.272 20.777 1.00 98.19 336 GLU A N 1
ATOM 2641 C CA . GLU A 1 336 ? 12.298 5.569 20.127 1.00 98.19 336 GLU A CA 1
ATOM 2642 C C . GLU A 1 336 ? 10.833 5.761 19.705 1.00 98.19 336 GLU A C 1
ATOM 2644 O O . GLU A 1 336 ? 10.261 6.818 19.962 1.00 98.19 336 GLU A O 1
ATOM 2649 N N . LEU A 1 337 ? 10.175 4.737 19.149 1.00 97.62 337 LEU A N 1
ATOM 2650 C CA . LEU A 1 337 ? 8.744 4.812 18.827 1.00 97.62 337 LEU A CA 1
ATOM 2651 C C . LEU A 1 337 ? 7.861 4.918 20.079 1.00 97.62 337 LEU A C 1
ATOM 2653 O O . LEU A 1 337 ? 6.840 5.598 20.046 1.00 97.62 337 LEU A O 1
ATOM 2657 N N . VAL A 1 338 ? 8.257 4.304 21.201 1.00 98.25 338 VAL A N 1
ATOM 2658 C CA . VAL A 1 338 ? 7.590 4.518 22.499 1.00 98.25 338 VAL A CA 1
ATOM 2659 C C . VAL A 1 338 ? 7.702 5.978 22.943 1.00 98.25 338 VAL A C 1
ATOM 2661 O O . VAL A 1 338 ? 6.705 6.540 23.386 1.00 98.25 338 VAL A O 1
ATOM 2664 N N . LYS A 1 339 ? 8.872 6.614 22.803 1.00 98.38 339 LYS A N 1
ATOM 2665 C CA . LYS A 1 339 ? 9.043 8.042 23.132 1.00 98.38 339 LYS A CA 1
ATOM 2666 C C . LYS A 1 339 ? 8.196 8.938 22.233 1.00 98.38 339 LYS A C 1
ATOM 2668 O O . LYS A 1 339 ? 7.578 9.872 22.729 1.00 98.38 339 LYS A O 1
ATOM 2673 N N . VAL A 1 340 ? 8.162 8.643 20.932 1.00 97.88 340 VAL A N 1
ATOM 2674 C CA . VAL A 1 340 ? 7.348 9.382 19.959 1.00 97.88 340 VAL A CA 1
ATOM 2675 C C . VAL A 1 340 ? 5.860 9.289 20.303 1.00 97.88 340 VAL A C 1
ATOM 2677 O O . VAL A 1 340 ? 5.201 10.320 20.361 1.00 97.88 340 VAL A O 1
ATOM 2680 N N . ALA A 1 341 ? 5.350 8.091 20.600 1.00 98.00 341 ALA A N 1
ATOM 2681 C CA . ALA A 1 341 ? 3.960 7.902 21.016 1.00 98.00 341 ALA A CA 1
ATOM 2682 C C . ALA A 1 341 ? 3.645 8.578 22.359 1.00 98.00 341 ALA A C 1
ATOM 2684 O O . ALA A 1 341 ? 2.625 9.233 22.497 1.00 98.00 341 ALA A O 1
ATOM 2685 N N . ALA A 1 342 ? 4.548 8.509 23.342 1.00 97.94 342 ALA A N 1
ATOM 2686 C CA . ALA A 1 342 ? 4.346 9.171 24.633 1.00 97.94 342 ALA A CA 1
ATOM 2687 C C . ALA A 1 342 ? 4.290 10.711 24.543 1.00 97.94 342 ALA A C 1
ATOM 2689 O O . ALA A 1 342 ? 3.789 11.356 25.461 1.00 97.94 342 ALA A O 1
ATOM 2690 N N . ALA A 1 343 ? 4.822 11.300 23.468 1.00 98.00 343 ALA A N 1
ATOM 2691 C CA . ALA A 1 343 ? 4.803 12.740 23.226 1.00 98.00 343 ALA A CA 1
ATOM 2692 C C . ALA A 1 343 ? 3.558 13.223 22.454 1.00 98.00 343 ALA A C 1
ATOM 2694 O O . ALA A 1 343 ? 3.407 14.429 22.259 1.00 98.00 343 ALA A O 1
ATOM 2695 N N . ASP A 1 344 ? 2.688 12.315 22.006 1.00 98.12 344 ASP A N 1
ATOM 2696 C CA . ASP A 1 344 ? 1.497 12.616 21.210 1.00 98.12 344 ASP A CA 1
ATOM 2697 C C . ASP A 1 344 ? 0.313 11.771 21.698 1.00 98.12 344 ASP A C 1
ATOM 2699 O O . ASP A 1 344 ? 0.229 10.578 21.422 1.00 98.12 344 ASP A O 1
ATOM 2703 N N . GLU A 1 345 ? -0.628 12.402 22.404 1.00 96.69 345 GLU A N 1
ATOM 2704 C CA . GLU A 1 345 ? -1.805 11.734 22.985 1.00 96.69 345 GLU A CA 1
ATOM 2705 C C . GLU A 1 345 ? -2.703 11.040 21.946 1.00 96.69 345 GLU A C 1
ATOM 2707 O O . GLU A 1 345 ? -3.440 10.120 22.285 1.00 96.69 345 GLU A O 1
ATOM 2712 N N . ASN A 1 346 ? -2.614 11.454 20.677 1.00 98.19 346 ASN A N 1
ATOM 2713 C CA . ASN A 1 346 ? -3.381 10.896 19.566 1.00 98.19 346 ASN A CA 1
ATOM 2714 C C . ASN A 1 346 ? -2.539 9.901 18.738 1.00 98.19 346 ASN A C 1
ATOM 2716 O O . ASN A 1 346 ? -2.901 9.579 17.603 1.00 98.19 346 ASN A O 1
ATOM 2720 N N . LEU A 1 347 ? -1.395 9.437 19.254 1.00 98.56 347 LEU A N 1
ATOM 2721 C CA . LEU A 1 347 ? -0.576 8.385 18.653 1.00 98.56 347 LEU A CA 1
ATOM 2722 C C . LEU A 1 347 ? -0.507 7.158 19.567 1.00 98.56 347 LEU A C 1
ATOM 2724 O O . LEU A 1 347 ? 0.206 7.120 20.568 1.00 98.56 347 LEU A O 1
ATOM 2728 N N . ILE A 1 348 ? -1.191 6.098 19.153 1.00 98.50 348 ILE A N 1
ATOM 2729 C CA . ILE A 1 348 ? -1.275 4.834 19.868 1.00 98.50 348 ILE A CA 1
ATOM 2730 C C . ILE A 1 348 ? -0.276 3.852 19.250 1.00 98.50 348 ILE A C 1
ATOM 2732 O O . ILE A 1 348 ? -0.426 3.420 18.106 1.00 98.50 348 ILE A O 1
ATOM 2736 N N . HIS A 1 349 ? 0.746 3.461 20.014 1.00 98.38 349 HIS A N 1
ATOM 2737 C CA . HIS A 1 349 ? 1.725 2.459 19.587 1.00 98.38 349 HIS A CA 1
ATOM 2738 C C . HIS A 1 349 ? 1.301 1.046 20.019 1.00 98.38 349 HIS A C 1
ATOM 2740 O O . HIS A 1 349 ? 1.308 0.710 21.203 1.00 98.38 349 HIS A O 1
ATOM 2746 N N . LEU A 1 350 ? 0.979 0.193 19.044 1.00 98.31 350 LEU A N 1
ATOM 2747 C CA . LEU A 1 350 ? 0.539 -1.189 19.237 1.00 98.31 350 LEU A CA 1
ATOM 2748 C C . LEU A 1 350 ? 1.685 -2.179 18.973 1.00 98.31 350 LEU A C 1
ATOM 2750 O O . LEU A 1 350 ? 2.100 -2.400 17.836 1.00 98.31 350 LEU A O 1
ATOM 2754 N N . LYS A 1 351 ? 2.191 -2.831 20.020 1.00 97.31 351 LYS A N 1
ATOM 2755 C CA . LYS A 1 351 ? 3.262 -3.830 19.883 1.00 97.31 351 LYS A CA 1
ATOM 2756 C C . LYS A 1 351 ? 2.685 -5.185 19.480 1.00 97.31 351 LYS A C 1
ATOM 2758 O O . LYS A 1 351 ? 2.056 -5.867 20.282 1.00 97.31 351 LYS A O 1
ATOM 2763 N N . ALA A 1 352 ? 2.941 -5.596 18.246 1.00 96.44 352 ALA A N 1
ATOM 2764 C CA . ALA A 1 352 ? 2.574 -6.895 17.694 1.00 96.44 352 ALA A CA 1
ATOM 2765 C C . ALA A 1 352 ? 3.665 -7.944 17.977 1.00 96.44 352 ALA A C 1
ATOM 2767 O O . ALA A 1 352 ? 4.171 -8.594 17.067 1.00 96.44 352 ALA A O 1
ATOM 2768 N N . PHE A 1 353 ? 4.096 -8.056 19.237 1.00 95.50 353 PHE A N 1
ATOM 2769 C CA . PHE A 1 353 ? 5.218 -8.928 19.621 1.00 95.50 353 PHE A CA 1
ATOM 2770 C C . PHE A 1 353 ? 4.774 -10.358 19.942 1.00 95.50 353 PHE A C 1
ATOM 2772 O O . PHE A 1 353 ? 5.564 -11.285 19.805 1.00 95.50 353 PHE A O 1
ATOM 2779 N N . ASP A 1 354 ? 3.494 -10.531 20.272 1.00 93.75 354 ASP A N 1
ATOM 2780 C CA . ASP A 1 354 ? 2.883 -11.818 20.617 1.00 93.75 354 ASP A CA 1
ATOM 2781 C C . ASP A 1 354 ? 2.092 -12.419 19.440 1.00 93.75 354 ASP A C 1
ATOM 2783 O O . ASP A 1 354 ? 1.068 -13.084 19.624 1.00 93.75 354 ASP A O 1
ATOM 2787 N N . LEU A 1 355 ? 2.515 -12.130 18.204 1.00 95.19 355 LEU A N 1
ATOM 2788 C CA . LEU A 1 355 ? 1.962 -12.800 17.029 1.00 95.19 355 LEU A CA 1
ATOM 2789 C C . LEU A 1 355 ? 2.364 -14.289 17.032 1.00 95.19 355 LEU A C 1
ATOM 2791 O O . LEU A 1 355 ? 3.413 -14.640 17.580 1.00 95.19 355 LEU A O 1
ATOM 2795 N N . PRO A 1 356 ? 1.563 -15.172 16.402 1.00 95.12 356 PRO A N 1
ATOM 2796 C CA . PRO A 1 356 ? 1.962 -16.540 16.094 1.00 95.12 356 PRO A CA 1
ATOM 2797 C C . PRO A 1 356 ? 3.383 -16.613 15.530 1.00 95.12 356 PRO A C 1
ATOM 2799 O O . PRO A 1 356 ? 3.857 -15.683 14.877 1.00 95.12 356 PRO A O 1
ATOM 2802 N N . LYS A 1 357 ? 4.080 -17.722 15.786 1.00 91.88 357 LYS A N 1
ATOM 2803 C CA . LYS A 1 357 ? 5.456 -17.890 15.317 1.00 91.88 357 LYS A CA 1
ATOM 2804 C C . LYS A 1 357 ? 5.500 -17.870 13.789 1.00 91.88 357 LYS A C 1
ATOM 2806 O O . LYS A 1 357 ? 4.839 -18.677 13.152 1.00 91.88 357 LYS A O 1
ATOM 2811 N N . GLN A 1 358 ? 6.359 -17.014 13.250 1.00 91.00 358 GLN A N 1
ATOM 2812 C CA . GLN A 1 358 ? 6.548 -16.827 11.817 1.00 91.00 358 GLN A CA 1
ATOM 2813 C C . GLN A 1 358 ? 7.650 -17.749 11.279 1.00 91.00 358 GLN A C 1
ATOM 2815 O O . GLN A 1 358 ? 8.699 -17.906 11.910 1.00 91.00 358 GLN A O 1
ATOM 2820 N N . GLU A 1 359 ? 7.416 -18.382 10.125 1.00 86.19 359 GLU A N 1
ATOM 2821 C CA . GLU A 1 359 ? 8.424 -19.229 9.464 1.00 86.19 359 GLU A CA 1
ATOM 2822 C C . GLU A 1 359 ? 9.497 -18.389 8.756 1.00 86.19 359 GLU A C 1
ATOM 2824 O O . GLU A 1 359 ? 10.678 -18.739 8.761 1.00 86.19 359 GLU A O 1
ATOM 2829 N N . LYS A 1 360 ? 9.085 -17.281 8.129 1.00 83.81 360 LYS A N 1
ATOM 2830 C CA . LYS A 1 360 ? 9.975 -16.353 7.427 1.00 83.81 360 LYS A CA 1
ATOM 2831 C C . LYS A 1 360 ? 10.250 -15.135 8.296 1.00 83.81 360 LYS A C 1
ATOM 2833 O O . LYS A 1 360 ? 9.394 -14.681 9.046 1.00 83.81 360 LYS A O 1
ATOM 2838 N N . GLU A 1 361 ? 11.449 -14.585 8.161 1.00 82.56 361 GLU A N 1
ATOM 2839 C CA . GLU A 1 361 ? 11.768 -13.285 8.745 1.00 82.56 361 GLU A CA 1
ATOM 2840 C C . GLU A 1 361 ? 10.958 -12.180 8.053 1.00 82.56 361 GLU A C 1
ATOM 2842 O O . GLU A 1 361 ? 10.565 -12.314 6.895 1.00 82.56 361 GLU A O 1
ATOM 2847 N N . LEU A 1 362 ? 10.771 -11.050 8.735 1.00 85.81 362 LEU A N 1
ATOM 2848 C CA . LEU A 1 362 ? 10.137 -9.828 8.220 1.00 85.81 362 LEU A CA 1
ATOM 2849 C C . LEU A 1 362 ? 8.632 -9.928 7.957 1.00 85.81 362 LEU A C 1
ATOM 2851 O O . LEU A 1 362 ? 7.913 -9.043 8.394 1.00 85.81 362 LEU A O 1
ATOM 2855 N N . VAL A 1 363 ? 8.145 -10.951 7.270 1.00 90.06 363 VAL A N 1
ATOM 2856 C CA . VAL A 1 363 ? 6.739 -11.048 6.855 1.00 90.06 363 VAL A CA 1
ATOM 2857 C C . VAL A 1 363 ? 5.902 -11.889 7.810 1.00 90.06 363 VAL A C 1
ATOM 2859 O O . VAL A 1 363 ? 6.399 -12.842 8.406 1.00 90.06 363 VAL A O 1
ATOM 2862 N N . ILE A 1 364 ? 4.623 -11.538 7.913 1.00 94.75 364 ILE A N 1
ATOM 2863 C CA . ILE A 1 364 ? 3.634 -12.220 8.743 1.00 94.75 364 ILE A CA 1
ATOM 2864 C C . ILE A 1 364 ? 2.772 -13.147 7.868 1.00 94.75 364 ILE A C 1
ATOM 2866 O O . ILE A 1 364 ? 2.258 -12.732 6.829 1.00 94.75 364 ILE A O 1
ATOM 2870 N N . ASP A 1 365 ? 2.630 -14.397 8.296 1.00 96.19 365 ASP A N 1
ATOM 2871 C CA . ASP A 1 365 ? 1.823 -15.457 7.701 1.00 96.19 365 ASP A CA 1
ATOM 2872 C C . ASP A 1 365 ? 0.319 -15.281 7.957 1.00 96.19 365 ASP A C 1
ATOM 2874 O O . ASP A 1 365 ? -0.121 -14.392 8.688 1.00 96.19 365 ASP A O 1
ATOM 2878 N N . THR A 1 366 ? -0.495 -16.153 7.364 1.00 98.00 366 THR A N 1
ATOM 2879 C CA . THR A 1 366 ? -1.961 -16.125 7.470 1.00 98.00 366 THR A CA 1
ATOM 2880 C C . THR A 1 366 ? -2.453 -16.034 8.919 1.00 98.00 366 THR A C 1
ATOM 2882 O O . THR A 1 366 ? -3.251 -15.153 9.246 1.00 98.00 366 THR A O 1
ATOM 2885 N N . ALA A 1 367 ? -1.959 -16.893 9.818 1.00 98.06 367 ALA A N 1
ATOM 2886 C CA . ALA A 1 367 ? -2.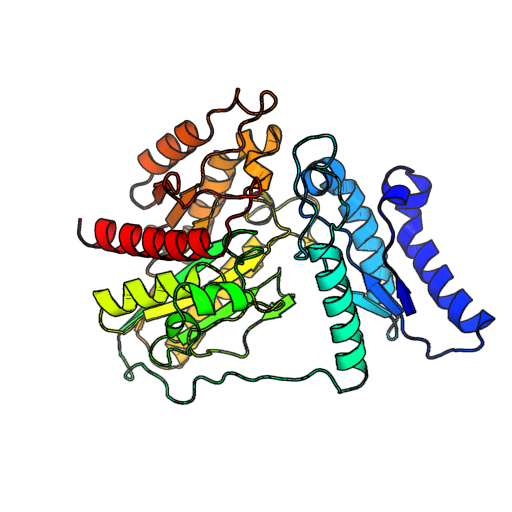379 -16.891 11.221 1.00 98.06 367 ALA A CA 1
ATOM 2887 C C . ALA A 1 367 ? -1.972 -15.593 11.937 1.00 98.06 367 ALA A C 1
ATOM 2889 O O . ALA A 1 367 ? -2.741 -15.030 12.723 1.00 98.06 367 ALA A O 1
ATOM 2890 N N . GLY A 1 368 ? -0.770 -15.093 11.654 1.00 97.94 368 GLY A N 1
ATOM 2891 C CA . GLY A 1 368 ? -0.290 -13.837 12.198 1.00 97.94 368 GLY A CA 1
ATOM 2892 C C . GLY A 1 368 ? -1.044 -12.616 11.676 1.00 97.94 368 GLY A C 1
ATOM 2893 O O . GLY A 1 368 ? -1.310 -11.711 12.462 1.00 97.94 368 GLY A O 1
ATOM 2894 N N . ILE A 1 369 ? -1.450 -12.589 10.404 1.00 98.38 369 ILE A N 1
ATOM 2895 C CA . ILE A 1 369 ? -2.231 -11.489 9.821 1.00 98.38 369 ILE A CA 1
ATOM 2896 C C . ILE A 1 369 ? -3.638 -11.438 10.413 1.00 98.38 369 ILE A C 1
ATOM 2898 O O . ILE A 1 369 ? -4.106 -10.353 10.770 1.00 98.38 369 ILE A O 1
ATOM 2902 N N . ILE A 1 370 ? -4.274 -12.597 10.628 1.00 98.62 370 ILE A N 1
ATOM 2903 C CA . ILE A 1 370 ? -5.534 -12.670 11.381 1.00 98.62 370 ILE A CA 1
ATOM 2904 C C . ILE A 1 370 ? -5.325 -12.047 12.766 1.00 98.62 370 ILE A C 1
ATOM 2906 O O . ILE A 1 370 ? -6.056 -11.129 13.149 1.00 98.62 370 ILE A O 1
ATOM 2910 N N . ARG A 1 371 ? -4.282 -12.469 13.494 1.00 98.50 371 ARG A N 1
ATOM 2911 C CA . ARG A 1 371 ? -3.999 -11.952 14.838 1.00 98.50 371 ARG A CA 1
ATOM 2912 C C . ARG A 1 371 ? -3.652 -10.461 14.853 1.00 98.50 371 ARG A C 1
ATOM 2914 O O . ARG A 1 371 ? -4.005 -9.770 15.812 1.00 98.50 371 ARG A O 1
ATOM 2921 N N . LEU A 1 372 ? -2.983 -9.963 13.814 1.00 98.62 372 LEU A N 1
ATOM 2922 C CA . LEU A 1 372 ? -2.670 -8.550 13.644 1.00 98.62 372 LEU A CA 1
ATOM 2923 C C . LEU A 1 372 ? -3.958 -7.731 13.523 1.00 98.62 372 LEU A C 1
ATOM 2925 O O . LEU A 1 372 ? -4.111 -6.770 14.269 1.00 98.62 372 LEU A O 1
ATOM 2929 N N . GLY A 1 373 ? -4.912 -8.127 12.676 1.00 98.69 373 GLY A N 1
ATOM 2930 C CA . GLY A 1 373 ? -6.185 -7.405 12.556 1.00 98.69 373 GLY A CA 1
ATOM 2931 C C . GLY A 1 373 ? -6.982 -7.373 13.861 1.00 98.69 373 GLY A C 1
ATOM 2932 O O . GLY A 1 373 ? -7.474 -6.318 14.262 1.00 98.69 373 GLY A O 1
ATOM 2933 N N . GLU A 1 374 ? -7.002 -8.474 14.616 1.00 98.69 374 GLU A N 1
ATOM 2934 C CA . GLU A 1 374 ? -7.614 -8.477 15.949 1.00 98.69 374 GLU A CA 1
ATOM 2935 C C . GLU A 1 374 ? -6.882 -7.560 16.943 1.00 98.69 374 GLU A C 1
ATOM 2937 O O . GLU A 1 374 ? -7.513 -6.941 17.799 1.00 98.69 374 GLU A O 1
ATOM 2942 N N . LEU A 1 375 ? -5.546 -7.493 16.880 1.00 98.62 375 LEU A N 1
ATOM 2943 C CA . LEU A 1 375 ? -4.746 -6.600 17.719 1.00 98.62 375 LEU A CA 1
ATOM 2944 C C . LEU A 1 375 ? -5.061 -5.135 17.417 1.00 98.62 375 LEU A C 1
ATOM 2946 O O . LEU A 1 375 ? -5.239 -4.361 18.354 1.00 98.62 375 LEU A O 1
ATOM 2950 N N . LEU A 1 376 ? -5.157 -4.774 16.135 1.00 98.81 376 LEU A N 1
ATOM 2951 C CA . LEU A 1 376 ? -5.522 -3.426 15.703 1.00 98.81 376 LEU A CA 1
ATOM 2952 C C . LEU A 1 376 ? -6.916 -3.043 16.224 1.00 98.81 376 LEU A C 1
ATOM 2954 O O . LEU A 1 376 ? -7.075 -1.975 16.814 1.00 98.81 376 LEU A O 1
ATOM 2958 N N . ALA A 1 377 ? -7.901 -3.937 16.087 1.00 98.69 377 ALA A N 1
ATOM 2959 C CA . ALA A 1 377 ? -9.267 -3.689 16.546 1.00 98.69 377 ALA A CA 1
ATOM 2960 C C . ALA A 1 377 ? -9.334 -3.558 18.072 1.00 98.69 377 ALA A C 1
ATOM 2962 O O . ALA A 1 377 ? -9.930 -2.615 18.587 1.00 98.69 377 ALA A O 1
ATOM 2963 N N . ARG A 1 378 ? -8.671 -4.456 18.815 1.00 98.44 378 ARG A N 1
ATOM 2964 C CA . ARG A 1 378 ? -8.585 -4.351 20.281 1.00 98.44 378 ARG A CA 1
ATOM 2965 C C . ARG A 1 378 ? -7.906 -3.061 20.727 1.00 98.44 378 ARG A C 1
ATOM 2967 O O . ARG A 1 378 ? -8.382 -2.451 21.675 1.00 98.44 378 ARG A O 1
ATOM 2974 N N . GLY A 1 379 ? -6.827 -2.655 20.056 1.00 98.06 379 GLY A N 1
ATOM 2975 C CA . GLY A 1 379 ? -6.119 -1.410 20.352 1.00 98.06 379 GLY A CA 1
ATOM 2976 C C . GLY A 1 379 ? -7.029 -0.190 20.229 1.00 98.06 379 GLY A C 1
ATOM 2977 O O . GLY A 1 379 ? -7.074 0.627 21.143 1.00 98.06 379 GLY A O 1
ATOM 2978 N N . TYR A 1 380 ? -7.818 -0.124 19.152 1.00 98.50 380 TYR A N 1
ATOM 2979 C CA . TYR A 1 380 ? -8.847 0.903 18.977 1.00 98.50 380 TYR A CA 1
ATOM 2980 C C . TYR A 1 380 ? -9.904 0.868 20.082 1.00 98.50 380 TYR A C 1
ATOM 2982 O O . TYR A 1 380 ? -10.154 1.874 20.735 1.00 98.50 380 TYR A O 1
ATOM 2990 N N . LEU A 1 381 ? -10.516 -0.294 20.322 1.00 98.00 381 LEU A N 1
ATOM 2991 C CA . LEU A 1 381 ? -11.631 -0.423 21.264 1.00 98.00 381 LEU A CA 1
ATOM 2992 C C . LEU A 1 381 ? -11.222 -0.129 22.714 1.00 98.00 381 LEU A C 1
ATOM 2994 O O . LEU A 1 381 ? -12.023 0.409 23.471 1.00 98.00 381 LEU A O 1
ATOM 2998 N N . GLN A 1 382 ? -9.993 -0.476 23.104 1.00 96.56 382 GLN A N 1
ATOM 2999 C CA . GLN A 1 382 ? -9.464 -0.172 24.435 1.00 96.56 382 GLN A CA 1
ATOM 3000 C C . GLN A 1 382 ? -9.181 1.319 24.609 1.00 96.56 382 GLN A C 1
ATOM 3002 O O . GLN A 1 382 ? -9.514 1.868 25.654 1.00 96.56 382 GLN A O 1
ATOM 3007 N N . HIS A 1 383 ? -8.593 1.961 23.596 1.00 95.69 383 HIS A N 1
ATOM 3008 C CA . HIS A 1 383 ? -8.325 3.399 23.621 1.00 95.69 383 HIS A CA 1
ATOM 3009 C C . HIS A 1 383 ? -9.621 4.213 23.603 1.00 95.69 383 HIS A C 1
ATOM 3011 O O . HIS A 1 383 ? -9.806 5.076 24.444 1.00 95.69 383 HIS A O 1
ATOM 3017 N N . ALA A 1 384 ? -10.568 3.874 22.725 1.00 90.75 384 ALA A N 1
ATOM 3018 C CA . ALA A 1 384 ? -11.849 4.575 22.613 1.00 90.75 384 ALA A CA 1
ATOM 3019 C C . ALA A 1 384 ? -12.769 4.417 23.843 1.00 90.75 384 ALA A C 1
ATOM 3021 O O . ALA A 1 384 ? -13.769 5.127 23.952 1.00 90.75 384 ALA A O 1
ATOM 3022 N N . ALA A 1 385 ? -12.481 3.456 24.726 1.00 85.44 385 ALA A N 1
ATOM 3023 C CA . ALA A 1 385 ? -13.203 3.240 25.980 1.00 85.44 385 ALA A CA 1
ATOM 3024 C C . ALA A 1 385 ? -12.528 3.893 27.202 1.00 85.44 385 ALA A C 1
ATOM 3026 O O . ALA A 1 385 ? -13.149 3.926 28.268 1.00 85.44 385 ALA A O 1
ATOM 3027 N N . ALA A 1 386 ? -11.275 4.343 27.064 1.00 76.25 386 ALA A N 1
ATOM 3028 C CA . ALA A 1 386 ? -10.521 5.062 28.091 1.00 76.25 386 ALA A CA 1
ATOM 3029 C C . ALA A 1 386 ? -10.884 6.552 28.082 1.00 76.25 386 ALA A C 1
ATOM 3031 O O . ALA A 1 386 ? -10.892 7.140 29.190 1.00 76.25 386 ALA A O 1
#